Protein AF-0000000077157414 (afdb_homodimer)

Radius of gyration: 25.25 Å; Cα contacts (8 Å, |Δi|>4): 974; chains: 2; bounding box: 48×74×59 Å

Foldseek 3Di:
DEAEEEQADCLPLAPPVSVQAGLQQQDFPRGGLLVLVVVLLVVDPVHQAYEYEYQCVPRCVVVCVVCPDDPRYYYWYAPPQEPLRRLLRCLVVCPPPFKYKYAYSQKQWLADVVVQVVQLVVQVAQKEWEWAQKDFAQAKDFDADPNRTDDIDHRDIDGHPDIGTHRIMMHTSCLNVVSVVVVVDRHDYCVPRRVVVSVVVVRYHYDHRPPIQMDRNSYSVVCVVVVVSNVSSSVSSVD/DEAEEEQADCLPLAPPVSVQAGLQQQDFPRGGLLVLVVVLLVVDPVHQAYEYEYQCVPRCVVVCVVCPPDPRYYYWYAPPQEPLRRLLRCLVVCPPPFKYKYAYSQKFWLADVVVQVVQLVVQVAQKEWEWAQKDFAQAKDFDADPNDTPDIDHRDIDGHPDIGTHRIMMHTSCLNVVSVVVVVDRHDYCVPRRVVVSVVVVRYHYDHRYPIQMDRNSYSVVCVVVVVSNVSSSVSSVD

Nearest PDB structures (foldseek):
  4jd0-assembly1_A  TM=7.144E-01  e=3.078E-13  Thermotoga maritima MSB8
  4kt7-assembly1_B  TM=7.046E-01  e=1.785E-10  Anaerococcus prevotii DSM 20548
  4kt7-assembly1_A  TM=6.837E-01  e=3.352E-10  Anaerococcus prevotii DSM 20548
  4nai-assembly1_A-2  TM=6.754E-01  e=8.098E-10  Arabidopsis thaliana
  5mro-assembly1_A  TM=6.718E-01  e=4.725E-09  Arabidopsis thaliana

Solvent-accessible surface area (backbone atoms only — not comparable to full-atom values): 24993 Å² total; per-residue (Å²): 74,41,35,36,33,49,47,50,63,71,33,72,72,19,55,74,59,27,76,76,37,38,55,42,53,37,70,54,95,86,36,38,47,41,54,58,56,50,58,46,50,62,70,37,86,60,46,64,33,39,37,38,28,17,36,49,90,54,55,30,30,57,57,51,63,72,56,60,88,43,84,53,53,47,80,41,72,46,67,85,20,48,66,34,38,38,50,59,72,43,51,75,77,44,63,93,46,65,42,34,36,39,33,35,52,46,49,49,55,53,66,59,61,68,60,42,49,49,50,29,58,75,62,66,33,52,28,24,33,34,25,32,48,55,44,73,42,89,54,40,30,26,45,67,57,93,51,25,26,56,39,69,35,76,40,41,74,39,73,47,91,45,31,38,52,53,54,38,36,38,33,33,50,64,53,50,56,60,50,59,73,52,54,90,46,78,63,35,44,43,63,71,68,49,43,37,62,40,11,69,70,57,27,22,31,49,36,68,54,62,88,60,56,70,45,72,56,61,21,61,68,56,43,59,74,38,39,70,59,51,50,50,26,38,48,68,48,72,95,72,41,33,36,32,49,47,50,65,71,33,74,72,19,55,74,60,28,76,75,38,36,55,42,54,36,70,54,95,86,36,38,46,42,54,56,54,50,56,46,50,62,71,37,83,60,46,63,32,38,38,39,28,16,37,51,91,54,57,30,28,55,58,52,62,72,56,60,88,42,84,54,52,46,81,42,70,46,66,86,21,47,66,34,39,38,50,59,71,43,52,75,78,43,63,94,48,66,42,33,36,39,33,34,51,46,49,50,54,53,65,59,61,68,61,42,50,49,50,28,59,74,63,66,33,51,29,24,32,34,25,30,47,57,44,74,44,89,52,41,30,25,45,66,58,94,49,24,26,55,39,69,34,76,40,40,73,40,71,48,90,44,31,36,51,52,54,36,35,39,34,32,48,66,53,51,57,59,48,58,73,51,53,90,45,77,65,34,45,44,63,71,68,49,44,36,61,41,12,68,72,57,26,22,31,51,36,68,54,61,88,60,54,70,46,74,55,60,20,60,66,57,43,62,75,37,40,68,60,51,51,50,27,39,48,67,48,72,93

Sequence (478 aa):
MKAIILAGGKGTRGKPYTEFFPKAMTPIDGKPMIDYIIKYLQKYNFIKEIIIISDFNGLGGQIKNYYGNQKNISFVQDSQSGTGGDLLHIEKKLKGESEFVLWFVDNLCAVDLKKMKETFTKKKSSACIATRTKRREETGFAVVKDGIITEFKEKPVMKLQLSECFGIYMLEKDIIQKIKAKKKQKEINLSYDILQQLSKEGKISAFDVGDKEWIDAESPSYLERNQKTVKKIIKQMGLMKAIILAGGKGTRGKPYTEFFPKAMTPIDGKPMIDYIIKYLQKYNFIKEIIIISDFNGLGGQIKNYYGNQKNISFVQDSQSGTGGDLLHIEKKLKGESEFVLWFVDNLCAVDLKKMKETFTKKKSSACIATRTKRREETGFAVVKDGIITEFKEKPVMKLQLSECFGIYMLEKDIIQKIKAKKKQKEINLSYDILQQLSKEGKISAFDVGDKEWIDAESPSYLERNQKTVKKIIKQMGL

Structure (mmCIF, N/CA/C/O backbone):
data_AF-0000000077157414-model_v1
#
loop_
_entity.id
_entity.type
_entity.pdbx_description
1 polymer 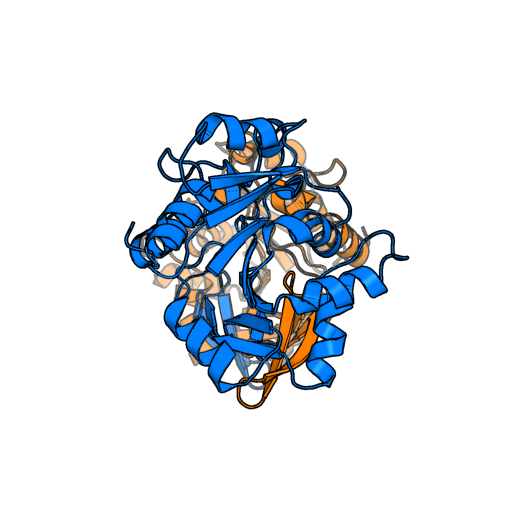'Nucleotidyl transferase'
#
loop_
_atom_site.group_PDB
_atom_site.id
_atom_site.type_symbol
_atom_site.label_atom_id
_atom_site.label_alt_id
_atom_site.label_comp_id
_atom_site.label_asym_id
_atom_site.label_entity_id
_atom_site.label_seq_id
_atom_site.pdbx_PDB_ins_code
_atom_site.Cartn_x
_atom_site.Cartn_y
_atom_site.Cartn_z
_atom_site.occupancy
_atom_site.B_iso_or_equiv
_atom_site.auth_seq_id
_atom_site.auth_comp_id
_atom_site.auth_asym_id
_atom_site.auth_atom_id
_atom_site.pdbx_PDB_model_num
ATOM 1 N N . MET A 1 1 ? -4.68 30.344 16.297 1 94.5 1 MET A N 1
ATOM 2 C CA . MET A 1 1 ? -3.609 29.422 15.922 1 94.5 1 MET A CA 1
ATOM 3 C C . MET A 1 1 ? -3.398 29.438 14.406 1 94.5 1 MET A C 1
ATOM 5 O O . MET A 1 1 ? -4.281 29.859 13.656 1 94.5 1 MET A O 1
ATOM 9 N N . LYS A 1 2 ? -2.199 29.141 14.008 1 97.38 2 LYS A N 1
ATOM 10 C CA . LYS A 1 2 ? -1.914 29.078 12.578 1 97.38 2 LYS A CA 1
ATOM 11 C C . LYS A 1 2 ? -1.735 27.641 12.117 1 97.38 2 LYS A C 1
ATOM 13 O O . LYS A 1 2 ? -1.318 26.781 12.891 1 97.38 2 LYS A O 1
ATOM 18 N N . ALA A 1 3 ? -2.139 27.359 10.898 1 98.12 3 ALA A N 1
ATOM 19 C CA . ALA A 1 3 ? -1.925 26.062 10.273 1 98.12 3 ALA A CA 1
ATOM 20 C C . ALA A 1 3 ? -0.92 26.156 9.125 1 98.12 3 ALA A C 1
ATOM 22 O O . ALA A 1 3 ? -1.043 27.016 8.258 1 98.12 3 ALA A O 1
ATOM 23 N N . ILE A 1 4 ? 0.05 25.312 9.203 1 97.06 4 ILE A N 1
ATOM 24 C CA . ILE A 1 4 ? 1.071 25.25 8.164 1 97.06 4 ILE A CA 1
ATOM 25 C C . ILE A 1 4 ? 0.828 24.031 7.281 1 97.06 4 ILE A C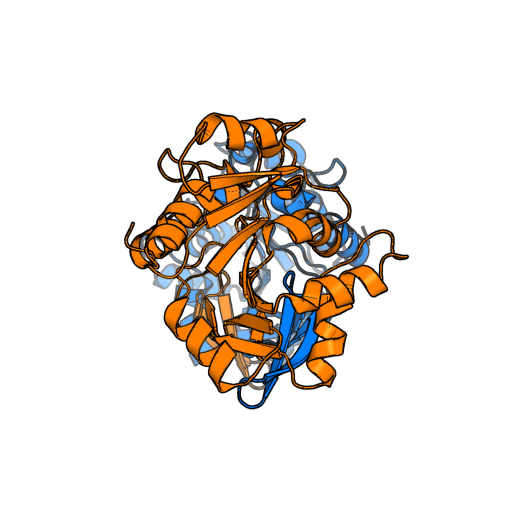 1
ATOM 27 O O . ILE A 1 4 ? 0.7 22.906 7.781 1 97.06 4 ILE A O 1
ATOM 31 N N . ILE A 1 5 ? 0.728 24.25 6.016 1 97.12 5 ILE A N 1
ATOM 32 C CA . ILE A 1 5 ? 0.606 23.156 5.051 1 97.12 5 ILE A CA 1
ATOM 33 C C . ILE A 1 5 ? 1.915 23 4.277 1 97.12 5 ILE A C 1
ATOM 35 O O . ILE A 1 5 ? 2.373 23.953 3.625 1 97.12 5 ILE A O 1
ATOM 39 N N . LEU A 1 6 ? 2.521 21.828 4.422 1 95.12 6 LEU A N 1
ATOM 40 C CA . LEU A 1 6 ? 3.707 21.531 3.627 1 95.12 6 LEU A CA 1
ATOM 41 C C . LEU A 1 6 ? 3.32 21 2.256 1 95.12 6 LEU A C 1
ATOM 43 O O . LEU A 1 6 ? 2.83 19.875 2.145 1 95.12 6 LEU A O 1
ATOM 47 N N . ALA A 1 7 ? 3.539 21.75 1.231 1 94.5 7 ALA A N 1
ATOM 48 C CA . ALA A 1 7 ? 3.193 21.375 -0.14 1 94.5 7 ALA A CA 1
ATOM 49 C C . ALA A 1 7 ? 4.391 21.547 -1.07 1 94.5 7 ALA A C 1
ATOM 51 O O . ALA A 1 7 ? 4.23 21.906 -2.238 1 94.5 7 ALA A O 1
ATOM 52 N N . GLY A 1 8 ? 5.559 21.359 -0.542 1 87.31 8 GLY A N 1
ATOM 53 C CA . GLY A 1 8 ? 6.766 21.609 -1.316 1 87.31 8 GLY A CA 1
ATOM 54 C C . GLY A 1 8 ? 7.355 20.344 -1.922 1 87.31 8 GLY A C 1
ATOM 55 O O . GLY A 1 8 ? 8.336 20.406 -2.666 1 87.31 8 GLY A O 1
ATOM 56 N N . GLY A 1 9 ? 6.777 19.203 -1.654 1 81.38 9 GLY A N 1
ATOM 57 C CA . GLY A 1 9 ? 7.324 17.953 -2.168 1 81.38 9 GLY A CA 1
ATOM 58 C C . GLY A 1 9 ? 7.277 17.875 -3.682 1 81.38 9 GLY A C 1
ATOM 59 O O . GLY A 1 9 ? 6.344 18.375 -4.312 1 81.38 9 GLY A O 1
ATOM 60 N N . LYS A 1 10 ? 8.289 17.25 -4.309 1 78.69 10 LYS A N 1
ATOM 61 C CA . LYS A 1 10 ? 8.406 17.156 -5.758 1 78.69 10 LYS A CA 1
ATOM 62 C C . LYS A 1 10 ? 7.367 16.188 -6.328 1 78.69 10 LYS A C 1
ATOM 64 O O . LYS A 1 10 ? 7.066 16.234 -7.523 1 78.69 10 LYS A O 1
ATOM 69 N N . GLY A 1 11 ? 6.867 15.391 -5.453 1 83.31 11 GLY A N 1
ATOM 70 C CA . GLY A 1 11 ? 5.828 14.477 -5.887 1 83.31 11 GLY A CA 1
ATOM 71 C C . GLY A 1 11 ? 6.297 13.492 -6.941 1 83.31 11 GLY A C 1
ATOM 72 O O . GLY A 1 11 ? 5.59 13.234 -7.918 1 83.31 11 GLY A O 1
ATOM 73 N N . THR A 1 12 ? 7.512 12.938 -6.781 1 80.06 12 THR A N 1
ATOM 74 C CA . THR A 1 12 ? 8.141 12.102 -7.797 1 80.06 12 THR A CA 1
ATOM 75 C C . THR A 1 12 ? 7.328 10.828 -8.031 1 80.06 12 THR A C 1
ATOM 77 O O . THR A 1 12 ? 7.27 10.328 -9.156 1 80.06 12 THR A O 1
ATOM 80 N N . ARG A 1 13 ? 6.543 10.383 -7.129 1 78.44 13 ARG A N 1
ATOM 81 C CA . ARG A 1 13 ? 5.742 9.164 -7.238 1 78.44 13 ARG A CA 1
ATOM 82 C C . ARG A 1 13 ? 4.5 9.398 -8.094 1 78.44 13 ARG A C 1
ATOM 84 O O . ARG A 1 13 ? 3.846 8.453 -8.523 1 78.44 13 ARG A O 1
ATOM 91 N N . GLY A 1 14 ? 4.227 10.594 -8.234 1 81.94 14 GLY A N 1
ATOM 92 C CA . GLY A 1 14 ? 3.045 10.953 -9 1 81.94 14 GLY A CA 1
ATOM 93 C C . GLY A 1 14 ? 3.334 11.188 -10.469 1 81.94 14 GLY A C 1
ATOM 94 O O . GLY A 1 14 ? 2.432 11.523 -11.242 1 81.94 14 GLY A O 1
ATOM 95 N N . LYS A 1 15 ? 4.652 10.977 -10.812 1 79.69 15 LYS A N 1
ATOM 96 C CA . LYS A 1 15 ? 4.988 11.117 -12.234 1 79.69 15 LYS A CA 1
ATOM 97 C C . LYS A 1 15 ? 4.168 10.156 -13.086 1 79.69 15 LYS A C 1
ATOM 99 O O . LYS A 1 15 ? 3.857 9.047 -12.656 1 79.69 15 LYS A O 1
ATOM 104 N N . PRO A 1 16 ? 3.725 10.586 -14.289 1 79.75 16 PRO A N 1
ATOM 105 C CA . PRO A 1 16 ? 4.188 11.797 -14.977 1 79.75 16 PRO A CA 1
ATOM 106 C C . PRO A 1 16 ? 3.363 13.031 -14.633 1 79.75 16 PRO A C 1
ATOM 108 O O . PRO A 1 16 ? 3.727 14.148 -15.008 1 79.75 16 PRO A O 1
ATOM 111 N N . TYR A 1 17 ? 2.27 12.867 -13.914 1 82.62 17 TYR A N 1
ATOM 112 C CA . TYR A 1 17 ? 1.328 13.961 -13.688 1 82.62 17 TYR A CA 1
ATOM 113 C C . TYR A 1 17 ? 1.996 15.109 -12.938 1 82.62 17 TYR A C 1
ATOM 115 O O . TYR A 1 17 ? 1.803 16.281 -13.289 1 82.62 17 TYR A O 1
ATOM 123 N N . THR A 1 18 ? 2.834 14.773 -12.047 1 87.19 18 THR A N 1
ATOM 124 C CA . THR A 1 18 ? 3.424 15.773 -11.164 1 87.19 18 THR A CA 1
ATOM 125 C C . THR A 1 18 ? 4.578 16.5 -11.852 1 87.19 18 THR A C 1
ATOM 127 O O . THR A 1 18 ? 5.23 17.344 -11.25 1 87.19 18 THR A O 1
ATOM 130 N N . GLU A 1 19 ? 4.801 16.094 -13.031 1 88.69 19 GLU A N 1
ATOM 131 C CA . GLU A 1 19 ? 5.699 16.891 -13.859 1 88.69 19 GLU A CA 1
ATOM 132 C C . GLU A 1 19 ? 5.004 18.156 -14.359 1 88.69 19 GLU A C 1
ATOM 134 O O . GLU A 1 19 ? 5.664 19.094 -14.789 1 88.69 19 GLU A O 1
ATOM 139 N N . PHE A 1 20 ? 3.689 18.188 -14.273 1 91.12 20 PHE A N 1
ATOM 140 C CA . PHE A 1 20 ? 2.924 19.281 -14.867 1 91.12 20 PHE A CA 1
ATOM 141 C C . PHE A 1 20 ? 2.23 20.109 -13.789 1 91.12 20 PHE A C 1
ATOM 143 O O . PHE A 1 20 ? 1.888 21.266 -14.016 1 91.12 20 PHE A O 1
ATOM 150 N N . PHE A 1 21 ? 1.951 19.562 -12.758 1 93.19 21 PHE A N 1
ATOM 151 C CA . PHE A 1 21 ? 1.347 20.266 -11.633 1 93.19 21 PHE A CA 1
ATOM 152 C C . PHE A 1 21 ? 1.852 19.703 -10.312 1 93.19 21 PHE A C 1
ATOM 154 O O . PHE A 1 21 ? 2.232 18.531 -10.234 1 93.19 21 PHE A O 1
ATOM 161 N N . PRO A 1 22 ? 1.865 20.562 -9.266 1 94.31 22 PRO A N 1
ATOM 162 C CA . PRO A 1 22 ? 2.256 20.047 -7.953 1 94.31 22 PRO A CA 1
ATOM 163 C C . PRO A 1 22 ? 1.265 19.016 -7.402 1 94.31 22 PRO A C 1
ATOM 165 O O . PRO A 1 22 ? 0.059 19.141 -7.637 1 94.31 22 PRO A O 1
ATOM 168 N N . LYS A 1 23 ? 1.765 18.094 -6.648 1 92.25 23 LYS A N 1
ATOM 169 C CA . LYS A 1 23 ? 0.949 17.031 -6.062 1 92.25 23 LYS A CA 1
ATOM 170 C C . LYS A 1 23 ? -0.243 17.609 -5.305 1 92.25 23 LYS A C 1
ATOM 172 O O . LYS A 1 23 ? -1.327 17.031 -5.301 1 92.25 23 LYS A O 1
ATOM 177 N N . ALA A 1 24 ? -0.009 18.75 -4.656 1 96.06 24 ALA A N 1
ATOM 178 C CA . ALA A 1 24 ? -1.047 19.438 -3.881 1 96.06 24 ALA A CA 1
ATOM 179 C C . ALA A 1 24 ? -2.23 19.812 -4.766 1 96.06 24 ALA A C 1
ATOM 181 O O . ALA A 1 24 ? -3.355 19.953 -4.281 1 96.06 24 ALA A O 1
ATOM 182 N N . MET A 1 25 ? -2 19.906 -6.031 1 96.38 25 MET A N 1
ATOM 183 C CA . MET A 1 25 ? -3.023 20.359 -6.965 1 96.38 25 MET A CA 1
ATOM 184 C C . MET A 1 25 ? -3.693 19.188 -7.664 1 96.38 25 MET A C 1
ATOM 186 O O . MET A 1 25 ? -4.48 19.375 -8.594 1 96.38 25 MET A O 1
ATOM 190 N N . THR A 1 26 ? -3.406 18 -7.285 1 94.88 26 THR A N 1
ATOM 191 C CA . THR A 1 26 ? -4.082 16.828 -7.852 1 94.88 26 THR A CA 1
ATOM 192 C C . THR A 1 26 ? -5.598 17 -7.77 1 94.88 26 THR A C 1
ATOM 194 O O . THR A 1 26 ? -6.141 17.281 -6.699 1 94.88 26 THR A O 1
ATOM 197 N N . PRO A 1 27 ? -6.266 16.781 -8.859 1 94.5 27 PRO A N 1
ATOM 198 C CA . PRO A 1 27 ? -7.711 17.016 -8.859 1 94.5 27 PRO A CA 1
ATOM 199 C C . PRO A 1 27 ? -8.5 15.898 -8.188 1 94.5 27 PRO A C 1
ATOM 201 O O . PRO A 1 27 ? -8.227 14.719 -8.43 1 94.5 27 PRO A O 1
ATOM 204 N N . ILE A 1 28 ? -9.367 16.266 -7.363 1 95.81 28 ILE A N 1
ATOM 205 C CA . ILE A 1 28 ? -10.398 15.422 -6.777 1 95.81 28 ILE A CA 1
ATOM 206 C C . ILE A 1 28 ? -11.773 16.031 -7.055 1 95.81 28 ILE A C 1
ATOM 208 O O . ILE A 1 28 ? -12.125 17.062 -6.5 1 95.81 28 ILE A O 1
ATOM 212 N N . ASP A 1 29 ? -12.555 15.398 -7.875 1 93.12 29 ASP A N 1
ATOM 213 C CA . ASP A 1 29 ? -13.875 15.891 -8.273 1 93.12 29 ASP A CA 1
ATOM 214 C C . ASP A 1 29 ? -13.797 17.328 -8.766 1 93.12 29 ASP A C 1
ATOM 216 O O . ASP A 1 29 ? -14.57 18.188 -8.312 1 93.12 29 ASP A O 1
ATOM 220 N N . GLY A 1 30 ? -12.773 17.625 -9.5 1 92.25 30 GLY A N 1
ATOM 221 C CA . GLY A 1 30 ? -12.672 18.906 -10.188 1 92.25 30 GLY A CA 1
ATOM 222 C C . GLY A 1 30 ? -11.992 19.984 -9.352 1 92.25 30 GLY A C 1
ATOM 223 O O . GLY A 1 30 ? -11.781 21.094 -9.828 1 92.25 30 GLY A O 1
ATOM 224 N N . LYS A 1 31 ? -11.656 19.766 -8.18 1 95.94 31 LYS A N 1
ATOM 225 C CA . LYS A 1 31 ? -10.969 20.719 -7.312 1 95.94 31 LYS A CA 1
ATOM 226 C C . LYS A 1 31 ? -9.617 20.172 -6.859 1 95.94 31 LYS A C 1
ATOM 228 O O . LYS A 1 31 ? -9.438 18.953 -6.727 1 95.94 31 LYS A O 1
ATOM 233 N N . PRO A 1 32 ? -8.695 21.094 -6.602 1 96.88 32 PRO A N 1
ATOM 234 C CA . PRO A 1 32 ? -7.395 20.625 -6.129 1 96.88 32 PRO A CA 1
ATOM 235 C C . PRO A 1 32 ? -7.469 20 -4.734 1 96.88 32 PRO A C 1
ATOM 237 O O . PRO A 1 32 ? -8.211 20.484 -3.877 1 96.88 32 PRO A O 1
ATOM 240 N N . MET A 1 33 ? -6.656 18.953 -4.484 1 97.38 33 MET A N 1
ATOM 241 C CA . MET A 1 33 ? -6.586 18.25 -3.209 1 97.38 33 MET A CA 1
ATOM 242 C C . MET A 1 33 ? -6.363 19.219 -2.057 1 97.38 33 MET A C 1
ATOM 244 O O . MET A 1 33 ? -7.023 19.125 -1.022 1 97.38 33 MET A O 1
ATOM 248 N N . ILE A 1 34 ? -5.508 20.234 -2.225 1 98.06 34 ILE A N 1
ATOM 249 C CA . ILE A 1 34 ? -5.156 21.188 -1.167 1 98.06 34 ILE A CA 1
ATOM 250 C C . ILE A 1 34 ? -6.387 22 -0.784 1 98.06 34 ILE A C 1
ATOM 252 O O . ILE A 1 34 ? -6.516 22.438 0.363 1 98.06 34 ILE A O 1
ATOM 256 N N . ASP A 1 35 ? -7.285 22.188 -1.691 1 97.75 35 ASP A N 1
ATOM 257 C CA . ASP A 1 35 ? -8.492 22.953 -1.422 1 97.75 35 ASP A CA 1
ATOM 258 C C . ASP A 1 35 ? -9.344 22.281 -0.349 1 97.75 35 ASP A C 1
ATOM 260 O O . ASP A 1 35 ? -9.938 22.953 0.5 1 97.75 35 ASP A O 1
ATOM 264 N N . TYR A 1 36 ? -9.422 21 -0.386 1 98.25 36 TYR A N 1
ATOM 265 C CA . TYR A 1 36 ? -10.18 20.25 0.611 1 98.25 36 TYR A CA 1
ATOM 266 C C . TYR A 1 36 ? -9.555 20.406 1.994 1 98.25 36 TYR A C 1
ATOM 268 O O . TYR A 1 36 ? -10.266 20.547 2.99 1 98.25 36 TYR A O 1
ATOM 276 N N . ILE A 1 37 ? -8.258 20.391 2.047 1 98.38 37 ILE A N 1
ATOM 277 C CA . ILE A 1 37 ? -7.551 20.516 3.314 1 98.38 37 ILE A CA 1
ATOM 278 C C . ILE A 1 37 ? -7.75 21.938 3.869 1 98.38 37 ILE A C 1
ATOM 280 O O . ILE A 1 37 ? -8.062 22.094 5.051 1 98.38 37 ILE A O 1
ATOM 284 N N . ILE A 1 38 ? -7.684 22.938 3.018 1 98.06 38 ILE A N 1
ATOM 285 C CA . ILE A 1 38 ? -7.828 24.328 3.426 1 98.06 38 ILE A CA 1
ATOM 286 C C . ILE A 1 38 ? -9.25 24.578 3.924 1 98.06 38 ILE A C 1
ATOM 288 O O . ILE A 1 38 ? -9.445 25.141 5 1 98.06 38 ILE A O 1
ATOM 292 N N . LYS A 1 39 ? -10.203 24.141 3.156 1 97.62 39 LYS A N 1
ATOM 293 C CA . LYS A 1 39 ? -11.602 24.297 3.559 1 97.62 39 LYS A CA 1
ATOM 294 C C . LYS A 1 39 ? -11.875 23.594 4.883 1 97.62 39 LYS A C 1
ATOM 296 O O . LYS A 1 39 ? -12.625 24.109 5.719 1 97.62 39 LYS A O 1
ATOM 301 N N . TYR A 1 40 ? -11.289 22.453 5.02 1 98.44 40 TYR A N 1
ATOM 302 C CA . TYR A 1 40 ? -11.461 21.719 6.27 1 98.44 40 TYR A CA 1
ATOM 303 C C . TYR A 1 40 ? -10.859 22.484 7.441 1 98.44 40 TYR A C 1
ATOM 305 O O . TYR A 1 40 ? -11.484 22.609 8.492 1 98.44 40 TYR A O 1
ATOM 313 N N . LEU A 1 41 ? -9.68 23 7.277 1 98.25 41 LEU A N 1
ATOM 314 C CA . LEU A 1 41 ? -8.992 23.781 8.305 1 98.25 41 LEU A CA 1
ATOM 315 C C . LEU A 1 41 ? -9.781 25.031 8.656 1 98.25 41 LEU A C 1
ATOM 317 O O . LEU A 1 41 ? -9.844 25.422 9.828 1 98.25 41 LEU A O 1
ATOM 321 N N . GLN A 1 42 ? -10.422 25.594 7.727 1 96.94 42 GLN A N 1
ATOM 322 C CA . GLN A 1 42 ? -11.156 26.844 7.91 1 96.94 42 GLN A CA 1
ATOM 323 C C . GLN A 1 42 ? -12.422 26.609 8.734 1 96.94 42 GLN A C 1
ATOM 325 O O . GLN A 1 42 ? -13.023 27.562 9.234 1 96.94 42 GLN A O 1
ATOM 330 N N . LYS A 1 43 ? -12.812 25.422 8.898 1 96.75 43 LYS A N 1
ATOM 331 C CA . LYS A 1 43 ? -13.992 25.109 9.703 1 96.75 43 LYS A CA 1
ATOM 332 C C . LYS A 1 43 ? -13.695 25.266 11.195 1 96.75 43 LYS A C 1
ATOM 334 O O . LYS A 1 43 ? -14.617 25.344 12.008 1 96.75 43 LYS A O 1
ATOM 339 N N . TYR A 1 44 ? -12.477 25.219 11.484 1 97.38 44 TYR A N 1
ATOM 340 C CA . TYR A 1 44 ? -12.094 25.359 12.883 1 97.38 44 TYR A CA 1
ATOM 341 C C . TYR A 1 44 ? -11.891 26.828 13.25 1 97.38 44 TYR A C 1
ATOM 343 O O . TYR A 1 44 ? -10.977 27.484 12.742 1 97.38 44 TYR A O 1
ATOM 351 N N . ASN A 1 45 ? -12.609 27.297 14.242 1 95.75 45 ASN A N 1
ATOM 352 C CA . ASN A 1 45 ? -12.617 28.719 14.602 1 95.75 45 ASN A CA 1
ATOM 353 C C . ASN A 1 45 ? -11.281 29.156 15.18 1 95.75 45 ASN A C 1
ATOM 355 O O . ASN A 1 45 ? -10.945 30.344 15.141 1 95.75 45 ASN A O 1
ATOM 359 N N . PHE A 1 46 ? -10.547 28.219 15.648 1 95.88 46 PHE A N 1
ATOM 360 C CA . PHE A 1 46 ? -9.297 28.609 16.297 1 95.88 46 PHE A CA 1
ATOM 361 C C . PHE A 1 46 ? -8.164 28.703 15.281 1 95.88 46 PHE A C 1
ATOM 363 O O . PHE A 1 46 ? -7.059 29.125 15.609 1 95.88 46 PHE A O 1
ATOM 370 N N . ILE A 1 47 ? -8.414 28.297 14.062 1 97 47 ILE A N 1
ATOM 371 C CA . ILE A 1 47 ? -7.441 28.484 12.992 1 97 47 ILE A CA 1
ATOM 372 C C . ILE A 1 47 ? -7.617 29.859 12.367 1 97 47 ILE A C 1
ATOM 374 O O . ILE A 1 47 ? -8.602 30.109 11.664 1 97 47 ILE A O 1
ATOM 378 N N . LYS A 1 48 ? -6.625 30.688 12.516 1 95.38 48 LYS A N 1
ATOM 379 C CA . LYS A 1 48 ? -6.766 32.094 12.117 1 95.38 48 LYS A CA 1
ATOM 380 C C . LYS A 1 48 ? -6.094 32.344 10.766 1 95.38 48 LYS A C 1
ATOM 382 O O . LYS A 1 48 ? -6.438 33.281 10.07 1 95.38 48 LYS A O 1
ATOM 387 N N . GLU A 1 49 ? -5.121 31.578 10.5 1 96.88 49 GLU A N 1
ATOM 388 C CA . GLU A 1 49 ? -4.352 31.766 9.273 1 96.88 49 GLU A CA 1
ATOM 389 C C . GLU A 1 49 ? -3.783 30.438 8.781 1 96.88 49 GLU A C 1
ATOM 391 O O . GLU A 1 49 ? -3.422 29.578 9.586 1 96.88 49 GLU A O 1
ATOM 396 N N . ILE A 1 50 ? -3.799 30.297 7.5 1 97.88 50 ILE A N 1
ATOM 397 C CA . ILE A 1 50 ? -3.195 29.125 6.855 1 97.88 50 ILE A CA 1
ATOM 398 C C . ILE A 1 50 ? -1.971 29.562 6.055 1 97.88 50 ILE A C 1
ATOM 400 O O . ILE A 1 50 ? -2.051 30.484 5.234 1 97.88 50 ILE A O 1
ATOM 404 N N . ILE A 1 51 ? -0.867 28.938 6.352 1 96.81 51 ILE A N 1
ATOM 405 C CA . ILE A 1 51 ? 0.387 29.234 5.664 1 96.81 51 ILE A CA 1
ATOM 406 C C . ILE A 1 51 ? 0.784 28.031 4.801 1 96.81 51 ILE A C 1
ATOM 408 O O . ILE A 1 51 ? 0.969 26.922 5.309 1 96.81 51 ILE A O 1
ATOM 412 N N . ILE A 1 52 ? 0.951 28.266 3.529 1 96.38 52 ILE A N 1
ATOM 413 C CA . ILE A 1 52 ? 1.32 27.219 2.592 1 96.38 52 ILE A CA 1
ATOM 414 C C . ILE A 1 52 ? 2.795 27.359 2.215 1 96.38 52 ILE A C 1
ATOM 416 O O . ILE A 1 52 ? 3.24 28.438 1.81 1 96.38 52 ILE A O 1
ATOM 420 N N . ILE A 1 53 ? 3.504 26.281 2.424 1 95.19 53 ILE A N 1
ATOM 421 C CA . ILE A 1 53 ? 4.902 26.234 2.016 1 95.19 53 ILE A CA 1
ATOM 422 C C . ILE A 1 53 ? 5.043 25.422 0.729 1 95.19 53 ILE A C 1
ATOM 424 O O . ILE A 1 53 ? 4.672 24.25 0.686 1 95.19 53 ILE A O 1
ATOM 428 N N . SER A 1 54 ? 5.543 26.031 -0.255 1 94 54 SER A N 1
ATOM 429 C CA . SER A 1 54 ? 5.719 25.359 -1.538 1 94 54 SER A CA 1
ATOM 430 C C . SER A 1 54 ? 6.797 26.031 -2.377 1 94 54 SER A C 1
ATOM 432 O O . SER A 1 54 ? 7.379 27.031 -1.955 1 94 54 SER A O 1
ATOM 434 N N . ASP A 1 55 ? 7.188 25.328 -3.434 1 92.44 55 ASP A N 1
ATOM 435 C CA . ASP A 1 55 ? 8.125 25.922 -4.383 1 92.44 55 ASP A CA 1
ATOM 436 C C . ASP A 1 55 ? 7.398 26.828 -5.363 1 92.44 55 ASP A C 1
ATOM 438 O O . ASP A 1 55 ? 7.137 26.453 -6.508 1 92.44 55 ASP A O 1
ATOM 442 N N . PHE A 1 56 ? 7.25 28.062 -5.031 1 91.69 56 PHE A N 1
ATOM 443 C CA . PHE A 1 56 ? 6.43 28.984 -5.812 1 91.69 56 PHE A CA 1
ATOM 444 C C . PHE A 1 56 ? 7.199 29.5 -7.023 1 91.69 56 PHE A C 1
ATOM 446 O O . PHE A 1 56 ? 6.609 30.078 -7.941 1 91.69 56 PHE A O 1
ATOM 453 N N . ASN A 1 57 ? 8.453 29.266 -7.02 1 89.31 57 ASN A N 1
ATOM 454 C CA . ASN A 1 57 ? 9.258 29.594 -8.188 1 89.31 57 ASN A CA 1
ATOM 455 C C . ASN A 1 57 ? 9.141 28.531 -9.266 1 89.31 57 ASN A C 1
ATOM 457 O O . ASN A 1 57 ? 9.516 28.75 -10.422 1 89.31 57 ASN A O 1
ATOM 461 N N . GLY A 1 58 ? 8.695 27.375 -8.922 1 91.81 58 GLY A N 1
ATOM 462 C CA . GLY A 1 58 ? 8.445 26.266 -9.844 1 91.81 58 GLY A CA 1
ATOM 463 C C . GLY A 1 58 ? 6.977 25.953 -10.016 1 91.81 58 GLY A C 1
ATOM 464 O O . GLY A 1 58 ? 6.164 26.844 -10.242 1 91.81 58 GLY A O 1
ATOM 465 N N . LEU A 1 59 ? 6.656 24.688 -10 1 91.44 59 LEU A N 1
ATOM 466 C CA . LEU A 1 59 ? 5.289 24.234 -10.211 1 91.44 59 LEU A CA 1
ATOM 467 C C . LEU A 1 59 ? 4.379 24.688 -9.078 1 91.44 59 LEU A C 1
ATOM 469 O O . LEU A 1 59 ? 3.166 24.828 -9.258 1 91.44 59 LEU A O 1
ATOM 473 N N . GLY A 1 60 ? 4.988 24.938 -7.902 1 93.25 60 GLY A N 1
ATOM 474 C CA . GLY A 1 60 ? 4.215 25.359 -6.75 1 93.25 60 GLY A CA 1
ATOM 475 C C . GLY A 1 60 ? 3.539 26.703 -6.949 1 93.25 60 GLY A C 1
ATOM 476 O O . GLY A 1 60 ? 2.625 27.062 -6.203 1 93.25 60 GLY A O 1
ATOM 477 N N . GLY A 1 61 ? 4.02 27.453 -7.902 1 94.31 61 GLY A N 1
ATOM 478 C CA . GLY A 1 61 ? 3.383 28.719 -8.242 1 94.31 61 GLY A CA 1
ATOM 479 C C . GLY A 1 61 ? 1.914 28.562 -8.594 1 94.31 61 GLY A C 1
ATOM 480 O O . GLY A 1 61 ? 1.124 29.5 -8.391 1 94.31 61 GLY A O 1
ATOM 481 N N . GLN A 1 62 ? 1.547 27.422 -9.094 1 95.56 62 GLN A N 1
ATOM 482 C CA . GLN A 1 62 ? 0.16 27.141 -9.438 1 95.56 62 GLN A CA 1
ATOM 483 C C . GLN A 1 62 ? -0.746 27.234 -8.219 1 95.56 62 GLN A C 1
ATOM 485 O O . GLN A 1 62 ? -1.916 27.594 -8.328 1 95.56 62 GLN A O 1
ATOM 490 N N . ILE A 1 63 ? -0.227 26.875 -7.094 1 96.31 63 ILE A N 1
ATOM 491 C CA . ILE A 1 63 ? -0.993 26.938 -5.855 1 96.31 63 ILE A CA 1
ATOM 492 C C . ILE A 1 63 ? -1.307 28.391 -5.512 1 96.31 63 ILE A C 1
ATOM 494 O O . ILE A 1 63 ? -2.455 28.719 -5.219 1 96.31 63 ILE A O 1
ATOM 498 N N . LYS A 1 64 ? -0.248 29.156 -5.543 1 94.81 64 LYS A N 1
ATOM 499 C CA . LYS A 1 64 ? -0.406 30.578 -5.262 1 94.81 64 LYS A CA 1
ATOM 500 C C . LYS A 1 64 ? -1.382 31.219 -6.238 1 94.81 64 LYS A C 1
ATOM 502 O O . LYS A 1 64 ? -2.223 32.031 -5.84 1 94.81 64 LYS A O 1
ATOM 507 N N . ASN A 1 65 ? -1.281 30.891 -7.477 1 95.12 65 ASN A N 1
ATOM 508 C CA . ASN A 1 65 ? -2.174 31.438 -8.5 1 95.12 65 ASN A CA 1
ATOM 509 C C . ASN A 1 65 ? -3.623 31.031 -8.242 1 95.12 65 ASN A C 1
ATOM 511 O O . ASN A 1 65 ? -4.543 31.812 -8.484 1 95.12 65 ASN A O 1
ATOM 515 N N . TYR A 1 66 ? -3.822 29.891 -7.832 1 94.81 66 TYR A N 1
ATOM 516 C CA . TYR A 1 66 ? -5.156 29.359 -7.59 1 94.81 66 TYR A CA 1
ATOM 517 C C . TYR A 1 66 ? -5.859 30.125 -6.477 1 94.81 66 TYR A C 1
ATOM 519 O O . TYR A 1 66 ? -7.051 30.438 -6.582 1 94.81 66 TYR A O 1
ATOM 527 N N . TYR A 1 67 ? -5.133 30.438 -5.457 1 94.88 67 TYR A N 1
ATOM 528 C CA . TYR A 1 67 ? -5.754 31.062 -4.301 1 94.88 67 TYR A CA 1
ATOM 529 C C . TYR A 1 67 ? -5.691 32.594 -4.41 1 94.88 67 TYR A C 1
ATOM 531 O O . TYR A 1 67 ? -6.461 33.281 -3.756 1 94.88 67 TYR A O 1
ATOM 539 N N . GLY A 1 68 ? -4.75 33.062 -5.223 1 88.81 68 GLY A N 1
ATOM 540 C CA . GLY A 1 68 ? -4.59 34.5 -5.359 1 88.81 68 GLY A CA 1
ATOM 541 C C . GLY A 1 68 ? -4.328 35.219 -4.043 1 88.81 68 GLY A C 1
ATOM 542 O O . GLY A 1 68 ? -3.436 34.812 -3.289 1 88.81 68 GLY A O 1
ATOM 543 N N . ASN A 1 69 ? -5.172 36.312 -3.771 1 86.5 69 ASN A N 1
ATOM 544 C CA . ASN A 1 69 ? -4.969 37.094 -2.576 1 86.5 69 ASN A CA 1
ATOM 545 C C . ASN A 1 69 ? -6.062 36.875 -1.54 1 86.5 69 ASN A C 1
ATOM 547 O O . ASN A 1 69 ? -6.676 37.812 -1.039 1 86.5 69 ASN A O 1
ATOM 551 N N . GLN A 1 70 ? -6.285 35.594 -1.277 1 90.88 70 GLN A N 1
ATOM 552 C CA . GLN A 1 70 ? -7.285 35.25 -0.268 1 90.88 70 GLN A CA 1
ATOM 553 C C . GLN A 1 70 ? -6.812 35.656 1.127 1 90.88 70 GLN A C 1
ATOM 555 O O . GLN A 1 70 ? -5.645 35.469 1.47 1 90.88 70 GLN A O 1
ATOM 560 N N . LYS A 1 71 ? -7.816 36.188 1.799 1 88.75 71 LYS A N 1
ATOM 561 C CA . LYS A 1 71 ? -7.52 36.562 3.17 1 88.75 71 LYS A CA 1
ATOM 562 C C . LYS A 1 71 ? -7.195 35.344 4.039 1 88.75 71 LYS A C 1
ATOM 564 O O . LYS A 1 71 ? -7.742 34.281 3.826 1 88.75 71 LYS A O 1
ATOM 569 N N . ASN A 1 72 ? -6.215 35.406 4.906 1 92.88 72 ASN A N 1
ATOM 570 C CA . ASN A 1 72 ? -5.875 34.406 5.918 1 92.88 72 ASN A CA 1
ATOM 571 C C . ASN A 1 72 ? -5.094 33.25 5.316 1 92.88 72 ASN A C 1
ATOM 573 O O . ASN A 1 72 ? -4.953 32.219 5.949 1 92.88 72 ASN A O 1
ATOM 577 N N . ILE A 1 73 ? -4.809 33.344 3.971 1 96.31 73 ILE A N 1
ATOM 578 C CA . ILE A 1 73 ? -3.902 32.406 3.348 1 96.31 73 ILE A CA 1
ATOM 579 C C . ILE A 1 73 ? -2.607 33.094 2.945 1 96.31 73 ILE A C 1
ATOM 581 O O . ILE A 1 73 ? -2.637 34.125 2.246 1 96.31 73 ILE A O 1
ATOM 585 N N . SER A 1 74 ? -1.555 32.688 3.41 1 95.56 74 SER A N 1
ATOM 586 C CA . SER A 1 74 ? -0.254 33.25 3.051 1 95.56 74 SER A CA 1
ATOM 587 C C . SER A 1 74 ? 0.671 32.156 2.49 1 95.56 74 SER A C 1
ATOM 589 O O . SER A 1 74 ? 0.385 30.969 2.602 1 95.56 74 SER A O 1
ATOM 591 N N . PHE A 1 75 ? 1.73 32.625 1.816 1 94.81 75 PHE A N 1
ATOM 592 C CA . PHE A 1 75 ? 2.619 31.734 1.075 1 94.81 75 PHE A CA 1
ATOM 593 C C . PHE A 1 75 ? 4.066 31.938 1.505 1 94.81 75 PHE A C 1
ATOM 595 O O . PHE A 1 75 ? 4.504 33.062 1.728 1 94.81 75 PHE A O 1
ATOM 602 N N . VAL A 1 76 ? 4.73 30.844 1.698 1 94 76 VAL A N 1
ATOM 603 C CA . VAL A 1 76 ? 6.152 30.875 2.031 1 94 76 VAL A CA 1
ATOM 604 C C . VAL A 1 76 ? 6.93 29.969 1.081 1 94 76 VAL A C 1
ATOM 606 O O . VAL A 1 76 ? 6.535 28.828 0.847 1 94 76 VAL A O 1
ATOM 609 N N . GLN A 1 77 ? 8.031 30.438 0.558 1 93.19 77 GLN A N 1
ATOM 610 C CA . GLN A 1 77 ? 8.898 29.656 -0.324 1 93.19 77 GLN A CA 1
ATOM 611 C C . GLN A 1 77 ? 9.602 28.547 0.441 1 93.19 77 GLN A C 1
ATOM 613 O O . GLN A 1 77 ? 10.164 28.781 1.516 1 93.19 77 GLN A O 1
ATOM 618 N N . ASP A 1 78 ? 9.492 27.328 -0.143 1 88.06 78 ASP A N 1
ATOM 619 C CA . ASP A 1 78 ? 10.172 26.219 0.524 1 88.06 78 ASP A CA 1
ATOM 620 C C . ASP A 1 78 ? 11.688 26.375 0.446 1 88.06 78 ASP A C 1
ATOM 622 O O . ASP A 1 78 ? 12.195 27.094 -0.404 1 88.06 78 ASP A O 1
ATOM 626 N N . SER A 1 79 ? 12.469 25.719 1.319 1 77.19 79 SER A N 1
ATOM 627 C CA . SER A 1 79 ? 13.922 25.812 1.395 1 77.19 79 SER A CA 1
ATOM 628 C C . SER A 1 79 ? 14.602 24.672 0.651 1 77.19 79 SER A C 1
ATOM 630 O O . SER A 1 79 ? 15.812 24.703 0.426 1 77.19 79 SER A O 1
ATOM 632 N N . GLN A 1 80 ? 13.859 23.672 0.317 1 67 80 GLN A N 1
ATOM 633 C CA . GLN A 1 80 ? 14.398 22.453 -0.256 1 67 80 GLN A CA 1
ATOM 634 C C . GLN A 1 80 ? 15.281 21.703 0.751 1 67 80 GLN A C 1
ATOM 636 O O . GLN A 1 80 ? 16.266 21.078 0.374 1 67 80 GLN A O 1
ATOM 641 N N . SER A 1 81 ? 15.156 21.953 1.986 1 69.5 81 SER A N 1
ATOM 642 C CA . SER A 1 81 ? 15.992 21.344 3.02 1 69.5 81 SER A CA 1
ATOM 643 C C . SER A 1 81 ? 15.195 20.359 3.859 1 69.5 81 SER A C 1
ATOM 645 O O . SER A 1 81 ? 15.477 20.172 5.047 1 69.5 81 SER A O 1
ATOM 647 N N . GLY A 1 82 ? 14.195 19.75 3.297 1 75.75 82 GLY A N 1
ATOM 648 C CA . GLY A 1 82 ? 13.391 18.781 4.008 1 75.75 82 GLY A CA 1
ATOM 649 C C . GLY A 1 82 ? 12.289 19.406 4.844 1 75.75 82 GLY A C 1
ATOM 650 O O . GLY A 1 82 ? 12.117 20.625 4.848 1 75.75 82 GLY A O 1
ATOM 651 N N . THR A 1 83 ? 11.57 18.531 5.566 1 77.81 83 THR A N 1
ATOM 652 C CA . THR A 1 83 ? 10.406 18.984 6.332 1 77.81 83 THR A CA 1
ATOM 653 C C . THR A 1 83 ? 10.836 19.891 7.477 1 77.81 83 THR A C 1
ATOM 655 O O . THR A 1 83 ? 10.172 20.906 7.754 1 77.81 83 THR A O 1
ATOM 658 N N . GLY A 1 84 ? 11.922 19.531 8.109 1 76.69 84 GLY A N 1
ATOM 659 C CA . GLY A 1 84 ? 12.43 20.375 9.172 1 76.69 84 GLY A CA 1
ATOM 660 C C . GLY A 1 84 ? 12.93 21.719 8.688 1 76.69 84 GLY A C 1
ATOM 661 O O . GLY A 1 84 ? 12.633 22.75 9.281 1 76.69 84 GLY A O 1
ATOM 662 N N . GLY A 1 85 ? 13.602 21.688 7.605 1 78 85 GLY A N 1
ATOM 663 C CA . GLY A 1 85 ? 14.125 22.906 7.02 1 78 85 GLY A CA 1
ATOM 664 C C . GLY A 1 85 ? 13.039 23.875 6.609 1 78 85 GLY A C 1
ATOM 665 O O . GLY A 1 85 ? 13.18 25.094 6.777 1 78 85 GLY A O 1
ATOM 666 N N . ASP A 1 86 ? 11.969 23.344 6.145 1 83.56 86 ASP A N 1
ATOM 667 C CA . ASP A 1 86 ? 10.844 24.156 5.703 1 83.56 86 ASP A CA 1
ATOM 668 C C . ASP A 1 86 ? 10.219 24.906 6.875 1 83.56 86 ASP A C 1
ATOM 670 O O . ASP A 1 86 ? 9.766 26.047 6.719 1 83.56 86 ASP A O 1
ATOM 674 N N . LEU A 1 87 ? 10.312 24.297 8.031 1 85.56 87 LEU A N 1
ATOM 675 C CA . LEU A 1 87 ? 9.688 24.891 9.203 1 85.56 87 LEU A CA 1
ATOM 676 C C . LEU A 1 87 ? 10.508 26.078 9.703 1 85.56 87 LEU A C 1
ATOM 678 O O . LEU A 1 87 ? 9.969 26.984 10.359 1 85.56 87 LEU A O 1
ATOM 682 N N . LEU A 1 88 ? 11.75 26.094 9.336 1 85.06 88 LEU A N 1
ATOM 683 C CA . LEU A 1 88 ? 12.594 27.219 9.727 1 85.06 88 LEU A CA 1
ATOM 684 C C . LEU A 1 88 ? 12.156 28.5 9.023 1 85.06 88 LEU A C 1
ATOM 686 O O . LEU A 1 88 ? 12.289 29.594 9.578 1 85.06 88 LEU A O 1
ATOM 690 N N . HIS A 1 89 ? 11.602 28.359 7.93 1 86.19 89 HIS A N 1
ATOM 691 C CA . HIS A 1 89 ? 11.234 29.5 7.102 1 86.19 89 HIS A CA 1
ATOM 692 C C . HIS A 1 89 ? 9.969 30.172 7.609 1 86.19 89 HIS A C 1
ATOM 694 O O . HIS A 1 89 ? 9.641 31.297 7.203 1 86.19 89 HIS A O 1
ATOM 700 N N . ILE A 1 90 ? 9.266 29.516 8.492 1 89.06 90 ILE A N 1
ATOM 701 C CA . ILE A 1 90 ? 8 30.078 8.93 1 89.06 90 ILE A CA 1
ATOM 702 C C . ILE A 1 90 ? 8.141 30.609 10.359 1 89.06 90 ILE A C 1
ATOM 704 O O . ILE A 1 90 ? 7.152 31.016 10.977 1 89.06 90 ILE A O 1
ATOM 708 N N . GLU A 1 91 ? 9.281 30.656 10.867 1 87.81 91 GLU A N 1
ATOM 709 C CA . GLU A 1 91 ? 9.508 31.078 12.242 1 87.81 91 GLU A CA 1
ATOM 710 C C . GLU A 1 91 ? 8.922 32.469 12.5 1 87.81 91 GLU A C 1
ATOM 712 O O . GLU A 1 91 ? 8.203 32.656 13.477 1 87.81 91 GLU A O 1
ATOM 717 N N . LYS A 1 92 ? 9.227 33.344 11.609 1 89.19 92 LYS A N 1
ATOM 718 C CA . LYS A 1 92 ? 8.773 34.75 11.773 1 89.19 92 LYS A CA 1
ATOM 719 C C . LYS A 1 92 ? 7.254 34.844 11.703 1 89.19 92 LYS A C 1
ATOM 721 O O . LYS A 1 92 ? 6.645 35.625 12.406 1 89.19 92 LYS A O 1
ATOM 726 N N . LYS A 1 93 ? 6.688 34.031 10.883 1 91.69 93 LYS A N 1
ATOM 727 C CA . LYS A 1 93 ? 5.238 34.031 10.711 1 91.69 93 LYS A CA 1
ATOM 728 C C . LYS A 1 93 ? 4.531 33.469 11.938 1 91.69 93 LYS A C 1
ATOM 730 O O . LYS A 1 93 ? 3.34 33.719 12.141 1 91.69 93 LYS A O 1
ATOM 735 N N . LEU A 1 94 ? 5.23 32.781 12.727 1 92.62 94 LEU A N 1
ATOM 736 C CA . LEU A 1 94 ? 4.641 32.156 13.898 1 92.62 94 LEU A CA 1
ATOM 737 C C . LEU A 1 94 ? 4.836 33.031 15.141 1 92.62 94 LEU A C 1
ATOM 739 O O . LEU A 1 94 ? 4.578 32.562 16.266 1 92.62 94 LEU A O 1
ATOM 743 N N . LYS A 1 95 ? 5.32 34.188 14.906 1 88.81 95 LYS A N 1
ATOM 744 C CA . LYS A 1 95 ? 5.508 35.094 16.031 1 88.81 95 LYS A CA 1
ATOM 745 C C . LYS A 1 95 ? 4.199 35.281 16.797 1 88.81 95 LYS A C 1
ATOM 747 O O . LYS A 1 95 ? 3.156 35.562 16.188 1 88.81 95 LYS A O 1
ATOM 752 N N . GLY A 1 96 ? 4.238 35.156 18.078 1 89.31 96 GLY A N 1
ATOM 753 C CA . GLY A 1 96 ? 3.074 35.344 18.938 1 89.31 96 GLY A CA 1
ATOM 754 C C . GLY A 1 96 ? 2.262 34.062 19.141 1 89.31 96 GLY A C 1
ATOM 755 O O . GLY A 1 96 ? 1.312 34.062 19.922 1 89.31 96 GLY A O 1
ATOM 756 N N . GLU A 1 97 ? 2.562 33.125 18.344 1 93.06 97 GLU A N 1
ATOM 757 C CA . GLU A 1 97 ? 1.882 31.844 18.484 1 93.06 97 GLU A CA 1
ATOM 758 C C . GLU A 1 97 ? 2.643 30.922 19.438 1 93.06 97 GLU A C 1
ATOM 760 O O . GLU A 1 97 ? 3.873 30.969 19.516 1 93.06 97 GLU A O 1
ATOM 765 N N . SER A 1 98 ? 1.924 30.188 20.25 1 93.94 98 SER A N 1
ATOM 766 C CA . SER A 1 98 ? 2.555 29.203 21.125 1 93.94 98 SER A CA 1
ATOM 767 C C . SER A 1 98 ? 2.592 27.828 20.469 1 93.94 98 SER A C 1
ATOM 769 O O . SER A 1 98 ? 3.471 27.016 20.781 1 93.94 98 SER A O 1
ATOM 771 N N . GLU A 1 99 ? 1.608 27.578 19.672 1 96.31 99 GLU A N 1
ATOM 772 C CA . GLU A 1 99 ? 1.468 26.297 18.984 1 96.31 99 GLU A CA 1
ATOM 773 C C . GLU A 1 99 ? 0.915 26.484 17.562 1 96.31 99 GLU A C 1
ATOM 775 O O . GLU A 1 99 ? 0.405 27.562 17.234 1 96.31 99 GLU A O 1
ATOM 780 N N . PHE A 1 100 ? 1.073 25.5 16.734 1 97.25 100 PHE A N 1
ATOM 781 C CA . PHE A 1 100 ? 0.556 25.547 15.375 1 97.25 100 PHE A CA 1
ATOM 782 C C . PHE A 1 100 ? 0.25 24.141 14.867 1 97.25 100 PHE A C 1
ATOM 784 O O . PHE A 1 100 ? 0.711 23.156 15.438 1 97.25 100 PHE A O 1
ATOM 791 N N . VAL A 1 101 ? -0.566 24.062 13.883 1 97.94 101 VAL A N 1
ATOM 792 C CA . VAL A 1 101 ? -0.867 22.828 13.18 1 97.94 101 VAL A CA 1
ATOM 793 C C . VAL A 1 101 ? 0.073 22.672 11.984 1 97.94 101 VAL A C 1
ATOM 795 O O . VAL A 1 101 ? 0.354 23.641 11.273 1 97.94 101 VAL A O 1
ATOM 798 N N . LEU A 1 102 ? 0.619 21.531 11.875 1 97 102 LEU A N 1
ATOM 799 C CA . LEU A 1 102 ? 1.388 21.156 10.688 1 97 102 LEU A CA 1
ATOM 800 C C . LEU A 1 102 ? 0.692 20.047 9.914 1 97 102 LEU A C 1
ATOM 802 O O . LEU A 1 102 ? 0.355 19 10.477 1 97 102 LEU A O 1
ATOM 806 N N . TRP A 1 103 ? 0.482 20.266 8.656 1 97.81 103 TRP A N 1
ATOM 807 C CA . TRP A 1 103 ? -0.272 19.359 7.809 1 97.81 103 TRP A CA 1
ATOM 808 C C . TRP A 1 103 ? 0.471 19.078 6.508 1 97.81 103 TRP A C 1
ATOM 810 O O . TRP A 1 103 ? 0.667 19.984 5.695 1 97.81 103 TRP A O 1
ATOM 820 N N . PHE A 1 104 ? 0.925 17.781 6.34 1 95.81 104 PHE A N 1
ATOM 821 C CA . PHE A 1 104 ? 1.445 17.391 5.035 1 95.81 104 PHE A CA 1
ATOM 822 C C . PHE A 1 104 ? 0.319 17.297 4.016 1 95.81 104 PHE A C 1
ATOM 824 O O . PHE A 1 104 ? -0.641 16.547 4.219 1 95.81 104 PHE A O 1
ATOM 831 N N . VAL A 1 105 ? 0.467 17.938 2.916 1 96.56 105 VAL A N 1
ATOM 832 C CA . VAL A 1 105 ? -0.642 18.188 2.002 1 96.56 105 VAL A CA 1
ATOM 833 C C . VAL A 1 105 ? -1.139 16.875 1.418 1 96.56 105 VAL A C 1
ATOM 835 O O . VAL A 1 105 ? -2.295 16.766 1.002 1 96.56 105 VAL A O 1
ATOM 838 N N . ASP A 1 106 ? -0.31 15.867 1.432 1 95 106 ASP A N 1
ATOM 839 C CA . ASP A 1 106 ? -0.688 14.609 0.799 1 95 106 ASP A CA 1
ATOM 840 C C . ASP A 1 106 ? -1.422 13.695 1.781 1 95 106 ASP A C 1
ATOM 842 O O . ASP A 1 106 ? -1.822 12.586 1.427 1 95 106 ASP A O 1
ATOM 846 N N . ASN A 1 107 ? -1.687 14.117 2.973 1 96.94 107 ASN A N 1
ATOM 847 C CA . ASN A 1 107 ? -2.455 13.359 3.953 1 96.94 107 ASN A CA 1
ATOM 848 C C . ASN A 1 107 ? -3.908 13.828 4.012 1 96.94 107 ASN A C 1
ATOM 850 O O . ASN A 1 107 ? -4.195 14.914 4.512 1 96.94 107 ASN A O 1
ATOM 854 N N . LEU A 1 108 ? -4.797 13.008 3.531 1 97.88 108 LEU A N 1
ATOM 855 C CA . LEU A 1 108 ? -6.223 13.305 3.584 1 97.88 108 LEU A CA 1
ATOM 856 C C . LEU A 1 108 ? -6.891 12.555 4.73 1 97.88 108 LEU A C 1
ATOM 858 O O . LEU A 1 108 ? -6.863 11.32 4.773 1 97.88 108 LEU A O 1
ATOM 862 N N . CYS A 1 109 ? -7.422 13.258 5.637 1 98.12 109 CYS A N 1
ATOM 863 C CA . CYS A 1 109 ? -8.078 12.672 6.801 1 98.12 109 CYS A CA 1
ATOM 864 C C . CYS A 1 109 ? -8.922 13.711 7.531 1 98.12 109 CYS A C 1
ATOM 866 O O . CYS A 1 109 ? -8.5 14.859 7.691 1 98.12 109 CYS A O 1
ATOM 868 N N . ALA A 1 110 ? -10.102 13.344 7.93 1 98.12 110 ALA A N 1
ATOM 869 C CA . ALA A 1 110 ? -10.945 14.219 8.727 1 98.12 110 ALA A CA 1
ATOM 870 C C . ALA A 1 110 ? -10.562 14.172 10.203 1 98.12 110 ALA A C 1
ATOM 872 O O . ALA A 1 110 ? -11.391 13.875 11.062 1 98.12 110 ALA A O 1
ATOM 873 N N . VAL A 1 111 ? -9.375 14.461 10.445 1 98.06 111 VAL A N 1
ATOM 874 C CA . VAL A 1 111 ? -8.883 14.453 11.82 1 98.06 111 VAL A CA 1
ATOM 875 C C . VAL A 1 111 ? -9.609 15.516 12.633 1 98.06 111 VAL A C 1
ATOM 877 O O . VAL A 1 111 ? -9.766 16.656 12.188 1 98.06 111 VAL A O 1
ATOM 880 N N . ASP A 1 112 ? -10.117 15.18 13.82 1 98.12 112 ASP A N 1
ATOM 881 C CA . ASP A 1 112 ? -10.742 16.141 14.727 1 98.12 112 ASP A CA 1
ATOM 882 C C . ASP A 1 112 ? -9.703 17.016 15.414 1 98.12 112 ASP A C 1
ATOM 884 O O . ASP A 1 112 ? -9.234 16.672 16.5 1 98.12 112 ASP A O 1
ATOM 888 N N . LEU A 1 113 ? -9.5 18.172 14.867 1 98.12 113 LEU A N 1
ATOM 889 C CA . LEU A 1 113 ? -8.43 19.016 15.359 1 98.12 113 LEU A CA 1
ATOM 890 C C . LEU A 1 113 ? -8.75 19.562 16.75 1 98.12 113 LEU A C 1
ATOM 892 O O . LEU A 1 113 ? -7.848 19.859 17.531 1 98.12 113 LEU A O 1
ATOM 896 N N . LYS A 1 114 ? -10.008 19.75 17.047 1 97.94 114 LYS A N 1
ATOM 897 C CA . LYS A 1 114 ? -10.391 20.203 18.391 1 97.94 114 LYS A CA 1
ATOM 898 C C . LYS A 1 114 ? -9.992 19.188 19.453 1 97.94 114 LYS A C 1
ATOM 900 O O . LYS A 1 114 ? -9.359 19.531 20.453 1 97.94 114 LYS A O 1
ATOM 905 N N . LYS A 1 115 ? -10.336 17.938 19.141 1 98 115 LYS A N 1
ATOM 906 C CA . LYS A 1 115 ? -9.984 16.875 20.078 1 98 115 LYS A CA 1
ATOM 907 C C . LYS A 1 115 ? -8.477 16.641 20.125 1 98 115 LYS A C 1
ATOM 909 O O . LYS A 1 115 ? -7.926 16.328 21.188 1 98 115 LYS A O 1
ATOM 914 N N . MET A 1 116 ? -7.875 16.766 19.031 1 98.12 116 MET A N 1
ATOM 915 C CA . MET A 1 116 ? -6.422 16.625 18.984 1 98.12 116 MET A CA 1
ATOM 916 C C . MET A 1 116 ? -5.746 17.703 19.828 1 98.12 116 MET A C 1
ATOM 918 O O . MET A 1 116 ? -4.801 17.422 20.562 1 98.12 116 MET A O 1
ATOM 922 N N . LYS A 1 117 ? -6.258 18.922 19.703 1 97.31 117 LYS A N 1
ATOM 923 C CA . LYS A 1 117 ? -5.742 20.031 20.5 1 97.31 117 LYS A CA 1
ATOM 924 C C . LYS A 1 117 ? -5.93 19.766 22 1 97.31 117 LYS A C 1
ATOM 926 O O . LYS A 1 117 ? -5.039 20.031 22.797 1 97.31 117 LYS A O 1
ATOM 931 N N . GLU A 1 118 ? -7.109 19.203 22.328 1 97.5 118 GLU A N 1
ATOM 932 C CA . GLU A 1 118 ? -7.375 18.844 23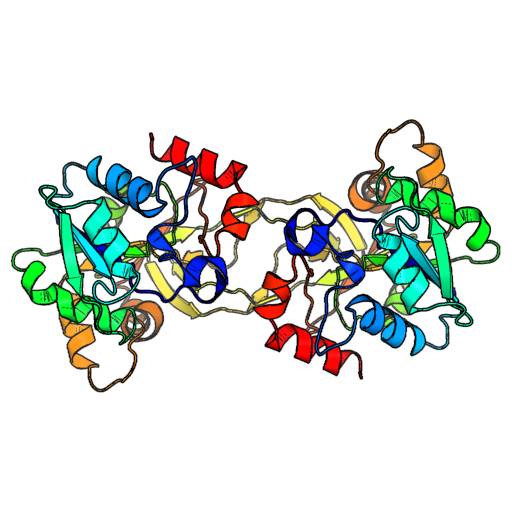.719 1 97.5 118 GLU A CA 1
ATOM 933 C C . GLU A 1 118 ? -6.363 17.812 24.234 1 97.5 118 GLU A C 1
ATOM 935 O O . GLU A 1 118 ? -5.855 17.938 25.359 1 97.5 118 GLU A O 1
ATOM 940 N N . THR A 1 119 ? -6.109 16.828 23.422 1 97.25 119 THR A N 1
ATOM 941 C CA . THR A 1 119 ? -5.121 15.82 23.766 1 97.25 119 THR A CA 1
ATOM 942 C C . THR A 1 119 ? -3.742 16.453 23.953 1 97.25 119 THR A C 1
ATOM 944 O O . THR A 1 119 ? -3.039 16.156 24.922 1 97.25 119 THR A O 1
ATOM 947 N N . PHE A 1 120 ? -3.404 17.281 23.062 1 96.94 120 PHE A N 1
ATOM 948 C CA . PHE A 1 120 ? -2.139 18 23.078 1 96.94 120 PHE A CA 1
ATOM 949 C C . PHE A 1 120 ? -1.964 18.781 24.375 1 96.94 120 PHE A C 1
ATOM 951 O O . PHE A 1 120 ? -0.915 18.688 25.016 1 96.94 120 PHE A O 1
ATOM 958 N N . THR A 1 121 ? -2.973 19.422 24.75 1 95.69 121 THR A N 1
ATOM 959 C CA . THR A 1 121 ? -2.953 20.266 25.953 1 95.69 121 THR A CA 1
ATOM 960 C C . THR A 1 121 ? -2.973 19.391 27.203 1 95.69 121 THR A C 1
ATOM 962 O O . THR A 1 121 ? -2.178 19.609 28.125 1 95.69 121 THR A O 1
ATOM 965 N N . LYS A 1 122 ? -3.828 18.391 27.203 1 96.06 122 LYS A N 1
ATOM 966 C CA . LYS A 1 122 ? -4.004 17.531 28.375 1 96.06 122 LYS A CA 1
ATOM 967 C C . LYS A 1 122 ? -2.715 16.781 28.703 1 96.06 122 LYS A C 1
ATOM 969 O O . LYS A 1 122 ? -2.375 16.594 29.875 1 96.06 122 LYS A O 1
ATOM 974 N N . LYS A 1 123 ? -2.033 16.422 27.703 1 95.19 123 LYS A N 1
ATOM 975 C CA . LYS A 1 123 ? -0.83 15.609 27.906 1 95.19 123 LYS A CA 1
ATOM 976 C C . LYS A 1 123 ? 0.4 16.5 28.078 1 95.19 123 LYS A C 1
ATOM 978 O O . LYS A 1 123 ? 1.509 15.992 28.281 1 95.19 123 LYS A O 1
ATOM 983 N N . LYS A 1 124 ? 0.22 17.844 27.969 1 93.06 124 LYS A N 1
ATOM 984 C CA . LYS A 1 124 ? 1.32 18.797 28.078 1 93.06 124 LYS A CA 1
ATOM 985 C C . LYS A 1 124 ? 2.471 18.406 27.141 1 93.06 124 LYS A C 1
ATOM 987 O O . LYS A 1 124 ? 3.623 18.344 27.578 1 93.06 124 LYS A O 1
ATOM 992 N N . SER A 1 125 ? 2.082 18.047 25.938 1 94.5 125 SER A N 1
ATOM 993 C CA . SER A 1 125 ? 3.057 17.562 24.969 1 94.5 125 SER A CA 1
ATOM 994 C C . SER A 1 125 ? 3.666 18.719 24.172 1 94.5 125 SER A C 1
ATOM 996 O O . SER A 1 125 ? 3.084 19.797 24.094 1 94.5 125 SER A O 1
ATOM 998 N N . SER A 1 126 ? 4.895 18.469 23.656 1 94.69 126 SER A N 1
ATOM 999 C CA . SER A 1 126 ? 5.531 19.406 22.734 1 94.69 126 SER A CA 1
ATOM 1000 C C . SER A 1 126 ? 5.059 19.172 21.297 1 94.69 126 SER A C 1
ATOM 1002 O O . SER A 1 126 ? 5.156 20.078 20.469 1 94.69 126 SER A O 1
ATOM 1004 N N . ALA A 1 127 ? 4.594 18.016 21.094 1 96.25 127 ALA A N 1
ATOM 1005 C CA . ALA A 1 127 ? 4.02 17.641 19.812 1 96.25 127 ALA A CA 1
ATOM 1006 C C . ALA A 1 127 ? 2.934 16.578 19.969 1 96.25 127 ALA A C 1
ATOM 1008 O O . ALA A 1 127 ? 3 15.75 20.875 1 96.25 127 ALA A O 1
ATOM 1009 N N . CYS A 1 128 ? 1.909 16.656 19.188 1 97.56 128 CYS A N 1
ATOM 1010 C CA . CYS A 1 128 ? 0.862 15.656 19.062 1 97.56 128 CYS A CA 1
ATOM 1011 C C . CYS A 1 128 ? 0.696 15.203 17.625 1 97.56 128 CYS A C 1
ATOM 1013 O O . CYS A 1 128 ? 0.564 16.031 16.719 1 97.56 128 CYS A O 1
ATOM 1015 N N . ILE A 1 129 ? 0.738 13.891 17.453 1 97.5 129 ILE A N 1
ATOM 1016 C CA . ILE A 1 129 ? 0.711 13.328 16.109 1 97.5 129 ILE A CA 1
ATOM 1017 C C . ILE A 1 129 ? -0.577 12.531 15.906 1 97.5 129 ILE A C 1
ATOM 1019 O O . ILE A 1 129 ? -0.979 11.758 16.781 1 97.5 129 ILE A O 1
ATOM 1023 N N . ALA A 1 130 ? -1.215 12.805 14.758 1 98.25 130 ALA A N 1
ATOM 1024 C CA . ALA A 1 130 ? -2.342 11.953 14.391 1 98.25 130 ALA A CA 1
ATOM 1025 C C . ALA A 1 130 ? -1.871 10.547 14.023 1 98.25 130 ALA A C 1
ATOM 1027 O O . ALA A 1 130 ? -0.877 10.383 13.312 1 98.25 130 ALA A O 1
ATOM 1028 N N . THR A 1 131 ? -2.564 9.562 14.531 1 97.94 131 THR A N 1
ATOM 1029 C CA . THR A 1 131 ? -2.18 8.18 14.305 1 97.94 131 THR A CA 1
ATOM 1030 C C . THR A 1 131 ? -3.412 7.301 14.102 1 97.94 131 THR A C 1
ATOM 1032 O O . THR A 1 131 ? -4.543 7.75 14.305 1 97.94 131 THR A O 1
ATOM 1035 N N . ARG A 1 132 ? -3.166 6.117 13.617 1 97.38 132 ARG A N 1
ATOM 1036 C CA . ARG A 1 132 ? -4.199 5.086 13.641 1 97.38 132 ARG A CA 1
ATOM 1037 C C . ARG A 1 132 ? -3.646 3.766 14.172 1 97.38 132 ARG A C 1
ATOM 1039 O O . ARG A 1 132 ? -2.457 3.48 14.023 1 97.38 132 ARG A O 1
ATOM 1046 N N . THR A 1 133 ? -4.609 2.988 14.75 1 96.25 133 THR A N 1
ATOM 1047 C CA . THR A 1 133 ? -4.246 1.694 15.312 1 96.25 133 THR A CA 1
ATOM 1048 C C . THR A 1 133 ? -4.941 0.562 14.562 1 96.25 133 THR A C 1
ATOM 1050 O O . THR A 1 133 ? -4.711 -0.614 14.852 1 96.25 133 THR A O 1
ATOM 1053 N N . LYS A 1 134 ? -5.766 0.878 13.609 1 95.44 134 LYS A N 1
ATOM 1054 C CA . LYS A 1 134 ? -6.438 -0.07 12.727 1 95.44 134 LYS A CA 1
ATOM 1055 C C . LYS A 1 134 ? -6.301 0.352 11.266 1 95.44 134 LYS A C 1
ATOM 1057 O O . LYS A 1 134 ? -6.219 1.545 10.961 1 95.44 134 LYS A O 1
ATOM 1062 N N . ARG A 1 135 ? -6.297 -0.592 10.477 1 93.69 135 ARG A N 1
ATOM 1063 C CA . ARG A 1 135 ? -6.133 -0.32 9.047 1 93.69 135 ARG A CA 1
ATOM 1064 C C . ARG A 1 135 ? -6.875 -1.352 8.203 1 93.69 135 ARG A C 1
ATOM 1066 O O . ARG A 1 135 ? -6.801 -2.553 8.477 1 93.69 135 ARG A O 1
ATOM 1073 N N . ARG A 1 136 ? -7.613 -0.891 7.273 1 91.19 136 ARG A N 1
ATOM 1074 C CA . ARG A 1 136 ? -8.227 -1.796 6.305 1 91.19 136 ARG A CA 1
ATOM 1075 C C . ARG A 1 136 ? -7.211 -2.268 5.273 1 91.19 136 ARG A C 1
ATOM 1077 O O . ARG A 1 136 ? -6.531 -1.453 4.648 1 91.19 136 ARG A O 1
ATOM 1084 N N . GLU A 1 137 ? -7.109 -3.52 5.102 1 90.94 137 GLU A N 1
ATOM 1085 C CA . GLU A 1 137 ? -6.168 -4.113 4.156 1 90.94 137 GLU A CA 1
ATOM 1086 C C . GLU A 1 137 ? -6.797 -4.27 2.777 1 90.94 137 GLU A C 1
ATOM 1088 O O . GLU A 1 137 ? -8.023 -4.27 2.645 1 90.94 137 GLU A O 1
ATOM 1093 N N . GLU A 1 138 ? -5.895 -4.332 1.795 1 85 138 GLU A N 1
ATOM 1094 C CA . GLU A 1 138 ? -6.379 -4.414 0.42 1 85 138 GLU A CA 1
ATOM 1095 C C . GLU A 1 138 ? -6.203 -5.824 -0.141 1 85 138 GLU A C 1
ATOM 1097 O O . GLU A 1 138 ? -6.676 -6.125 -1.239 1 85 138 GLU A O 1
ATOM 1102 N N . THR A 1 139 ? -5.516 -6.676 0.569 1 89.44 139 THR A N 1
ATOM 1103 C CA . THR A 1 139 ? -5.266 -8.055 0.15 1 89.44 139 THR A CA 1
ATOM 1104 C C . THR A 1 139 ? -6.055 -9.031 1.014 1 89.44 139 THR A C 1
ATOM 1106 O O . THR A 1 139 ? -6.773 -8.625 1.929 1 89.44 139 THR A O 1
ATOM 1109 N N . GLY A 1 140 ? -5.941 -10.281 0.625 1 91.69 140 GLY A N 1
ATOM 1110 C CA . GLY A 1 140 ? -6.543 -11.328 1.433 1 91.69 140 GLY A CA 1
ATOM 1111 C C . GLY A 1 140 ? -5.637 -11.82 2.547 1 91.69 140 GLY A C 1
ATOM 1112 O O . GLY A 1 140 ? -4.414 -11.836 2.396 1 91.69 140 GLY A O 1
ATOM 1113 N N . PHE A 1 141 ? -6.281 -12.133 3.646 1 95.12 141 PHE A N 1
ATOM 1114 C CA . PHE A 1 141 ? -5.562 -12.648 4.809 1 95.12 141 PHE A CA 1
ATOM 1115 C C . PHE A 1 141 ? -6.168 -13.969 5.277 1 95.12 141 PHE A C 1
ATOM 1117 O O . PHE A 1 141 ? -7.195 -14.406 4.758 1 95.12 141 PHE A O 1
ATOM 1124 N N . ALA A 1 142 ? -5.434 -14.641 6.18 1 95.94 142 ALA A N 1
ATOM 1125 C CA . ALA A 1 142 ? -5.93 -15.914 6.695 1 95.94 142 ALA A CA 1
ATOM 1126 C C . ALA A 1 142 ? -5.492 -16.125 8.141 1 95.94 142 ALA A C 1
ATOM 1128 O O . ALA A 1 142 ? -4.441 -15.633 8.562 1 95.94 142 ALA A O 1
ATOM 1129 N N . VAL A 1 143 ? -6.383 -16.75 8.898 1 96.06 143 VAL A N 1
ATOM 1130 C CA . VAL A 1 143 ? -6.008 -17.297 10.203 1 96.06 143 VAL A CA 1
ATOM 1131 C C . VAL A 1 143 ? -5.297 -18.641 10.016 1 96.06 143 VAL A C 1
ATOM 1133 O O . VAL A 1 143 ? -5.855 -19.578 9.43 1 96.06 143 VAL A O 1
ATOM 1136 N N . VAL A 1 144 ? -4.07 -18.688 10.461 1 97 144 VAL A N 1
ATOM 1137 C CA . VAL A 1 144 ? -3.279 -19.906 10.289 1 97 144 VAL A CA 1
ATOM 1138 C C . VAL A 1 144 ? -2.961 -20.516 11.648 1 97 144 VAL A C 1
ATOM 1140 O O . VAL A 1 144 ? -2.408 -19.844 12.523 1 97 144 VAL A O 1
ATOM 1143 N N . LYS A 1 145 ? -3.369 -21.703 11.891 1 95.88 145 LYS A N 1
ATOM 1144 C CA . LYS A 1 145 ? -3.045 -22.484 13.078 1 95.88 145 LYS A CA 1
ATOM 1145 C C . LYS A 1 145 ? -2.248 -23.734 12.719 1 95.88 145 LYS A C 1
ATOM 1147 O O . LYS A 1 145 ? -2.736 -24.609 11.992 1 95.88 145 LYS A O 1
ATOM 1152 N N . ASP A 1 146 ? -1.036 -23.859 13.172 1 94.12 146 ASP A N 1
ATOM 1153 C CA . ASP A 1 146 ? -0.162 -25 12.938 1 94.12 146 ASP A CA 1
ATOM 1154 C C . ASP A 1 146 ? -0.002 -25.266 11.445 1 94.12 146 ASP A C 1
ATOM 1156 O O . ASP A 1 146 ? -0.145 -26.406 10.992 1 94.12 146 ASP A O 1
ATOM 1160 N N . GLY A 1 147 ? 0.109 -24.203 10.719 1 95.69 147 GLY A N 1
ATOM 1161 C CA . GLY A 1 147 ? 0.364 -24.328 9.289 1 95.69 147 GLY A CA 1
ATOM 1162 C C . GLY A 1 147 ? -0.892 -24.578 8.477 1 95.69 147 GLY A C 1
ATOM 1163 O O . GLY A 1 147 ? -0.824 -24.766 7.262 1 95.69 147 GLY A O 1
ATOM 1164 N N . ILE A 1 148 ? -2.01 -24.594 9.141 1 97 148 ILE A N 1
ATOM 1165 C CA . ILE A 1 148 ? -3.277 -24.844 8.461 1 97 148 ILE A CA 1
ATOM 1166 C C . ILE A 1 148 ? -4.141 -23.594 8.492 1 97 148 ILE A C 1
ATOM 1168 O O . ILE A 1 148 ? -4.27 -22.938 9.539 1 97 148 ILE A O 1
ATOM 1172 N N . ILE A 1 149 ? -4.664 -23.219 7.328 1 96.31 149 ILE A N 1
ATOM 1173 C CA . ILE A 1 149 ? -5.578 -22.094 7.242 1 96.31 149 ILE A CA 1
ATOM 1174 C C . ILE A 1 149 ? -6.961 -22.5 7.738 1 96.31 149 ILE A C 1
ATOM 1176 O O . ILE A 1 149 ? -7.562 -23.438 7.207 1 96.31 149 ILE A O 1
ATOM 1180 N N . THR A 1 150 ? -7.461 -21.766 8.688 1 95.38 150 THR A N 1
ATOM 1181 C CA . THR A 1 150 ? -8.75 -22.125 9.266 1 95.38 150 THR A CA 1
ATOM 1182 C C . THR A 1 150 ? -9.828 -21.141 8.828 1 95.38 150 THR A C 1
ATOM 1184 O O . THR A 1 150 ? -11.023 -21.438 8.914 1 95.38 150 THR A O 1
ATOM 1187 N N . GLU A 1 151 ? -9.359 -20.016 8.414 1 93.81 151 GLU A N 1
ATOM 1188 C CA . GLU A 1 151 ? -10.289 -18.969 7.996 1 93.81 151 GLU A CA 1
ATOM 1189 C C . GLU A 1 151 ? -9.625 -17.969 7.059 1 93.81 151 GLU A C 1
ATOM 1191 O O . GLU A 1 151 ? -8.477 -17.578 7.281 1 93.81 151 GLU A O 1
ATOM 1196 N N . PHE A 1 152 ? -10.375 -17.656 6.051 1 92.81 152 PHE A N 1
ATOM 1197 C CA . PHE A 1 152 ? -9.945 -16.578 5.172 1 92.81 152 PHE A CA 1
ATOM 1198 C C . PHE A 1 152 ? -10.625 -15.266 5.543 1 92.81 152 PHE A C 1
ATOM 1200 O O . PHE A 1 152 ? -11.789 -15.258 5.953 1 92.81 152 PHE A O 1
ATOM 1207 N N . LYS A 1 153 ? -9.891 -14.234 5.473 1 92.06 153 LYS A N 1
ATOM 1208 C CA . LYS A 1 153 ? -10.406 -12.891 5.684 1 92.06 153 LYS A CA 1
ATOM 1209 C C . LYS A 1 153 ? -10.109 -11.992 4.484 1 92.06 153 LYS A C 1
ATOM 1211 O O . LYS A 1 153 ? -8.953 -11.648 4.23 1 92.06 153 LYS A O 1
ATOM 1216 N N . GLU A 1 154 ? -11.141 -11.648 3.807 1 88.56 154 GLU A N 1
ATOM 1217 C CA . GLU A 1 154 ? -10.961 -10.789 2.637 1 88.56 154 GLU A CA 1
ATOM 1218 C C . GLU A 1 154 ? -10.898 -9.32 3.033 1 88.56 154 GLU A C 1
ATOM 1220 O O . GLU A 1 154 ? -11.859 -8.781 3.59 1 88.56 154 GLU A O 1
ATOM 1225 N N . LYS A 1 155 ? -9.781 -8.703 2.732 1 88.31 155 LYS A N 1
ATOM 1226 C CA . LYS A 1 155 ? -9.57 -7.277 2.951 1 88.31 155 LYS A CA 1
ATOM 1227 C C . LYS A 1 155 ? -10.047 -6.859 4.34 1 88.31 155 LYS A C 1
ATOM 1229 O O . LYS A 1 155 ? -10.844 -5.926 4.477 1 88.31 155 LYS A O 1
ATOM 1234 N N . PRO A 1 156 ? -9.508 -7.52 5.312 1 92.38 156 PRO A N 1
ATOM 1235 C CA . PRO A 1 156 ? -9.969 -7.25 6.676 1 92.38 156 PRO A CA 1
ATOM 1236 C C . PRO A 1 156 ? -9.438 -5.926 7.23 1 92.38 156 PRO A C 1
ATOM 1238 O O . PRO A 1 156 ? -8.469 -5.375 6.695 1 92.38 156 PRO A O 1
ATOM 1241 N N . VAL A 1 157 ? -10.18 -5.387 8.242 1 93.38 157 VAL A N 1
ATOM 1242 C CA . VAL A 1 157 ? -9.586 -4.371 9.109 1 93.38 157 VAL A CA 1
ATOM 1243 C C . VAL A 1 157 ? -8.641 -5.031 10.109 1 93.38 157 VAL A C 1
ATOM 1245 O O . VAL A 1 157 ? -9.039 -5.941 10.844 1 93.38 157 VAL A O 1
ATOM 1248 N N . MET A 1 158 ? -7.43 -4.613 10.117 1 93.69 158 MET A N 1
ATOM 1249 C CA . MET A 1 158 ? -6.41 -5.219 10.969 1 93.69 158 MET A CA 1
ATOM 1250 C C . MET A 1 158 ? -5.992 -4.262 12.086 1 93.69 158 MET A C 1
ATOM 1252 O O . MET A 1 158 ? -5.871 -3.057 11.859 1 93.69 158 MET A O 1
ATOM 1256 N N . LYS A 1 159 ? -5.887 -4.852 13.266 1 93.06 159 LYS A N 1
ATOM 1257 C CA . LYS A 1 159 ? -5.246 -4.094 14.336 1 93.06 159 LYS A CA 1
ATOM 1258 C C . LYS A 1 159 ? -3.734 -4.039 14.141 1 93.06 159 LYS A C 1
ATOM 1260 O O . LYS A 1 159 ? -3.105 -5.051 13.828 1 93.06 159 LYS A O 1
ATOM 1265 N N . LEU A 1 160 ? -3.18 -2.869 14.305 1 93.88 160 LEU A N 1
ATOM 1266 C CA . LEU A 1 160 ? -1.745 -2.682 14.117 1 93.88 160 LEU A CA 1
ATOM 1267 C C . LEU A 1 160 ? -0.998 -2.857 15.438 1 93.88 160 LEU A C 1
ATOM 1269 O O . LEU A 1 160 ? -1.482 -2.441 16.484 1 93.88 160 LEU A O 1
ATOM 1273 N N . GLN A 1 161 ? 0.156 -3.496 15.352 1 92.56 161 GLN A N 1
ATOM 1274 C CA . GLN A 1 161 ? 0.998 -3.658 16.531 1 92.56 161 GLN A CA 1
ATOM 1275 C C . GLN A 1 161 ? 1.558 -2.316 17 1 92.56 161 GLN A C 1
ATOM 1277 O O . GLN A 1 161 ? 1.784 -2.113 18.188 1 92.56 161 GLN A O 1
ATOM 1282 N N . LEU A 1 162 ? 1.87 -1.469 16.078 1 95.5 162 LEU A N 1
ATOM 1283 C CA . LEU A 1 162 ? 2.338 -0.102 16.281 1 95.5 162 LEU A CA 1
ATOM 1284 C C . LEU A 1 162 ? 1.373 0.901 15.664 1 95.5 162 LEU A C 1
ATOM 1286 O O . LEU A 1 162 ? 0.658 0.573 14.719 1 95.5 162 LEU A O 1
ATOM 1290 N N . SER A 1 163 ? 1.375 2.039 16.234 1 96.75 163 SER A N 1
ATOM 1291 C CA . SER A 1 163 ? 0.528 3.086 15.672 1 96.75 163 SER A CA 1
ATOM 1292 C C . SER A 1 163 ? 1.15 3.684 14.414 1 96.75 163 SER A C 1
ATOM 1294 O O . SER A 1 163 ? 2.33 4.039 14.406 1 96.75 163 SER A O 1
ATOM 1296 N N . GLU A 1 164 ? 0.393 3.645 13.375 1 96.44 164 GLU A N 1
ATOM 1297 C CA . GLU A 1 164 ? 0.847 4.305 12.156 1 96.44 164 GLU A CA 1
ATOM 1298 C C . GLU A 1 164 ? 0.725 5.82 12.273 1 96.44 164 GLU A C 1
ATOM 1300 O O . GLU A 1 164 ? -0.31 6.336 12.703 1 96.44 164 GLU A O 1
ATOM 1305 N N . CYS A 1 165 ? 1.743 6.57 11.922 1 95.62 165 CYS A N 1
ATOM 1306 C CA . CYS A 1 165 ? 1.771 8.023 12.07 1 95.62 165 CYS A CA 1
ATOM 1307 C C . CYS A 1 165 ? 1.374 8.711 10.766 1 95.62 165 CYS A C 1
ATOM 1309 O O . CYS A 1 165 ? 1.823 8.312 9.688 1 95.62 165 CYS A O 1
ATOM 1311 N N . PHE A 1 166 ? 0.507 9.695 10.898 1 94.69 166 PHE A N 1
ATOM 1312 C CA . PHE A 1 166 ? 0.122 10.516 9.758 1 94.69 166 PHE A CA 1
ATOM 1313 C C . PHE A 1 166 ? 0.96 11.781 9.695 1 94.69 166 PHE A C 1
ATOM 1315 O O . PHE A 1 166 ? 1.712 12.086 10.625 1 94.69 166 PHE A O 1
ATOM 1322 N N . GLY A 1 167 ? 0.855 12.453 8.586 1 94.94 167 GLY A N 1
ATOM 1323 C CA . GLY A 1 167 ? 1.503 13.742 8.414 1 94.94 167 GLY A CA 1
ATOM 1324 C C . GLY A 1 167 ? 0.656 14.906 8.898 1 94.94 167 GLY A C 1
ATOM 1325 O O . GLY A 1 167 ? 0.472 15.891 8.18 1 94.94 167 GLY A O 1
ATOM 1326 N N . ILE A 1 168 ? 0.057 14.758 10.07 1 97.44 168 ILE A N 1
ATOM 1327 C CA . ILE A 1 168 ? -0.744 15.789 10.719 1 97.44 168 ILE A CA 1
ATOM 1328 C C . ILE A 1 168 ? -0.294 15.953 12.172 1 97.44 168 ILE A C 1
ATOM 1330 O O . ILE A 1 168 ? -0.369 15.008 12.961 1 97.44 168 ILE A O 1
ATOM 1334 N N . TYR A 1 169 ? 0.113 17.203 12.461 1 96.75 169 TYR A N 1
ATOM 1335 C CA . TYR A 1 169 ? 0.759 17.438 13.742 1 96.75 169 TYR A CA 1
ATOM 1336 C C . TYR A 1 169 ? 0.19 18.688 14.414 1 96.75 169 TYR A C 1
ATOM 1338 O O . TYR A 1 169 ? -0.278 19.609 13.734 1 96.75 169 TYR A O 1
ATOM 1346 N N . MET A 1 170 ? 0.193 18.656 15.68 1 97.25 170 MET A N 1
ATOM 1347 C CA . MET A 1 170 ? 0.185 19.859 16.5 1 97.25 170 MET A CA 1
ATOM 1348 C C . MET A 1 170 ? 1.521 20.047 17.219 1 97.25 170 MET A C 1
ATOM 1350 O O . MET A 1 170 ? 1.994 19.141 17.906 1 97.25 170 MET A O 1
ATOM 1354 N N . LEU A 1 171 ? 2.1 21.203 17.031 1 96.12 171 LEU A N 1
ATOM 1355 C CA . LEU A 1 171 ? 3.461 21.406 17.516 1 96.12 171 LEU A CA 1
ATOM 1356 C C . LEU A 1 171 ? 3.557 22.672 18.359 1 96.12 171 LEU A C 1
ATOM 1358 O O . LEU A 1 171 ? 2.932 23.688 18.031 1 96.12 171 LEU A O 1
ATOM 1362 N N . GLU A 1 172 ? 4.355 22.547 19.359 1 95 172 GLU A N 1
ATOM 1363 C CA . GLU A 1 172 ? 4.773 23.766 20.031 1 95 172 GLU A CA 1
ATOM 1364 C C . GLU A 1 172 ? 5.773 24.547 19.172 1 95 172 GLU A C 1
ATOM 1366 O O . GLU A 1 172 ? 6.598 23.953 18.484 1 95 172 GLU A O 1
ATOM 1371 N N . LYS A 1 173 ? 5.676 25.812 19.391 1 91.31 173 LYS A N 1
ATOM 1372 C CA . LYS A 1 173 ? 6.555 26.672 18.594 1 91.31 173 LYS A CA 1
ATOM 1373 C C . LYS A 1 173 ? 8.023 26.406 18.922 1 91.31 173 LYS A C 1
ATOM 1375 O O . LYS A 1 173 ? 8.891 26.547 18.047 1 91.31 173 LYS A O 1
ATOM 1380 N N . ASP A 1 174 ? 8.281 25.922 20.047 1 89.06 174 ASP A N 1
ATOM 1381 C CA . ASP A 1 174 ? 9.648 25.703 20.516 1 89.06 174 ASP A CA 1
ATOM 1382 C C . ASP A 1 174 ? 10.352 24.641 19.672 1 89.06 174 ASP A C 1
ATOM 1384 O O . ASP A 1 174 ? 11.578 24.531 19.703 1 89.06 174 ASP A O 1
ATOM 1388 N N . ILE A 1 175 ? 9.547 23.906 18.938 1 89.06 175 ILE A N 1
ATOM 1389 C CA . ILE A 1 175 ? 10.133 22.891 18.078 1 89.06 175 ILE A CA 1
ATOM 1390 C C . ILE A 1 175 ? 11.047 23.547 17.047 1 89.06 175 ILE A C 1
ATOM 1392 O O . ILE A 1 175 ? 12.039 22.953 16.625 1 89.06 175 ILE A O 1
ATOM 1396 N N . ILE A 1 176 ? 10.719 24.734 16.688 1 89.19 176 ILE A N 1
ATOM 1397 C CA . ILE A 1 176 ? 11.5 25.469 15.688 1 89.19 176 ILE A CA 1
ATOM 1398 C C . ILE A 1 176 ? 12.914 25.703 16.219 1 89.19 176 ILE A C 1
ATOM 1400 O O . ILE A 1 176 ? 13.891 25.578 15.477 1 89.19 176 ILE A O 1
ATOM 1404 N N . GLN A 1 177 ? 12.984 26 17.453 1 87.62 177 GLN A N 1
ATOM 1405 C CA . GLN A 1 177 ? 14.289 26.203 18.062 1 87.62 177 GLN A CA 1
ATOM 1406 C C . GLN A 1 177 ? 15.094 24.906 18.094 1 87.62 177 GLN A C 1
ATOM 1408 O O . GLN A 1 177 ? 16.312 24.922 17.922 1 87.62 177 GLN A O 1
ATOM 1413 N N . LYS A 1 178 ? 14.422 23.875 18.375 1 86.56 178 LYS A N 1
ATOM 1414 C CA . LYS A 1 178 ? 15.086 22.562 18.375 1 86.56 178 LYS A CA 1
ATOM 1415 C C . LYS A 1 178 ? 15.617 22.234 16.984 1 86.56 178 LYS A C 1
ATOM 1417 O O . LYS A 1 178 ? 16.656 21.562 16.859 1 86.56 178 LYS A O 1
ATOM 1422 N N . ILE A 1 179 ? 14.883 22.562 15.984 1 85.69 179 ILE A N 1
ATOM 1423 C CA . ILE A 1 179 ? 15.312 22.359 14.602 1 85.69 179 ILE A CA 1
ATOM 1424 C C . ILE A 1 179 ? 16.531 23.219 14.305 1 85.69 179 ILE A C 1
ATOM 1426 O O . ILE A 1 179 ? 17.5 22.75 13.688 1 85.69 179 ILE A O 1
ATOM 1430 N N . LYS A 1 180 ? 16.5 24.438 14.789 1 84.38 180 LYS A N 1
ATOM 1431 C CA . LYS A 1 180 ? 17.594 25.375 14.57 1 84.38 180 LYS A CA 1
ATOM 1432 C C . LYS A 1 180 ? 18.891 24.859 15.188 1 84.38 180 LYS A C 1
ATOM 1434 O O . LYS A 1 180 ? 19.969 25.047 14.625 1 84.38 180 LYS A O 1
ATOM 1439 N N . ALA A 1 181 ? 18.703 24.234 16.203 1 83.25 181 ALA A N 1
ATOM 1440 C CA . ALA A 1 181 ? 19.875 23.719 16.922 1 83.25 181 ALA A CA 1
ATOM 1441 C C . ALA A 1 181 ? 20.547 22.578 16.156 1 83.25 181 ALA A C 1
ATOM 1443 O O . ALA A 1 181 ? 21.719 22.297 16.359 1 83.25 181 ALA A O 1
ATOM 1444 N N . LYS A 1 182 ? 19.844 21.953 15.312 1 77.56 182 LYS A N 1
ATOM 1445 C CA . LYS A 1 182 ? 20.375 20.844 14.523 1 77.56 182 LYS A CA 1
ATOM 1446 C C . LYS A 1 182 ? 20.766 21.312 13.117 1 77.56 182 LYS A C 1
ATOM 1448 O O . LYS A 1 182 ? 21.016 20.484 12.234 1 77.56 182 LYS A O 1
ATOM 1453 N N . LYS A 1 183 ? 20.781 22.516 12.844 1 65.94 183 LYS A N 1
ATOM 1454 C CA . LYS A 1 183 ? 20.922 23.172 11.547 1 65.94 183 LYS A CA 1
ATOM 1455 C C . LYS A 1 183 ? 22.172 22.688 10.82 1 65.94 183 LYS A C 1
ATOM 1457 O O . LYS A 1 183 ? 22.234 22.719 9.586 1 65.94 183 LYS A O 1
ATOM 1462 N N . LYS A 1 184 ? 23.016 22.203 11.43 1 64.44 184 LYS A N 1
ATOM 1463 C CA . LYS A 1 184 ? 24.25 21.781 10.758 1 64.44 184 LYS A CA 1
ATOM 1464 C C . LYS A 1 184 ? 23.984 20.562 9.875 1 64.44 184 LYS A C 1
ATOM 1466 O O . LYS A 1 184 ? 24.828 20.203 9.047 1 64.44 184 LYS A O 1
ATOM 1471 N N . GLN A 1 185 ? 22.75 20.156 9.875 1 65.5 185 GLN A N 1
ATOM 1472 C CA . GLN A 1 185 ? 22.406 18.984 9.078 1 65.5 185 GLN A CA 1
ATOM 1473 C C . GLN A 1 185 ? 21.75 19.375 7.762 1 65.5 185 GLN A C 1
ATOM 1475 O O . GLN A 1 185 ? 20.906 20.266 7.73 1 65.5 185 GLN A O 1
ATOM 1480 N N . LYS A 1 186 ? 22.234 18.859 6.762 1 62 186 LYS A N 1
ATOM 1481 C CA . LYS A 1 186 ? 21.812 19.172 5.398 1 62 186 LYS A CA 1
ATOM 1482 C C . LYS A 1 186 ? 20.312 18.938 5.219 1 62 186 LYS A C 1
ATOM 1484 O O . LYS A 1 186 ? 19.625 19.75 4.602 1 62 186 LYS A O 1
ATOM 1489 N N . GLU A 1 187 ? 19.766 17.922 5.648 1 74.75 187 GLU A N 1
ATOM 1490 C CA . GLU A 1 187 ? 18.359 17.562 5.551 1 74.75 187 GLU A CA 1
ATOM 1491 C C . GLU A 1 187 ? 17.828 17.078 6.891 1 74.75 187 GLU A C 1
ATOM 1493 O O . GLU A 1 187 ? 18.297 16.078 7.434 1 74.75 187 GLU A O 1
ATOM 1498 N N . ILE A 1 188 ? 16.984 17.984 7.398 1 76.94 188 ILE A N 1
ATOM 1499 C CA . ILE A 1 188 ? 16.422 17.641 8.703 1 76.94 188 ILE A CA 1
ATOM 1500 C C . ILE A 1 188 ? 15.031 17.047 8.531 1 76.94 188 ILE A C 1
ATOM 1502 O O . ILE A 1 188 ? 14.148 17.672 7.949 1 76.94 188 ILE A O 1
ATOM 1506 N N . ASN A 1 189 ? 14.922 15.82 8.93 1 77.5 189 ASN A N 1
ATOM 1507 C CA . ASN A 1 189 ? 13.625 15.164 8.977 1 77.5 189 ASN A CA 1
ATOM 1508 C C . ASN A 1 189 ? 12.93 15.391 10.312 1 77.5 189 ASN A C 1
ATOM 1510 O O . ASN A 1 189 ? 13.461 15.031 11.367 1 77.5 189 ASN A O 1
ATOM 1514 N N . LEU A 1 190 ? 11.812 15.984 10.281 1 80.88 190 LEU A N 1
ATOM 1515 C CA . LEU A 1 190 ? 11.078 16.344 11.492 1 80.88 190 LEU A CA 1
ATOM 1516 C C . LEU A 1 190 ? 10.883 15.133 12.391 1 80.88 190 LEU A C 1
ATOM 1518 O O . LEU A 1 190 ? 11.18 15.18 13.586 1 80.88 190 LEU A O 1
ATOM 1522 N N . SER A 1 191 ? 10.328 14.039 11.828 1 70.88 191 SER A N 1
ATOM 1523 C CA . SER A 1 191 ? 9.945 12.883 12.633 1 70.88 191 SER A CA 1
ATOM 1524 C C . SER A 1 191 ? 11.172 12.203 13.234 1 70.88 191 SER A C 1
ATOM 1526 O O . SER A 1 191 ? 11.273 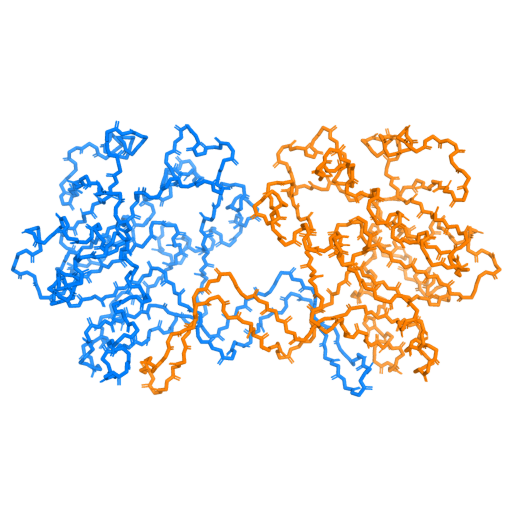12.07 14.453 1 70.88 191 SER A O 1
ATOM 1528 N N . TYR A 1 192 ? 12.094 11.984 12.414 1 74.12 192 TYR A N 1
ATOM 1529 C CA . TYR A 1 192 ? 13.188 11.125 12.852 1 74.12 192 TYR A CA 1
ATOM 1530 C C . TYR A 1 192 ? 14.258 11.93 13.578 1 74.12 192 TYR A C 1
ATOM 1532 O O . TYR A 1 192 ? 14.797 11.484 14.594 1 74.12 192 TYR A O 1
ATOM 1540 N N . ASP A 1 193 ? 14.461 13.109 13.133 1 78.12 193 ASP A N 1
ATOM 1541 C CA . ASP A 1 193 ? 15.586 13.859 13.688 1 78.12 193 ASP A CA 1
ATOM 1542 C C . ASP A 1 193 ? 15.156 14.688 14.898 1 78.12 193 ASP A C 1
ATOM 1544 O O . ASP A 1 193 ? 15.953 14.945 15.797 1 78.12 193 ASP A O 1
ATOM 1548 N N . ILE A 1 194 ? 13.969 15.047 14.93 1 82.69 194 ILE A N 1
ATOM 1549 C CA . ILE A 1 194 ? 13.531 15.977 15.969 1 82.69 194 ILE A CA 1
ATOM 1550 C C . ILE A 1 194 ? 12.586 15.266 16.922 1 82.69 194 ILE A C 1
ATOM 1552 O O . ILE A 1 194 ? 12.859 15.172 18.125 1 82.69 194 ILE A O 1
ATOM 1556 N N . LEU A 1 195 ? 11.617 14.609 16.406 1 87.69 195 LEU A N 1
ATOM 1557 C CA . LEU A 1 195 ? 10.555 14.07 17.234 1 87.69 195 LEU A CA 1
ATOM 1558 C C . LEU A 1 195 ? 11.016 12.82 17.969 1 87.69 195 LEU A C 1
ATOM 1560 O O . LEU A 1 195 ? 10.555 12.531 19.078 1 87.69 195 LEU A O 1
ATOM 1564 N N . GLN A 1 196 ? 11.977 12.156 17.359 1 88.5 196 GLN A N 1
ATOM 1565 C CA . GLN A 1 196 ? 12.5 10.953 18 1 88.5 196 GLN A CA 1
ATOM 1566 C C . GLN A 1 196 ? 13.094 11.273 19.375 1 88.5 196 GLN A C 1
ATOM 1568 O O . GLN A 1 196 ? 12.836 10.57 20.344 1 88.5 196 GLN A O 1
ATOM 1573 N N . GLN A 1 197 ? 13.875 12.32 19.438 1 86.38 197 GLN A N 1
ATOM 1574 C CA . GLN A 1 197 ? 14.469 12.734 20.703 1 86.38 197 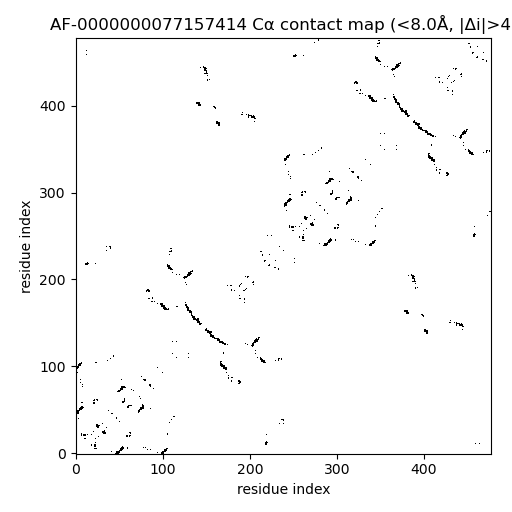GLN A CA 1
ATOM 1575 C C . GLN A 1 197 ? 13.398 13.164 21.703 1 86.38 197 GLN A C 1
ATOM 1577 O O . GLN A 1 197 ? 13.461 12.812 22.891 1 86.38 197 GLN A O 1
ATOM 1582 N N . LEU A 1 198 ? 12.492 13.875 21.25 1 89.88 198 LEU A N 1
ATOM 1583 C CA . LEU A 1 198 ? 11.414 14.359 22.094 1 89.88 198 LEU A CA 1
ATOM 1584 C C . LEU A 1 198 ? 10.57 13.203 22.625 1 89.88 198 LEU A C 1
ATOM 1586 O O . LEU A 1 198 ? 10.031 13.266 23.734 1 89.88 198 LEU A O 1
ATOM 1590 N N . SER A 1 199 ? 10.43 12.203 21.812 1 91.31 199 SER A N 1
ATOM 1591 C CA . SER A 1 199 ? 9.656 11.031 22.234 1 91.31 199 SER A CA 1
ATOM 1592 C C . SER A 1 199 ? 10.281 10.359 23.438 1 91.31 199 SER A C 1
ATOM 1594 O O . SER A 1 199 ? 9.57 9.875 24.328 1 91.31 199 SER A O 1
ATOM 1596 N N . LYS A 1 200 ? 11.57 10.359 23.547 1 90.69 200 LYS A N 1
ATOM 1597 C CA . LYS A 1 200 ? 12.273 9.742 24.672 1 90.69 200 LYS A CA 1
ATOM 1598 C C . LYS A 1 200 ? 12.023 10.516 25.953 1 90.69 200 LYS A C 1
ATOM 1600 O O . LYS A 1 200 ? 12.133 9.961 27.047 1 90.69 200 LYS A O 1
ATOM 1605 N N . GLU A 1 201 ? 11.664 11.727 25.812 1 91.12 201 GLU A N 1
ATOM 1606 C CA . GLU A 1 201 ? 11.359 12.578 26.969 1 91.12 201 GLU A CA 1
ATOM 1607 C C . GLU A 1 201 ? 9.883 12.5 27.344 1 91.12 201 GLU A C 1
ATOM 1609 O O . GLU A 1 201 ? 9.445 13.133 28.297 1 91.12 201 GLU A O 1
ATOM 1614 N N . GLY A 1 202 ? 9.156 11.773 26.594 1 92.38 202 GLY A N 1
ATOM 1615 C CA . GLY A 1 202 ? 7.73 11.625 26.844 1 92.38 202 GLY A CA 1
ATOM 1616 C C . GLY A 1 202 ? 6.922 12.852 26.469 1 92.38 202 GLY A C 1
ATOM 1617 O O . GLY A 1 202 ? 5.859 13.102 27.047 1 92.38 202 GLY A O 1
ATOM 1618 N N . LYS A 1 203 ? 7.418 13.602 25.531 1 94.06 203 LYS A N 1
ATOM 1619 C CA . LYS A 1 203 ? 6.816 14.898 25.234 1 94.06 203 LYS A CA 1
ATOM 1620 C C . LYS A 1 203 ? 6.035 14.852 23.922 1 94.06 203 LYS A C 1
ATOM 1622 O O . LYS A 1 203 ? 5.656 15.891 23.375 1 94.06 203 LYS A O 1
ATOM 1627 N N . ILE A 1 204 ? 5.828 13.672 23.422 1 96.69 204 ILE A N 1
ATOM 1628 C CA . ILE A 1 204 ? 5.055 13.531 22.188 1 96.69 204 ILE A CA 1
ATOM 1629 C C . ILE A 1 204 ? 3.811 12.688 22.453 1 96.69 204 ILE A C 1
ATOM 1631 O O . ILE A 1 204 ? 3.908 11.562 22.953 1 96.69 204 ILE A O 1
ATOM 1635 N N . SER A 1 205 ? 2.689 13.234 22.172 1 97.75 205 SER A N 1
ATOM 1636 C CA . SER A 1 205 ? 1.441 12.5 22.328 1 97.75 205 SER A CA 1
ATOM 1637 C C . SER A 1 205 ? 0.909 12.008 20.984 1 97.75 205 SER A C 1
ATOM 1639 O O . SER A 1 205 ? 1.276 12.539 19.938 1 97.75 205 SER A O 1
ATOM 1641 N N . ALA A 1 206 ? 0.168 10.969 21.031 1 98 206 ALA A N 1
ATOM 1642 C CA . ALA A 1 206 ? -0.506 10.406 19.875 1 98 206 ALA A CA 1
ATOM 1643 C C . ALA A 1 206 ? -2.01 10.664 19.922 1 98 206 ALA A C 1
ATOM 1645 O O . ALA A 1 206 ? -2.623 10.547 20.984 1 98 206 ALA A O 1
ATOM 1646 N N . PHE A 1 207 ? -2.533 11.094 18.844 1 98.38 207 PHE A N 1
ATOM 1647 C CA . PHE A 1 207 ? -3.98 11.219 18.719 1 98.38 207 PHE A CA 1
ATOM 1648 C C . PHE A 1 207 ? -4.527 10.195 17.734 1 98.38 207 PHE A C 1
ATOM 1650 O O . PHE A 1 207 ? -4.441 10.398 16.516 1 98.38 207 PHE A O 1
ATOM 1657 N N . ASP A 1 208 ? -5.133 9.133 18.234 1 98 208 ASP A N 1
ATOM 1658 C CA . ASP A 1 208 ? -5.711 8.086 17.406 1 98 208 ASP A CA 1
ATOM 1659 C C . ASP A 1 208 ? -7.004 8.562 16.734 1 98 208 ASP A C 1
ATOM 1661 O O . ASP A 1 208 ? -7.945 8.969 17.422 1 98 208 ASP A O 1
ATOM 1665 N N . VAL A 1 209 ? -7.016 8.383 15.391 1 97.44 209 VAL A N 1
ATOM 1666 C CA . VAL A 1 209 ? -8.148 8.938 14.656 1 97.44 209 VAL A CA 1
ATOM 1667 C C . VAL A 1 209 ? -9.32 7.957 14.695 1 97.44 209 VAL A C 1
ATOM 1669 O O . VAL A 1 209 ? -10.398 8.258 14.188 1 97.44 209 VAL A O 1
ATOM 1672 N N . GLY A 1 210 ? -9.133 6.828 15.227 1 95.25 210 GLY A N 1
ATOM 1673 C CA . GLY A 1 210 ? -10.203 5.848 15.359 1 95.25 210 GLY A CA 1
ATOM 1674 C C . GLY A 1 210 ? -10.609 5.227 14.039 1 95.25 210 GLY A C 1
ATOM 1675 O O . GLY A 1 210 ? -9.758 4.73 13.297 1 95.25 210 GLY A O 1
ATOM 1676 N N . ASP A 1 211 ? -11.891 5.402 13.695 1 93.31 211 ASP A N 1
ATOM 1677 C CA . ASP A 1 211 ? -12.422 4.727 12.516 1 93.31 211 ASP A CA 1
ATOM 1678 C C . ASP A 1 211 ? -12.438 5.656 11.305 1 93.31 211 ASP A C 1
ATOM 1680 O O . ASP A 1 211 ? -12.961 5.301 10.25 1 93.31 211 ASP A O 1
ATOM 1684 N N . LYS A 1 212 ? -11.836 6.797 11.461 1 95.31 212 LYS A N 1
ATOM 1685 C CA . LYS A 1 212 ? -11.766 7.707 10.32 1 95.31 212 LYS A CA 1
ATOM 1686 C C . LYS A 1 212 ? -10.844 7.156 9.234 1 95.31 212 LYS A C 1
ATOM 1688 O O . LYS A 1 212 ? -9.836 6.508 9.531 1 95.31 212 LYS A O 1
ATOM 1693 N N . GLU A 1 213 ? -11.25 7.477 8.07 1 95 213 GLU A N 1
ATOM 1694 C CA . GLU A 1 213 ? -10.43 7.059 6.934 1 95 213 GLU A CA 1
ATOM 1695 C C . GLU A 1 213 ? -9.242 7.996 6.738 1 95 213 GLU A C 1
ATOM 1697 O O . GLU A 1 213 ? -9.305 9.172 7.09 1 95 213 GLU A O 1
ATOM 1702 N N . TRP A 1 214 ? -8.211 7.469 6.293 1 96.25 214 TRP A N 1
ATOM 1703 C CA . TRP A 1 214 ? -7.004 8.203 5.949 1 96.25 214 TRP A CA 1
ATOM 1704 C C . TRP A 1 214 ? -6.402 7.684 4.648 1 96.25 214 TRP A C 1
ATOM 1706 O O . TRP A 1 214 ? -6.441 6.484 4.375 1 96.25 214 TRP A O 1
ATOM 1716 N N . ILE A 1 215 ? -5.867 8.586 3.871 1 95.06 215 ILE A N 1
ATOM 1717 C CA . ILE A 1 215 ? -5.164 8.188 2.658 1 95.06 215 ILE A CA 1
ATOM 1718 C C . ILE A 1 215 ? -3.939 9.078 2.457 1 95.06 215 ILE A C 1
ATOM 1720 O O . ILE A 1 215 ? -3.996 10.281 2.697 1 95.06 215 ILE A O 1
ATOM 1724 N N . ASP A 1 216 ? -2.805 8.461 2.254 1 93.31 216 ASP A N 1
ATOM 1725 C CA . ASP A 1 216 ? -1.611 9.141 1.759 1 93.31 216 ASP A CA 1
ATOM 1726 C C . ASP A 1 216 ? -1.654 9.289 0.24 1 93.31 216 ASP A C 1
ATOM 1728 O O . ASP A 1 216 ? -1.44 8.32 -0.491 1 93.31 216 ASP A O 1
ATOM 1732 N N . ALA A 1 217 ? -1.966 10.453 -0.226 1 91.94 217 ALA A N 1
ATOM 1733 C CA . ALA A 1 217 ? -2.133 10.711 -1.654 1 91.94 217 ALA A CA 1
ATOM 1734 C C . ALA A 1 217 ? -0.796 10.625 -2.387 1 91.94 217 ALA A C 1
ATOM 1736 O O . ALA A 1 217 ? -0.283 11.633 -2.879 1 91.94 217 ALA A O 1
ATOM 1737 N N . GLU A 1 218 ? -0.337 9.453 -2.596 1 85.19 218 GLU A N 1
ATOM 1738 C CA . GLU A 1 218 ? 0.986 9.195 -3.158 1 85.19 218 GLU A CA 1
ATOM 1739 C C . GLU A 1 218 ? 1.06 9.633 -4.617 1 85.19 218 GLU A C 1
ATOM 1741 O O . GLU A 1 218 ? 2.102 10.109 -5.078 1 85.19 218 GLU A O 1
ATOM 1746 N N . SER A 1 219 ? -0.073 9.438 -5.348 1 85.19 219 SER A N 1
ATOM 1747 C CA . SER A 1 219 ? -0.159 9.789 -6.762 1 85.19 219 SER A CA 1
ATOM 1748 C C . SER A 1 219 ? -1.604 10.023 -7.188 1 85.19 219 SER A C 1
ATOM 1750 O O . SER A 1 219 ? -2.535 9.555 -6.527 1 85.19 219 SER A O 1
ATOM 1752 N N . PRO A 1 220 ? -1.713 10.703 -8.297 1 87.12 220 PRO A N 1
ATOM 1753 C CA . PRO A 1 220 ? -3.068 10.875 -8.828 1 87.12 220 PRO A CA 1
ATOM 1754 C C . PRO A 1 220 ? -3.752 9.547 -9.133 1 87.12 220 PRO A C 1
ATOM 1756 O O . PRO A 1 220 ? -4.941 9.375 -8.844 1 87.12 220 PRO A O 1
ATOM 1759 N N . SER A 1 221 ? -3.004 8.68 -9.68 1 82.25 221 SER A N 1
ATOM 1760 C CA . SER A 1 221 ? -3.553 7.363 -9.992 1 82.25 221 SER A CA 1
ATOM 1761 C C . SER A 1 221 ? -4.012 6.637 -8.734 1 82.25 221 SER A C 1
ATOM 1763 O O . SER A 1 221 ? -5.039 5.957 -8.742 1 82.25 221 SER A O 1
ATOM 1765 N N . TYR A 1 222 ? -3.277 6.754 -7.699 1 84.69 222 TYR A N 1
ATOM 1766 C CA . TYR A 1 222 ? -3.637 6.129 -6.43 1 84.69 222 TYR A CA 1
ATOM 1767 C C . TYR A 1 222 ? -4.938 6.711 -5.887 1 84.69 222 TYR A C 1
ATOM 1769 O O . TYR A 1 222 ? -5.789 5.973 -5.383 1 84.69 222 TYR A O 1
ATOM 1777 N N . LEU A 1 223 ? -5.113 7.98 -6.016 1 91.25 223 LEU A N 1
ATOM 1778 C CA . LEU A 1 223 ? -6.34 8.633 -5.57 1 91.25 223 LEU A CA 1
ATOM 1779 C C . LEU A 1 223 ? -7.531 8.164 -6.398 1 91.25 223 LEU A C 1
ATOM 1781 O O . LEU A 1 223 ? -8.609 7.926 -5.855 1 91.25 223 LEU A O 1
ATOM 1785 N N . GLU A 1 224 ? -7.273 8.094 -7.59 1 86.81 224 GLU A N 1
ATOM 1786 C CA . GLU A 1 224 ? -8.344 7.66 -8.484 1 86.81 224 GLU A CA 1
ATOM 1787 C C . GLU A 1 224 ? -8.789 6.234 -8.156 1 86.81 224 GLU A C 1
ATOM 1789 O O . GLU A 1 224 ? -9.984 5.941 -8.133 1 86.81 224 GLU A O 1
ATOM 1794 N N . ARG A 1 225 ? -7.879 5.438 -7.898 1 82.44 225 ARG A N 1
ATOM 1795 C CA . ARG A 1 225 ? -8.156 4.043 -7.582 1 82.44 225 ARG A CA 1
ATOM 1796 C C . ARG A 1 225 ? -8.898 3.916 -6.258 1 82.44 225 ARG A C 1
ATOM 1798 O O . ARG A 1 225 ? -9.641 2.951 -6.043 1 82.44 225 ARG A O 1
ATOM 1805 N N . ASN A 1 226 ? -8.656 4.848 -5.426 1 90.56 226 ASN A N 1
ATOM 1806 C CA . ASN A 1 226 ? -9.289 4.836 -4.113 1 90.56 226 ASN A CA 1
ATOM 1807 C C . ASN A 1 226 ? -10.352 5.922 -3.994 1 90.56 226 ASN A C 1
ATOM 1809 O O . ASN A 1 226 ? -10.5 6.539 -2.939 1 90.56 226 ASN A O 1
ATOM 1813 N N . GLN A 1 227 ? -11.023 6.102 -5.062 1 92.12 227 GLN A N 1
ATOM 1814 C CA . GLN A 1 227 ? -11.984 7.195 -5.141 1 92.12 227 GLN A CA 1
ATOM 1815 C C . GLN A 1 227 ? -13.062 7.059 -4.07 1 92.12 227 GLN A C 1
ATOM 1817 O O . GLN A 1 227 ? -13.531 8.055 -3.52 1 92.12 227 GLN A O 1
ATOM 1822 N N . LYS A 1 228 ? -13.492 5.816 -3.803 1 93.38 228 LYS A N 1
ATOM 1823 C CA . LYS A 1 228 ? -14.516 5.598 -2.777 1 93.38 228 LYS A CA 1
ATOM 1824 C C . LYS A 1 228 ? -14.023 6.07 -1.411 1 93.38 228 LYS A C 1
ATOM 1826 O O . LYS A 1 228 ? -14.758 6.75 -0.688 1 93.38 228 LYS A O 1
ATOM 1831 N N . THR A 1 229 ? -12.805 5.707 -1.098 1 94.44 229 THR A N 1
ATOM 1832 C CA . THR A 1 229 ? -12.203 6.125 0.164 1 94.44 229 THR A CA 1
ATOM 1833 C C . THR A 1 229 ? -12.047 7.641 0.209 1 94.44 229 THR A C 1
ATOM 1835 O O . THR A 1 229 ? -12.344 8.273 1.225 1 94.44 229 THR A O 1
ATOM 1838 N N . VAL A 1 230 ? -11.609 8.219 -0.882 1 97.19 230 VAL A N 1
ATOM 1839 C CA . VAL A 1 230 ? -11.398 9.656 -0.977 1 97.19 230 VAL A CA 1
ATOM 1840 C C . VAL A 1 230 ? -12.719 10.383 -0.749 1 97.19 230 VAL A C 1
ATOM 1842 O O . VAL A 1 230 ? -12.789 11.32 0.05 1 97.19 230 VAL A O 1
ATOM 1845 N N . LYS A 1 231 ? -13.734 9.906 -1.39 1 96.56 231 LYS A N 1
ATOM 1846 C CA . LYS A 1 231 ? -15.047 10.516 -1.243 1 96.56 231 LYS A CA 1
ATOM 1847 C C . LYS A 1 231 ? -15.547 10.406 0.195 1 96.56 231 LYS A C 1
ATOM 1849 O O . LYS A 1 231 ? -16.141 11.352 0.723 1 96.56 231 LYS A O 1
ATOM 1854 N N . LYS A 1 232 ? -15.32 9.273 0.725 1 96.81 232 LYS A N 1
ATOM 1855 C CA . LYS A 1 232 ? -15.711 9.07 2.117 1 96.81 232 LYS A CA 1
ATOM 1856 C C . LYS A 1 232 ? -14.992 10.055 3.037 1 96.81 232 LYS A C 1
ATOM 1858 O O . LYS A 1 232 ? -15.609 10.617 3.949 1 96.81 232 LYS A O 1
ATOM 1863 N N . ILE A 1 233 ? -13.742 10.258 2.855 1 97.88 233 ILE A N 1
ATOM 1864 C CA . ILE A 1 233 ? -12.953 11.188 3.656 1 97.88 233 ILE A CA 1
ATOM 1865 C C . ILE A 1 233 ? -13.5 12.609 3.494 1 97.88 233 ILE A C 1
ATOM 1867 O O . ILE A 1 233 ? -13.711 13.312 4.48 1 97.88 233 ILE A O 1
ATOM 1871 N N . ILE A 1 234 ? -13.758 12.977 2.275 1 97.62 234 ILE A N 1
ATOM 1872 C CA . ILE A 1 234 ? -14.258 14.312 1.982 1 97.62 234 ILE A CA 1
ATOM 1873 C C . ILE A 1 234 ? -15.617 14.516 2.654 1 97.62 234 ILE A C 1
ATOM 1875 O O . ILE A 1 234 ? -15.875 15.57 3.236 1 97.62 234 ILE A O 1
ATOM 1879 N N . LYS A 1 235 ? -16.422 13.531 2.627 1 97.31 235 LYS A N 1
ATOM 1880 C CA . LYS A 1 235 ? -17.719 13.578 3.322 1 97.31 235 LYS A CA 1
ATOM 1881 C C . LYS A 1 235 ? -17.516 13.719 4.828 1 97.31 235 LYS A C 1
ATOM 1883 O O . LYS A 1 235 ? -18.219 14.5 5.48 1 97.31 235 LYS A O 1
ATOM 1888 N N . GLN A 1 236 ? -16.578 12.945 5.367 1 97.31 236 GLN A N 1
ATOM 1889 C CA . GLN A 1 236 ? -16.281 13.023 6.789 1 97.31 236 GLN A CA 1
ATOM 1890 C C . GLN A 1 236 ? -15.781 14.414 7.176 1 97.31 236 GLN A C 1
ATOM 1892 O O . GLN A 1 236 ? -15.969 14.852 8.312 1 97.31 236 GLN A O 1
ATOM 1897 N N . MET A 1 237 ? -15.141 15.102 6.223 1 97.12 237 MET A N 1
ATOM 1898 C CA . MET A 1 237 ? -14.641 16.453 6.438 1 97.12 237 MET A CA 1
ATOM 1899 C C . MET A 1 237 ? -15.781 17.469 6.371 1 97.12 237 MET A C 1
ATOM 1901 O O . MET A 1 237 ? -15.594 18.641 6.699 1 97.12 237 MET A O 1
ATOM 1905 N N . GLY A 1 238 ? -16.938 17.031 6.023 1 96.38 238 GLY A N 1
ATOM 1906 C CA . GLY A 1 238 ? -18.094 17.906 5.883 1 96.38 238 GLY A CA 1
ATOM 1907 C C . GLY A 1 238 ? -18.047 18.75 4.625 1 96.38 238 GLY A C 1
ATOM 1908 O O . GLY A 1 238 ? -18.516 19.891 4.617 1 96.38 238 GLY A O 1
ATOM 1909 N N . LEU A 1 239 ? -17.438 18.281 3.699 1 95 239 LEU A N 1
ATOM 1910 C CA . LEU A 1 239 ? -17.281 19.016 2.447 1 95 239 LEU A CA 1
ATOM 1911 C C . LEU A 1 239 ? -17.969 18.281 1.298 1 95 239 LEU A C 1
ATOM 1913 O O . LEU A 1 239 ? -18.062 17.047 1.312 1 95 239 LEU A O 1
ATOM 1917 N N . MET B 1 1 ? 4.59 -31.969 -13.117 1 94.62 1 MET B N 1
ATOM 1918 C CA . MET B 1 1 ? 3.52 -31.078 -12.688 1 94.62 1 MET B CA 1
ATOM 1919 C C . MET B 1 1 ? 3.369 -29.906 -13.656 1 94.62 1 MET B C 1
ATOM 1921 O O . MET B 1 1 ? 4.289 -29.609 -14.422 1 94.62 1 MET B O 1
ATOM 1925 N N . LYS B 1 2 ? 2.178 -29.391 -13.727 1 97.5 2 LYS B N 1
ATOM 1926 C CA . LYS B 1 2 ? 1.951 -28.234 -14.594 1 97.5 2 LYS B CA 1
ATOM 1927 C C . LYS B 1 2 ? 1.763 -26.953 -13.773 1 97.5 2 LYS B C 1
ATOM 1929 O O . LYS B 1 2 ? 1.291 -27.016 -12.633 1 97.5 2 LYS B O 1
ATOM 1934 N N . ALA B 1 3 ? 2.221 -25.844 -14.297 1 98.19 3 ALA B N 1
ATOM 1935 C CA . ALA B 1 3 ? 2.008 -24.531 -13.68 1 98.19 3 ALA B CA 1
ATOM 1936 C C . ALA B 1 3 ? 1.053 -23.688 -14.516 1 98.19 3 ALA B C 1
ATOM 1938 O O . ALA B 1 3 ? 1.223 -23.562 -15.734 1 98.19 3 ALA B O 1
ATOM 1939 N N . ILE B 1 4 ? 0.065 -23.188 -13.859 1 97.06 4 ILE B N 1
ATOM 1940 C CA . ILE B 1 4 ? -0.916 -22.312 -14.5 1 97.06 4 ILE B CA 1
ATOM 1941 C C . ILE B 1 4 ? -0.663 -20.875 -14.102 1 97.06 4 ILE B C 1
ATOM 1943 O O . ILE B 1 4 ? -0.578 -20.547 -12.914 1 97.06 4 ILE B O 1
ATOM 1947 N N . ILE B 1 5 ? -0.507 -20.031 -15.062 1 97.19 5 ILE B N 1
ATOM 1948 C CA . ILE B 1 5 ? -0.37 -18.594 -14.82 1 97.19 5 ILE B CA 1
ATOM 1949 C C . ILE B 1 5 ? -1.65 -17.875 -15.242 1 97.19 5 ILE B C 1
ATOM 1951 O O . ILE B 1 5 ? -2.062 -17.953 -16.406 1 97.19 5 ILE B O 1
ATOM 1955 N N . LEU B 1 6 ? -2.287 -17.25 -14.266 1 95.12 6 LEU B N 1
ATOM 1956 C CA . LEU B 1 6 ? -3.449 -16.422 -14.586 1 95.12 6 LEU B CA 1
ATOM 1957 C C . LEU B 1 6 ? -3.023 -15.023 -15.008 1 95.12 6 LEU B C 1
ATOM 1959 O O . LEU B 1 6 ? -2.555 -14.234 -14.188 1 95.12 6 LEU B O 1
ATOM 1963 N N . ALA B 1 7 ? -3.178 -14.695 -16.25 1 94.56 7 ALA B N 1
ATOM 1964 C CA . ALA B 1 7 ? -2.787 -13.406 -16.812 1 94.56 7 ALA B CA 1
ATOM 1965 C C . ALA B 1 7 ? -3.943 -12.773 -17.578 1 94.56 7 ALA B C 1
ATOM 1967 O O . ALA B 1 7 ? -3.73 -12.094 -18.594 1 94.56 7 ALA B O 1
ATOM 1968 N N . GLY B 1 8 ? -5.137 -13.047 -17.156 1 87.12 8 GLY B N 1
ATOM 1969 C CA . GLY B 1 8 ? -6.305 -12.578 -17.891 1 87.12 8 GLY B CA 1
ATOM 1970 C C . GLY B 1 8 ? -6.895 -11.305 -17.328 1 87.12 8 GLY B C 1
ATOM 1971 O O . GLY B 1 8 ? -7.84 -10.742 -17.891 1 87.12 8 GLY B O 1
ATOM 1972 N N . GLY B 1 9 ? -6.359 -10.82 -16.234 1 81.62 9 GLY B N 1
ATOM 1973 C CA . GLY B 1 9 ? -6.906 -9.617 -15.617 1 81.62 9 GLY B CA 1
ATOM 1974 C C . GLY B 1 9 ? -6.789 -8.391 -16.5 1 81.62 9 GLY B C 1
ATOM 1975 O O . GLY B 1 9 ? -5.816 -8.242 -17.234 1 81.62 9 GLY B O 1
ATOM 1976 N N . LYS B 1 10 ? -7.785 -7.469 -16.469 1 78.81 10 LYS B N 1
ATOM 1977 C CA . LYS B 1 10 ? -7.84 -6.273 -17.297 1 78.81 10 LYS B CA 1
ATOM 1978 C C . LYS B 1 10 ? -6.789 -5.254 -16.859 1 78.81 10 LYS B C 1
ATOM 1980 O O . LYS B 1 10 ? -6.438 -4.352 -17.625 1 78.81 10 LYS B O 1
ATOM 1985 N N . GLY B 1 11 ? -6.348 -5.449 -15.672 1 83.62 11 GLY B N 1
ATOM 1986 C CA . GLY B 1 11 ? -5.305 -4.559 -15.188 1 83.62 11 GLY B CA 1
ATOM 1987 C C . GLY B 1 11 ? -5.754 -3.111 -15.102 1 83.62 11 GLY B C 1
ATOM 1988 O O . GLY B 1 11 ? -5.012 -2.203 -15.484 1 83.62 11 GLY B O 1
ATOM 1989 N N . THR B 1 12 ? -6.992 -2.861 -14.625 1 80.12 12 THR B N 1
ATOM 1990 C CA . THR B 1 12 ? -7.602 -1.537 -14.633 1 80.12 12 THR B CA 1
ATOM 1991 C C . THR B 1 12 ? -6.809 -0.566 -13.766 1 80.12 12 THR B C 1
ATOM 1993 O O . THR B 1 12 ? -6.719 0.623 -14.078 1 80.12 12 THR B O 1
ATOM 1996 N N . ARG B 1 13 ? -6.059 -1.001 -12.805 1 78.62 13 ARG B N 1
ATOM 1997 C CA . ARG B 1 13 ? -5.285 -0.16 -11.898 1 78.62 13 ARG B CA 1
ATOM 1998 C C . ARG B 1 13 ? -4.008 0.338 -12.57 1 78.62 13 ARG B C 1
ATOM 2000 O O . ARG B 1 13 ? -3.361 1.263 -12.078 1 78.62 13 ARG B O 1
ATOM 2007 N N . GLY B 1 14 ? -3.707 -0.286 -13.578 1 81.94 14 GLY B N 1
ATOM 2008 C CA . GLY B 1 14 ? -2.488 0.068 -14.289 1 81.94 14 GLY B CA 1
ATOM 2009 C C . GLY B 1 14 ? -2.715 1.072 -15.398 1 81.94 14 GLY B C 1
ATOM 2010 O O . GLY B 1 14 ? -1.777 1.449 -16.109 1 81.94 14 GLY B O 1
ATOM 2011 N N . LYS B 1 15 ? -4.027 1.487 -15.508 1 79.75 15 LYS B N 1
ATOM 2012 C CA . LYS B 1 15 ? -4.301 2.502 -16.516 1 79.75 15 LYS B CA 1
ATOM 2013 C C . LYS B 1 15 ? -3.463 3.756 -16.281 1 79.75 15 LYS B C 1
ATOM 2015 O O . LYS B 1 15 ? -3.189 4.121 -15.141 1 79.75 15 LYS B O 1
ATOM 2020 N N . PRO B 1 16 ? -2.973 4.41 -17.344 1 79.69 16 PRO B N 1
ATOM 2021 C CA . PRO B 1 16 ? -3.381 4.199 -18.734 1 79.69 16 PRO B CA 1
ATOM 2022 C C . PRO B 1 16 ? -2.543 3.135 -19.438 1 79.69 16 PRO B C 1
ATOM 2024 O O . PRO B 1 16 ? -2.861 2.738 -20.562 1 79.69 16 PRO B O 1
ATOM 2027 N N . TYR B 1 17 ? -1.477 2.654 -18.812 1 82.56 17 TYR B N 1
ATOM 2028 C CA . TYR B 1 17 ? -0.523 1.773 -19.484 1 82.56 17 TYR B CA 1
ATOM 2029 C C . TYR B 1 17 ? -1.196 0.482 -19.938 1 82.56 17 TYR B C 1
ATOM 2031 O O . TYR B 1 17 ? -0.968 0.012 -21.047 1 82.56 17 TYR B O 1
ATOM 2039 N N . THR B 1 18 ? -2.068 0.013 -19.156 1 87.19 18 THR B N 1
ATOM 2040 C CA . THR B 1 18 ? -2.672 -1.293 -19.391 1 87.19 18 THR B CA 1
ATOM 2041 C C . THR B 1 18 ? -3.787 -1.189 -20.438 1 87.19 18 THR B C 1
ATOM 2043 O O . THR B 1 18 ? -4.449 -2.184 -20.734 1 87.19 18 THR B O 1
ATOM 2046 N N . GLU B 1 19 ? -3.967 -0.003 -20.859 1 88.62 19 GLU B N 1
ATOM 2047 C CA . GLU B 1 19 ? -4.82 0.151 -22.031 1 88.62 19 GLU B CA 1
ATOM 2048 C C . GLU B 1 19 ? -4.09 -0.269 -23.312 1 88.62 19 GLU B C 1
ATOM 2050 O O . GLU B 1 19 ? -4.719 -0.522 -24.344 1 88.62 19 GLU B O 1
ATOM 2055 N N . PHE B 1 20 ? -2.775 -0.384 -23.234 1 91.12 20 PHE B N 1
ATOM 2056 C CA . PHE B 1 20 ? -1.971 -0.625 -24.438 1 91.12 20 PHE B CA 1
ATOM 2057 C C . PHE B 1 20 ? -1.3 -1.991 -24.359 1 91.12 20 PHE B C 1
ATOM 2059 O O . PHE B 1 20 ? -0.921 -2.555 -25.391 1 91.12 20 PHE B O 1
ATOM 2066 N N . PHE B 1 21 ? -1.073 -2.461 -23.297 1 93.19 21 PHE B N 1
ATOM 2067 C CA . PHE B 1 21 ? -0.499 -3.789 -23.109 1 93.19 21 PHE B CA 1
ATOM 2068 C C . PHE B 1 21 ? -1.064 -4.453 -21.859 1 93.19 21 PHE B C 1
ATOM 2070 O O . PHE B 1 21 ? -1.473 -3.773 -20.922 1 93.19 21 PHE B O 1
ATOM 2077 N N . PRO B 1 22 ? -1.097 -5.812 -21.875 1 94.38 22 PRO B N 1
ATOM 2078 C CA . PRO B 1 22 ? -1.556 -6.5 -20.656 1 94.38 22 PRO B CA 1
ATOM 2079 C C . PRO B 1 22 ? -0.608 -6.305 -19.484 1 94.38 22 PRO B C 1
ATOM 2081 O O . PRO B 1 22 ? 0.608 -6.219 -19.672 1 94.38 22 PRO B O 1
ATOM 2084 N N . LYS B 1 23 ? -1.155 -6.293 -18.297 1 92.38 23 LYS B N 1
ATOM 2085 C CA . LYS B 1 23 ? -0.388 -6.094 -17.062 1 92.38 23 LYS B CA 1
ATOM 2086 C C . LYS B 1 23 ? 0.783 -7.07 -16.984 1 92.38 23 LYS B C 1
ATOM 2088 O O . LYS B 1 23 ? 1.853 -6.727 -16.484 1 92.38 23 LYS B O 1
ATOM 2093 N N . ALA B 1 24 ? 0.546 -8.297 -17.484 1 96 24 ALA B N 1
ATOM 2094 C CA . ALA B 1 24 ? 1.564 -9.344 -17.469 1 96 24 ALA B CA 1
ATOM 2095 C C . ALA B 1 24 ? 2.793 -8.914 -18.281 1 96 24 ALA B C 1
ATOM 2097 O O . ALA B 1 24 ? 3.898 -9.406 -18.031 1 96 24 ALA B O 1
ATOM 2098 N N . MET B 1 25 ? 2.615 -7.984 -19.141 1 96.38 25 MET B N 1
ATOM 2099 C CA . MET B 1 25 ? 3.688 -7.57 -20.047 1 96.38 25 MET B CA 1
ATOM 2100 C C . MET B 1 25 ? 4.359 -6.297 -19.547 1 96.38 25 MET B C 1
ATOM 2102 O O . MET B 1 25 ? 5.191 -5.711 -20.234 1 96.38 25 MET B O 1
ATOM 2106 N N . THR B 1 26 ? 4.027 -5.832 -18.391 1 94.88 26 THR B N 1
ATOM 2107 C CA . THR B 1 26 ? 4.703 -4.672 -17.812 1 94.88 26 THR B CA 1
ATOM 2108 C C . THR B 1 26 ? 6.215 -4.867 -17.828 1 94.88 26 THR B C 1
ATOM 2110 O O . THR B 1 26 ? 6.719 -5.887 -17.344 1 94.88 26 THR B O 1
ATOM 2113 N N . PRO B 1 27 ? 6.926 -3.891 -18.312 1 94.44 27 PRO B N 1
ATOM 2114 C CA . PRO B 1 27 ? 8.375 -4.074 -18.453 1 94.44 27 PRO B CA 1
ATOM 2115 C C . PRO B 1 27 ? 9.109 -3.898 -17.125 1 94.44 27 PRO B C 1
ATOM 2117 O O . PRO B 1 27 ? 8.828 -2.959 -16.375 1 94.44 27 PRO B O 1
ATOM 2120 N N . ILE B 1 28 ? 9.945 -4.801 -16.859 1 95.75 28 ILE B N 1
ATOM 2121 C CA . ILE B 1 28 ? 10.938 -4.738 -15.797 1 95.75 28 ILE B CA 1
ATOM 2122 C C . ILE B 1 28 ? 12.336 -4.926 -16.375 1 95.75 28 ILE B C 1
ATOM 2124 O O . ILE B 1 28 ? 12.688 -6.023 -16.828 1 95.75 28 ILE B O 1
ATOM 2128 N N . ASP B 1 29 ? 13.133 -3.904 -16.375 1 92.88 29 ASP B N 1
ATOM 2129 C CA . ASP B 1 29 ? 14.477 -3.928 -16.953 1 92.88 29 ASP B CA 1
ATOM 2130 C C . ASP B 1 29 ? 14.445 -4.461 -18.391 1 92.88 29 ASP B C 1
ATOM 2132 O O . ASP B 1 29 ? 15.203 -5.367 -18.734 1 92.88 29 ASP B O 1
ATOM 2136 N N . GLY B 1 30 ? 13.469 -4.043 -19.109 1 92 30 GLY B N 1
ATOM 2137 C CA . GLY B 1 30 ? 13.422 -4.32 -20.547 1 92 30 GLY B CA 1
ATOM 2138 C C . GLY B 1 30 ? 12.727 -5.625 -20.875 1 92 30 GLY B C 1
ATOM 2139 O O . GLY B 1 30 ? 12.555 -5.965 -22.047 1 92 30 GLY B O 1
ATOM 2140 N N . LYS B 1 31 ? 12.336 -6.402 -19.984 1 95.81 31 LYS B N 1
ATOM 2141 C CA . LYS B 1 31 ? 11.633 -7.664 -20.203 1 95.81 31 LYS B CA 1
ATOM 2142 C C . LYS B 1 31 ? 10.258 -7.648 -19.547 1 95.81 31 LYS B C 1
ATOM 2144 O O . LYS B 1 31 ? 10.055 -6.984 -18.531 1 95.81 31 LYS B O 1
ATOM 2149 N N . PRO B 1 32 ? 9.352 -8.414 -20.156 1 96.94 32 PRO B N 1
ATOM 2150 C CA . PRO B 1 32 ? 8.023 -8.461 -19.531 1 96.94 32 PRO B CA 1
ATOM 2151 C C . PRO B 1 32 ? 8.023 -9.148 -18.172 1 96.94 32 PRO B C 1
ATOM 2153 O O . PRO B 1 32 ? 8.742 -10.133 -17.984 1 96.94 32 PRO B O 1
ATOM 2156 N N . MET B 1 33 ? 7.18 -8.68 -17.25 1 97.38 33 MET B N 1
ATOM 2157 C CA . MET B 1 33 ? 7.039 -9.219 -15.898 1 97.38 33 MET B CA 1
ATOM 2158 C C . MET B 1 33 ? 6.793 -10.727 -15.938 1 97.38 33 MET B C 1
ATOM 2160 O O . MET B 1 33 ? 7.41 -11.484 -15.188 1 97.38 33 MET B O 1
ATOM 2164 N N . ILE B 1 34 ? 5.973 -11.219 -16.875 1 98.06 34 ILE B N 1
ATOM 2165 C CA . ILE B 1 34 ? 5.602 -12.625 -16.953 1 98.06 34 ILE B CA 1
ATOM 2166 C C . ILE B 1 34 ? 6.828 -13.461 -17.297 1 98.06 34 ILE B C 1
ATOM 2168 O O . ILE B 1 34 ? 6.926 -14.625 -16.906 1 98.06 34 ILE B O 1
ATOM 2172 N N . ASP B 1 35 ? 7.77 -12.891 -17.969 1 97.75 35 ASP B N 1
ATOM 2173 C CA . ASP B 1 35 ? 8.984 -13.609 -18.344 1 97.75 35 ASP B CA 1
ATOM 2174 C C . ASP B 1 35 ? 9.781 -14.031 -17.109 1 97.75 35 ASP B C 1
ATOM 2176 O O . ASP B 1 35 ? 10.344 -15.125 -17.078 1 97.75 35 ASP B O 1
ATOM 2180 N N . TYR B 1 36 ? 9.82 -13.195 -16.156 1 98.25 36 TYR B N 1
ATOM 2181 C CA . TYR B 1 36 ? 10.523 -13.508 -14.906 1 98.25 36 TYR B CA 1
ATOM 2182 C C . TYR B 1 36 ? 9.852 -14.664 -14.18 1 98.25 36 TYR B C 1
ATOM 2184 O O . TYR B 1 36 ? 10.523 -15.547 -13.641 1 98.25 36 TYR B O 1
ATOM 2192 N N . ILE B 1 37 ? 8.555 -14.688 -14.18 1 98.31 37 ILE B N 1
ATOM 2193 C CA . ILE B 1 37 ? 7.797 -15.742 -13.516 1 98.31 37 ILE B CA 1
ATOM 2194 C C . ILE B 1 37 ? 8.008 -17.062 -14.258 1 98.31 37 ILE B C 1
ATOM 2196 O O . ILE B 1 37 ? 8.273 -18.094 -13.633 1 98.31 37 ILE B O 1
ATOM 2200 N N . ILE B 1 38 ? 8 -17.031 -15.578 1 98.06 38 ILE B N 1
ATOM 2201 C CA . ILE B 1 38 ? 8.156 -18.234 -16.391 1 98.06 38 ILE B CA 1
ATOM 2202 C C . ILE B 1 38 ? 9.562 -18.797 -16.219 1 98.06 38 ILE B C 1
ATOM 2204 O O . ILE B 1 38 ? 9.727 -20 -15.977 1 98.06 38 ILE B O 1
ATOM 2208 N N . LYS B 1 39 ? 10.539 -17.938 -16.312 1 97.56 39 LYS B N 1
ATOM 2209 C CA . LYS B 1 39 ? 11.914 -18.375 -16.141 1 97.56 39 LYS B CA 1
ATOM 2210 C C . LYS B 1 39 ? 12.125 -18.969 -14.742 1 97.56 39 LYS B C 1
ATOM 2212 O O . LYS B 1 39 ? 12.852 -19.953 -14.586 1 97.56 39 LYS B O 1
ATOM 2217 N N . TYR B 1 40 ? 11.508 -18.344 -13.781 1 98.44 40 TYR B N 1
ATOM 2218 C CA . TYR B 1 40 ? 11.617 -18.859 -12.422 1 98.44 40 TYR B CA 1
ATOM 2219 C C . TYR B 1 40 ? 10.984 -20.25 -12.305 1 98.44 40 TYR B C 1
ATOM 2221 O O . TYR B 1 40 ? 11.57 -21.156 -11.711 1 98.44 40 TYR B O 1
ATOM 2229 N N . LEU B 1 41 ? 9.82 -20.422 -12.867 1 98.25 41 LEU B N 1
ATOM 2230 C CA . LEU B 1 41 ? 9.109 -21.703 -12.852 1 98.25 41 LEU B CA 1
ATOM 2231 C C . LEU B 1 41 ? 9.914 -22.781 -13.57 1 98.25 41 LEU B C 1
ATOM 2233 O O . LEU B 1 41 ? 9.93 -23.938 -13.141 1 98.25 41 LEU B O 1
ATOM 2237 N N . GLN B 1 42 ? 10.602 -22.406 -14.578 1 96.94 42 GLN B N 1
ATOM 2238 C CA . GLN B 1 42 ? 11.359 -23.359 -15.398 1 96.94 42 GLN B CA 1
ATOM 2239 C C . GLN B 1 42 ? 12.586 -23.875 -14.648 1 96.94 42 GLN B C 1
ATOM 2241 O O . GLN B 1 42 ? 13.195 -24.859 -15.047 1 96.94 42 GLN B O 1
ATOM 2246 N N . LYS B 1 43 ? 12.953 -23.25 -13.602 1 96.81 43 LYS B N 1
ATOM 2247 C CA . LYS B 1 43 ? 14.086 -23.703 -12.797 1 96.81 43 LYS B CA 1
ATOM 2248 C C . LYS B 1 43 ? 13.734 -24.953 -11.992 1 96.81 43 LYS B C 1
ATOM 2250 O O . LYS B 1 43 ? 14.625 -25.656 -11.508 1 96.81 43 LYS B O 1
ATOM 2255 N N . TYR B 1 44 ? 12.492 -25.141 -11.82 1 97.31 44 TYR B N 1
ATOM 2256 C CA . TYR B 1 44 ? 12.055 -26.312 -11.07 1 97.31 44 TYR B CA 1
ATOM 2257 C C . TYR B 1 44 ? 11.875 -27.516 -11.984 1 97.31 44 TYR B C 1
ATOM 2259 O O . TYR B 1 44 ? 11 -27.5 -12.859 1 97.31 44 TYR B O 1
ATOM 2267 N N . ASN B 1 45 ? 12.555 -28.594 -11.719 1 95.81 45 ASN B N 1
ATOM 2268 C CA . ASN B 1 45 ? 12.586 -29.766 -12.586 1 95.81 45 ASN B CA 1
ATOM 2269 C C . ASN B 1 45 ? 11.227 -30.469 -12.625 1 95.81 45 ASN B C 1
ATOM 2271 O O . ASN B 1 45 ? 10.922 -31.172 -13.586 1 95.81 45 ASN B O 1
ATOM 2275 N N . PHE B 1 46 ? 10.453 -30.234 -11.633 1 95.94 46 PHE B N 1
ATOM 2276 C CA . PHE B 1 46 ? 9.188 -30.953 -11.578 1 95.94 46 PHE B CA 1
ATOM 2277 C C . PHE B 1 46 ? 8.102 -30.203 -12.336 1 95.94 46 PHE B C 1
ATOM 2279 O O . PHE B 1 46 ? 6.992 -30.703 -12.5 1 95.94 46 PHE B O 1
ATOM 2286 N N . ILE B 1 47 ? 8.391 -29 -12.766 1 97.06 47 ILE B N 1
ATOM 2287 C CA . ILE B 1 47 ? 7.465 -28.266 -13.625 1 97.06 47 ILE B CA 1
ATOM 2288 C C . ILE B 1 47 ? 7.695 -28.656 -15.086 1 97.06 47 ILE B C 1
ATOM 2290 O O . ILE B 1 47 ? 8.711 -28.281 -15.68 1 97.06 47 ILE B O 1
ATOM 2294 N N . LYS B 1 48 ? 6.719 -29.266 -15.688 1 95.44 48 LYS B N 1
ATOM 2295 C CA . LYS B 1 48 ? 6.898 -29.828 -17.016 1 95.44 48 LYS B CA 1
ATOM 2296 C C . LYS B 1 48 ? 6.289 -28.938 -18.094 1 95.44 48 LYS B C 1
ATOM 2298 O O . LYS B 1 48 ? 6.684 -29 -19.25 1 95.44 48 LYS B O 1
ATOM 2303 N N . GLU B 1 49 ? 5.309 -28.234 -17.703 1 96.94 49 GLU B N 1
ATOM 2304 C CA . GLU B 1 49 ? 4.59 -27.391 -18.641 1 96.94 49 GLU B CA 1
ATOM 2305 C C . GLU B 1 49 ? 4.016 -26.156 -17.953 1 96.94 49 GLU B C 1
ATOM 2307 O O . GLU B 1 49 ? 3.602 -26.234 -16.781 1 96.94 49 GLU B O 1
ATOM 2312 N N . ILE B 1 50 ? 4.082 -25.078 -18.641 1 97.88 50 ILE B N 1
ATOM 2313 C CA . ILE B 1 50 ? 3.479 -23.844 -18.156 1 97.88 50 ILE B CA 1
ATOM 2314 C C . ILE B 1 50 ? 2.299 -23.469 -19.062 1 97.88 50 ILE B C 1
ATOM 2316 O O . ILE B 1 50 ? 2.438 -23.391 -20.281 1 97.88 50 ILE B O 1
ATOM 2320 N N . ILE B 1 51 ? 1.164 -23.297 -18.438 1 96.81 51 ILE B N 1
ATOM 2321 C CA . ILE B 1 51 ? -0.054 -22.906 -19.156 1 96.81 51 ILE B CA 1
ATOM 2322 C C . ILE B 1 51 ? -0.439 -21.484 -18.781 1 96.81 51 ILE B C 1
ATOM 2324 O O . ILE B 1 51 ? -0.666 -21.172 -17.609 1 96.81 51 ILE B O 1
ATOM 2328 N N . ILE B 1 52 ? -0.547 -20.641 -19.766 1 96.38 52 ILE B N 1
ATOM 2329 C CA . ILE B 1 52 ? -0.9 -19.25 -19.547 1 96.38 52 ILE B CA 1
ATOM 2330 C C . ILE B 1 52 ? -2.354 -19.016 -19.969 1 96.38 52 ILE B C 1
ATOM 2332 O O . ILE B 1 52 ? -2.756 -19.359 -21.078 1 96.38 52 ILE B O 1
ATOM 2336 N N . ILE B 1 53 ? -3.105 -18.484 -19.031 1 95.19 53 ILE B N 1
ATOM 2337 C CA . ILE B 1 53 ? -4.488 -18.109 -19.312 1 95.19 53 ILE B CA 1
ATOM 2338 C C . ILE B 1 53 ? -4.586 -16.594 -19.5 1 95.19 53 ILE B C 1
ATOM 2340 O O . ILE B 1 53 ? -4.25 -15.828 -18.594 1 95.19 53 ILE B O 1
ATOM 2344 N N . SER B 1 54 ? -5.02 -16.203 -20.594 1 94.12 54 SER B N 1
ATOM 2345 C CA . SER B 1 54 ? -5.152 -14.773 -20.891 1 94.12 54 SER B CA 1
ATOM 2346 C C . SER B 1 54 ? -6.16 -14.531 -22 1 94.12 54 SER B C 1
ATOM 2348 O O . SER B 1 54 ? -6.73 -15.484 -22.547 1 94.12 54 SER B O 1
ATOM 2350 N N . ASP B 1 55 ? -6.52 -13.258 -22.156 1 92.44 55 ASP B N 1
ATOM 2351 C CA . ASP B 1 55 ? -7.387 -12.883 -23.266 1 92.44 55 ASP B CA 1
ATOM 2352 C C . ASP B 1 55 ? -6.586 -12.727 -24.562 1 92.44 55 ASP B C 1
ATOM 2354 O O . ASP B 1 55 ? -6.289 -11.609 -24.984 1 92.44 55 ASP B O 1
ATOM 2358 N N . PHE B 1 56 ? -6.422 -13.773 -25.281 1 91.5 56 PHE B N 1
ATOM 2359 C CA . PHE B 1 56 ? -5.543 -13.781 -26.438 1 91.5 56 PHE B CA 1
ATOM 2360 C C . PHE B 1 56 ? -6.234 -13.156 -27.641 1 91.5 56 PHE B C 1
ATOM 2362 O O . PHE B 1 56 ? -5.586 -12.836 -28.641 1 91.5 56 PHE B O 1
ATOM 2369 N N . ASN B 1 57 ? -7.48 -12.992 -27.531 1 89.06 57 ASN B N 1
ATOM 2370 C CA . ASN B 1 57 ? -8.219 -12.289 -28.578 1 89.06 57 ASN B CA 1
ATOM 2371 C C . ASN B 1 57 ? -8.102 -10.773 -28.422 1 89.06 57 ASN B C 1
ATOM 2373 O O . ASN B 1 57 ? -8.406 -10.023 -29.344 1 89.06 57 ASN B O 1
ATOM 2377 N N . GLY B 1 58 ? -7.727 -10.305 -27.281 1 91.81 58 GLY B N 1
ATOM 2378 C CA . GLY B 1 58 ? -7.492 -8.898 -27 1 91.81 58 GLY B CA 1
ATOM 2379 C C . GLY B 1 58 ? -6.027 -8.57 -26.781 1 91.81 58 GLY B C 1
ATOM 2380 O O . GLY B 1 58 ? -5.172 -8.969 -27.562 1 91.81 58 GLY B O 1
ATOM 2381 N N . LEU B 1 59 ? -5.762 -7.766 -25.781 1 91.5 59 LEU B N 1
ATOM 2382 C CA . LEU B 1 59 ? -4.406 -7.32 -25.484 1 91.5 59 LEU B CA 1
ATOM 2383 C C . LEU B 1 59 ? -3.529 -8.5 -25.062 1 91.5 59 LEU B C 1
ATOM 2385 O O . LEU B 1 59 ? -2.309 -8.461 -25.234 1 91.5 59 LEU B O 1
ATOM 2389 N N . GLY B 1 60 ? -4.176 -9.547 -24.516 1 93.25 60 GLY B N 1
ATOM 2390 C CA . GLY B 1 60 ? -3.436 -10.719 -24.078 1 93.25 60 GLY B CA 1
ATOM 2391 C C . GLY B 1 60 ? -2.727 -11.438 -25.203 1 93.25 60 GLY B C 1
ATOM 2392 O O . GLY B 1 60 ? -1.837 -12.258 -24.969 1 93.25 60 GLY B O 1
ATOM 2393 N N . GLY B 1 61 ? -3.143 -11.164 -26.422 1 94.38 61 GLY B N 1
ATOM 2394 C CA . GLY B 1 61 ? -2.469 -11.719 -27.578 1 94.38 61 GLY B CA 1
ATOM 2395 C C . GLY B 1 61 ? -0.991 -11.383 -27.625 1 94.38 61 GLY B C 1
ATOM 2396 O O . GLY B 1 61 ? -0.193 -12.141 -28.188 1 94.38 61 GLY B O 1
ATOM 2397 N N . GLN B 1 62 ? -0.639 -10.289 -27.047 1 95.62 62 GLN B N 1
ATOM 2398 C CA . GLN B 1 62 ? 0.755 -9.859 -26.984 1 95.62 62 GLN B CA 1
ATOM 2399 C C . GLN B 1 62 ? 1.616 -10.883 -26.25 1 95.62 62 GLN B C 1
ATOM 2401 O O . GLN B 1 62 ? 2.797 -11.047 -26.562 1 95.62 62 GLN B O 1
ATOM 2406 N N . ILE B 1 63 ? 1.04 -11.523 -25.297 1 96.25 63 ILE B N 1
ATOM 2407 C CA . ILE B 1 63 ? 1.759 -12.539 -24.531 1 96.25 63 ILE B CA 1
ATOM 2408 C C . ILE B 1 63 ? 2.086 -13.727 -25.438 1 96.25 63 ILE B C 1
ATOM 2410 O O . ILE B 1 63 ? 3.227 -14.195 -25.469 1 96.25 63 ILE B O 1
ATOM 2414 N N . LYS B 1 64 ? 1.05 -14.156 -26.094 1 94.69 64 LYS B N 1
ATOM 2415 C CA . LYS B 1 64 ? 1.225 -15.273 -27.016 1 94.69 64 LYS B CA 1
ATOM 2416 C C . LYS B 1 64 ? 2.25 -14.945 -28.094 1 94.69 64 LYS B C 1
ATOM 2418 O O . LYS B 1 64 ? 3.09 -15.773 -28.438 1 94.69 64 LYS B O 1
ATOM 2423 N N . ASN B 1 65 ? 2.186 -13.766 -28.641 1 95.06 65 ASN B N 1
ATOM 2424 C CA . ASN B 1 65 ? 3.129 -13.32 -29.656 1 95.06 65 ASN B CA 1
ATOM 2425 C C . ASN B 1 65 ? 4.559 -13.289 -29.125 1 95.06 65 ASN B C 1
ATOM 2427 O O . ASN B 1 65 ? 5.504 -13.609 -29.844 1 95.06 65 ASN B O 1
ATOM 2431 N N . TYR B 1 66 ? 4.719 -12.906 -27.953 1 94.75 66 TYR B N 1
ATOM 2432 C CA . TYR B 1 66 ? 6.035 -12.781 -27.344 1 94.75 66 TYR B CA 1
ATOM 2433 C C . TYR B 1 66 ? 6.707 -14.148 -27.203 1 94.75 66 TYR B C 1
ATOM 2435 O O . TYR B 1 66 ? 7.902 -14.281 -27.469 1 94.75 66 TYR B O 1
ATOM 2443 N N . TYR B 1 67 ? 5.941 -15.117 -26.828 1 94.75 67 TYR B N 1
ATOM 2444 C CA . TYR B 1 67 ? 6.527 -16.422 -26.562 1 94.75 67 TYR B CA 1
ATOM 2445 C C . TYR B 1 67 ? 6.5 -17.297 -27.812 1 94.75 67 TYR B C 1
ATOM 2447 O O . TYR B 1 67 ? 7.258 -18.266 -27.938 1 94.75 67 TYR B O 1
ATOM 2455 N N . GLY B 1 68 ? 5.598 -16.953 -28.75 1 88.88 68 GLY B N 1
ATOM 2456 C CA . GLY B 1 68 ? 5.469 -17.75 -29.969 1 88.88 68 GLY B CA 1
ATOM 2457 C C . GLY B 1 68 ? 5.16 -19.203 -29.688 1 88.88 68 GLY B C 1
ATOM 2458 O O . GLY B 1 68 ? 4.238 -19.516 -28.922 1 88.88 68 GLY B O 1
ATOM 2459 N N . ASN B 1 69 ? 5.988 -20.141 -30.344 1 86.56 69 ASN B N 1
ATOM 2460 C CA . ASN B 1 69 ? 5.75 -21.562 -30.219 1 86.56 69 ASN B CA 1
ATOM 2461 C C . ASN B 1 69 ? 6.805 -22.234 -29.344 1 86.56 69 ASN B C 1
ATOM 2463 O O . ASN B 1 69 ? 7.402 -23.25 -29.734 1 86.56 69 ASN B O 1
ATOM 2467 N N . GLN B 1 70 ? 7.008 -21.641 -28.156 1 90.88 70 GLN B N 1
ATOM 2468 C CA . GLN B 1 70 ? 7.969 -22.234 -27.25 1 90.88 70 GLN B CA 1
ATOM 2469 C C . GLN B 1 70 ? 7.453 -23.562 -26.688 1 90.88 70 GLN B C 1
ATOM 2471 O O . GLN B 1 70 ? 6.27 -23.688 -26.375 1 90.88 70 GLN B O 1
ATOM 2476 N N . LYS B 1 71 ? 8.445 -24.422 -26.641 1 88.5 71 LYS B N 1
ATOM 2477 C CA . LYS B 1 71 ? 8.102 -25.734 -26.109 1 88.5 71 LYS B CA 1
ATOM 2478 C C . LYS B 1 71 ? 7.715 -25.656 -24.625 1 88.5 71 LYS B C 1
ATOM 2480 O O . LYS B 1 71 ? 8.242 -24.812 -23.891 1 88.5 71 LYS B O 1
ATOM 2485 N N . ASN B 1 72 ? 6.707 -26.344 -24.156 1 92.88 72 ASN B N 1
ATOM 2486 C CA . ASN B 1 72 ? 6.297 -26.5 -22.766 1 92.88 72 ASN B CA 1
ATOM 2487 C C . ASN B 1 72 ? 5.516 -25.281 -22.266 1 92.88 72 ASN B C 1
ATOM 2489 O O . ASN B 1 72 ? 5.328 -25.109 -21.062 1 92.88 72 ASN B O 1
ATOM 2493 N N . ILE B 1 73 ? 5.297 -24.297 -23.203 1 96.19 73 ILE B N 1
ATOM 2494 C CA . ILE B 1 73 ? 4.395 -23.203 -22.891 1 96.19 73 ILE B CA 1
ATOM 2495 C C . ILE B 1 73 ? 3.131 -23.312 -23.734 1 96.19 73 ILE B C 1
ATOM 2497 O O . ILE B 1 73 ? 3.207 -23.406 -24.969 1 96.19 73 ILE B O 1
ATOM 2501 N N . SER B 1 74 ? 2.055 -23.375 -23.156 1 95.56 74 SER B N 1
ATOM 2502 C CA . SER B 1 74 ? 0.781 -23.422 -23.875 1 95.56 74 SER B CA 1
ATOM 2503 C C . SER B 1 74 ? -0.142 -22.297 -23.422 1 95.56 74 SER B C 1
ATOM 2505 O O . SER B 1 74 ? 0.115 -21.641 -22.422 1 95.56 74 SER B O 1
ATOM 2507 N N . PHE B 1 75 ? -1.155 -22.016 -24.25 1 94.75 75 PHE B N 1
ATOM 2508 C CA . PHE B 1 75 ? -2.031 -20.875 -24.062 1 94.75 75 PHE B CA 1
ATOM 2509 C C . PHE B 1 75 ? -3.49 -21.297 -24.016 1 94.75 75 PHE B C 1
ATOM 2511 O O . PHE B 1 75 ? -3.912 -22.188 -24.766 1 94.75 75 PHE B O 1
ATOM 2518 N N . VAL B 1 76 ? -4.195 -20.75 -23.062 1 94 76 VAL B N 1
ATOM 2519 C CA . VAL B 1 76 ? -5.629 -21 -22.953 1 94 76 VAL B CA 1
ATOM 2520 C C . VAL B 1 76 ? -6.383 -19.672 -22.875 1 94 76 VAL B C 1
ATOM 2522 O O . VAL B 1 76 ? -6 -18.781 -22.125 1 94 76 VAL B O 1
ATOM 2525 N N . GLN B 1 77 ? -7.449 -19.547 -23.625 1 93.31 77 GLN B N 1
ATOM 2526 C CA . GLN B 1 77 ? -8.297 -18.359 -23.625 1 93.31 77 GLN B CA 1
ATOM 2527 C C . GLN B 1 77 ? -9.055 -18.234 -22.312 1 93.31 77 GLN B C 1
ATOM 2529 O O . GLN B 1 77 ? -9.664 -19.203 -21.844 1 93.31 77 GLN B O 1
ATOM 2534 N N . ASP B 1 78 ? -8.969 -17.031 -21.703 1 87.75 78 ASP B N 1
ATOM 2535 C CA . ASP B 1 78 ? -9.688 -16.828 -20.453 1 87.75 78 ASP B CA 1
ATOM 2536 C C . ASP B 1 78 ? -11.195 -16.828 -20.672 1 87.75 78 ASP B C 1
ATOM 2538 O O . ASP B 1 78 ? -11.656 -16.688 -21.812 1 87.75 78 ASP B O 1
ATOM 2542 N N . SER B 1 79 ? -12 -17.031 -19.625 1 76.88 79 SER B N 1
ATOM 2543 C CA . SER B 1 79 ? -13.461 -17.078 -19.719 1 76.88 79 SER B CA 1
ATOM 2544 C C . SER B 1 79 ? -14.086 -15.758 -19.312 1 76.88 79 SER B C 1
ATOM 2546 O O . SER B 1 79 ? -15.281 -15.539 -19.516 1 76.88 79 SER B O 1
ATOM 2548 N N . GLN B 1 80 ? -13.312 -14.914 -18.719 1 67.31 80 GLN B N 1
ATOM 2549 C CA . GLN B 1 80 ? -13.797 -13.664 -18.141 1 67.31 80 GLN B CA 1
ATOM 2550 C C . GLN B 1 80 ? -14.758 -13.938 -16.984 1 67.31 80 GLN B C 1
ATOM 2552 O O . GLN B 1 80 ? -15.703 -13.172 -16.766 1 67.31 80 GLN B O 1
ATOM 2557 N N . SER B 1 81 ? -14.719 -15.07 -16.422 1 69.56 81 SER B N 1
ATOM 2558 C CA . SER B 1 81 ? -15.633 -15.453 -15.344 1 69.56 81 SER B CA 1
ATOM 2559 C C . SER B 1 81 ? -14.906 -15.531 -14 1 69.56 81 SER B C 1
ATOM 2561 O O . SER B 1 81 ? -15.258 -16.344 -13.148 1 69.56 81 SER B O 1
ATOM 2563 N N . GLY B 1 82 ? -13.883 -14.742 -13.828 1 75.81 82 GLY B N 1
ATOM 2564 C CA . GLY B 1 82 ? -13.141 -14.719 -12.578 1 75.81 82 GLY B CA 1
ATOM 2565 C C . GLY B 1 82 ? -12.07 -15.797 -12.5 1 75.81 82 GLY B C 1
ATOM 2566 O O . GLY B 1 82 ? -11.898 -16.578 -13.445 1 75.81 82 GLY B O 1
ATOM 2567 N N . THR B 1 83 ? -11.398 -15.836 -11.352 1 77.94 83 THR B N 1
ATOM 2568 C CA . THR B 1 83 ? -10.273 -16.75 -11.172 1 77.94 83 THR B CA 1
ATOM 2569 C C . THR B 1 83 ? -10.742 -18.203 -11.195 1 77.94 83 THR B C 1
ATOM 2571 O O . THR B 1 83 ? -10.094 -19.062 -11.797 1 77.94 83 THR B O 1
ATOM 2574 N N . GLY B 1 84 ? -11.867 -18.438 -10.562 1 76.88 84 GLY B N 1
ATOM 2575 C CA . GLY B 1 84 ? -12.414 -19.781 -10.578 1 76.88 84 GLY B CA 1
ATOM 2576 C C . GLY B 1 84 ? -12.875 -20.219 -11.961 1 76.88 84 GLY B C 1
ATOM 2577 O O . GLY B 1 84 ? -12.586 -21.344 -12.383 1 76.88 84 GLY B O 1
ATOM 2578 N N . GLY B 1 85 ? -13.492 -19.344 -12.625 1 78.19 85 GLY B N 1
ATOM 2579 C CA . GLY B 1 85 ? -13.961 -19.625 -13.969 1 78.19 85 GLY B CA 1
ATOM 2580 C C . GLY B 1 85 ? -12.836 -19.938 -14.938 1 78.19 85 GLY B C 1
ATOM 2581 O O . GLY B 1 85 ? -12.969 -20.828 -15.781 1 78.19 85 GLY B O 1
ATOM 2582 N N . ASP B 1 86 ? -11.75 -19.266 -14.773 1 84.12 86 ASP B N 1
ATOM 2583 C CA . ASP B 1 86 ? -10.594 -19.469 -15.641 1 84.12 86 ASP B CA 1
ATOM 2584 C C . ASP B 1 86 ? -10.008 -20.859 -15.461 1 84.12 86 ASP B C 1
ATOM 2586 O O . ASP B 1 86 ? -9.539 -21.469 -16.422 1 84.12 86 ASP B O 1
ATOM 2590 N N . LEU B 1 87 ? -10.148 -21.359 -14.234 1 86 87 LEU B N 1
ATOM 2591 C CA . LEU B 1 87 ? -9.562 -22.656 -13.945 1 86 87 LEU B CA 1
ATOM 2592 C C . LEU B 1 87 ? -10.375 -23.781 -14.586 1 86 87 LEU B C 1
ATOM 2594 O O . LEU B 1 87 ? -9.844 -24.859 -14.852 1 86 87 LEU B O 1
ATOM 2598 N N . LEU B 1 88 ? -11.602 -23.5 -14.875 1 85.75 88 LEU B N 1
ATOM 2599 C CA . LEU B 1 88 ? -12.438 -24.484 -15.531 1 85.75 88 LEU B CA 1
ATOM 2600 C C . LEU B 1 88 ? -11.945 -24.766 -16.938 1 85.75 88 LEU B C 1
ATOM 2602 O O . LEU B 1 88 ? -12.086 -25.891 -17.438 1 85.75 88 LEU B O 1
ATOM 2606 N N . HIS B 1 89 ? -11.312 -23.875 -17.531 1 86.75 89 HIS B N 1
ATOM 2607 C CA . HIS B 1 89 ? -10.891 -23.969 -18.922 1 86.75 89 HIS B CA 1
ATOM 2608 C C . HIS B 1 89 ? -9.641 -24.828 -19.062 1 86.75 89 HIS B C 1
ATOM 2610 O O . HIS B 1 89 ? -9.273 -25.219 -20.156 1 86.75 89 HIS B O 1
ATOM 2616 N N . ILE B 1 90 ? -9.008 -25.109 -17.938 1 89.5 90 ILE B N 1
ATOM 2617 C CA . ILE B 1 90 ? -7.746 -25.828 -18.047 1 89.5 90 ILE B CA 1
ATOM 2618 C C . ILE B 1 90 ? -7.945 -27.281 -17.578 1 89.5 90 ILE B C 1
ATOM 2620 O O . ILE B 1 90 ? -6.98 -28.031 -17.453 1 89.5 90 ILE B O 1
ATOM 2624 N N . GLU B 1 91 ? -9.117 -27.672 -17.344 1 88.25 91 GLU B N 1
ATOM 2625 C CA . GLU B 1 91 ? -9.406 -29.016 -16.812 1 88.25 91 GLU B CA 1
ATOM 2626 C C . GLU B 1 91 ? -8.805 -30.094 -17.719 1 88.25 91 GLU B C 1
ATOM 2628 O O . GLU B 1 91 ? -8.117 -31 -17.219 1 88.25 91 GLU B O 1
ATOM 2633 N N . LYS B 1 92 ? -9.047 -29.953 -18.984 1 89.69 92 LYS B N 1
ATOM 2634 C CA . LYS B 1 92 ? -8.578 -30.953 -19.938 1 89.69 92 LYS B CA 1
ATOM 2635 C C . LYS B 1 92 ? -7.051 -30.984 -19.984 1 89.69 92 LYS B C 1
ATOM 2637 O O . LYS B 1 92 ? -6.453 -32.062 -20.141 1 89.69 92 LYS B O 1
ATOM 2642 N N . LYS B 1 93 ? -6.469 -29.859 -19.859 1 92.06 93 LYS B N 1
ATOM 2643 C CA . LYS B 1 93 ? -5.012 -29.766 -19.922 1 92.06 93 LYS B CA 1
ATOM 2644 C C . LYS B 1 93 ? -4.367 -30.375 -18.688 1 92.06 93 LYS B C 1
ATOM 2646 O O . LYS B 1 93 ? -3.182 -30.719 -18.703 1 92.06 93 LYS B O 1
ATOM 2651 N N . LEU B 1 94 ? -5.109 -30.531 -17.656 1 93 94 LEU B N 1
ATOM 2652 C CA . LEU B 1 94 ? -4.578 -31.062 -16.406 1 93 94 LEU B CA 1
ATOM 2653 C C . LEU B 1 94 ? -4.809 -32.562 -16.312 1 93 94 LEU B C 1
ATOM 2655 O O . LEU B 1 94 ? -4.609 -33.156 -15.25 1 93 94 LEU B O 1
ATOM 2659 N N . LYS B 1 95 ? -5.254 -33.125 -17.391 1 89.19 95 LYS B N 1
ATOM 2660 C CA . LYS B 1 95 ? -5.469 -34.562 -17.391 1 89.19 95 LYS B CA 1
ATOM 2661 C C . LYS B 1 95 ? -4.191 -35.312 -17.016 1 89.19 95 LYS B C 1
ATOM 2663 O O . LYS B 1 95 ? -3.115 -35 -17.547 1 89.19 95 LYS B O 1
ATOM 2668 N N . GLY B 1 96 ? -4.289 -36.219 -16.094 1 89.62 96 GLY B N 1
ATOM 2669 C CA . GLY B 1 96 ? -3.16 -37.031 -15.656 1 89.62 96 GLY B CA 1
ATOM 2670 C C . GLY B 1 96 ? -2.387 -36.375 -14.516 1 89.62 96 GLY B C 1
ATOM 2671 O O . GLY B 1 96 ? -1.472 -37 -13.961 1 89.62 96 GLY B O 1
ATOM 2672 N N . GLU B 1 97 ? -2.67 -35.156 -14.281 1 93.25 97 GLU B N 1
ATOM 2673 C CA . GLU B 1 97 ? -2.023 -34.469 -13.164 1 93.25 97 GLU B CA 1
ATOM 2674 C C . GLU B 1 97 ? -2.844 -34.625 -11.883 1 93.25 97 GLU B C 1
ATOM 2676 O O . GLU B 1 97 ? -4.074 -34.688 -11.93 1 93.25 97 GLU B O 1
ATOM 2681 N N . SER B 1 98 ? -2.186 -34.812 -10.781 1 94.12 98 SER B N 1
ATOM 2682 C CA . SER B 1 98 ? -2.873 -34.844 -9.492 1 94.12 98 SER B CA 1
ATOM 2683 C C . SER B 1 98 ? -2.912 -33.469 -8.836 1 94.12 98 SER B C 1
ATOM 2685 O O . SER B 1 98 ? -3.818 -33.188 -8.055 1 94.12 98 SER B O 1
ATOM 2687 N N . GLU B 1 99 ? -1.896 -32.719 -9.102 1 96.44 99 GLU B N 1
ATOM 2688 C CA . GLU B 1 99 ? -1.749 -31.375 -8.539 1 96.44 99 GLU B CA 1
ATOM 2689 C C . GLU B 1 99 ? -1.132 -30.422 -9.555 1 96.44 99 GLU B C 1
ATOM 2691 O O . GLU B 1 99 ? -0.587 -30.844 -10.57 1 96.44 99 GLU B O 1
ATOM 2696 N N . PHE B 1 100 ? -1.27 -29.141 -9.32 1 97.31 100 PHE B N 1
ATOM 2697 C CA . PHE B 1 100 ? -0.692 -28.125 -10.188 1 97.31 100 PHE B CA 1
ATOM 2698 C C . PHE B 1 100 ? -0.394 -26.844 -9.398 1 97.31 100 PHE B C 1
ATOM 2700 O O . PHE B 1 100 ? -0.898 -26.672 -8.289 1 97.31 100 PHE B O 1
ATOM 2707 N N . VAL B 1 101 ? 0.46 -26.047 -9.922 1 98 101 VAL B N 1
ATOM 2708 C CA . VAL B 1 101 ? 0.764 -24.734 -9.391 1 98 101 VAL B CA 1
ATOM 2709 C C . VAL B 1 101 ? -0.127 -23.688 -10.055 1 98 101 VAL B C 1
ATOM 2711 O O . VAL B 1 101 ? -0.356 -23.734 -11.266 1 98 101 VAL B O 1
ATOM 2714 N N . LEU B 1 102 ? -0.694 -22.859 -9.266 1 97 102 LEU B N 1
ATOM 2715 C CA . LEU B 1 102 ? -1.419 -21.703 -9.758 1 97 102 LEU B CA 1
ATOM 2716 C C . LEU B 1 102 ? -0.716 -20.406 -9.352 1 97 102 LEU B C 1
ATOM 2718 O O . LEU B 1 102 ? -0.426 -20.203 -8.172 1 97 102 LEU B O 1
ATOM 2722 N N . TRP B 1 103 ? -0.447 -19.578 -10.305 1 97.81 103 TRP B N 1
ATOM 2723 C CA . TRP B 1 103 ? 0.32 -18.359 -10.094 1 97.81 103 TRP B CA 1
ATOM 2724 C C . TRP B 1 103 ? -0.375 -17.156 -10.727 1 97.81 103 TRP B C 1
ATOM 2726 O O . TRP B 1 103 ? -0.515 -17.094 -11.953 1 97.81 103 TRP B O 1
ATOM 2736 N N . PHE B 1 104 ? -0.857 -16.203 -9.852 1 95.81 104 PHE B N 1
ATOM 2737 C CA . PHE B 1 104 ? -1.329 -14.938 -10.398 1 95.81 104 PHE B CA 1
ATOM 2738 C C . PHE B 1 104 ? -0.163 -14.102 -10.906 1 95.81 104 PHE B C 1
ATOM 2740 O O . PHE B 1 104 ? 0.774 -13.812 -10.164 1 95.81 104 PHE B O 1
ATOM 2747 N N . VAL B 1 105 ? -0.247 -13.656 -12.102 1 96.56 105 VAL B N 1
ATOM 2748 C CA . VAL B 1 105 ? 0.902 -13.125 -12.828 1 96.56 105 VAL B CA 1
ATOM 2749 C C . VAL B 1 105 ? 1.4 -11.852 -12.148 1 96.56 105 VAL B C 1
ATOM 2751 O O . VAL B 1 105 ? 2.57 -11.492 -12.281 1 96.56 105 VAL B O 1
ATOM 2754 N N . ASP B 1 106 ? 0.55 -11.219 -11.398 1 95 106 ASP B N 1
ATOM 2755 C CA . ASP B 1 106 ? 0.928 -9.938 -10.812 1 95 106 ASP B CA 1
ATOM 2756 C C . ASP B 1 106 ? 1.603 -10.141 -9.453 1 95 106 ASP B C 1
ATOM 2758 O O . ASP B 1 106 ? 1.997 -9.172 -8.805 1 95 106 ASP B O 1
ATOM 2762 N N . ASN B 1 107 ? 1.826 -11.328 -9.023 1 96.94 107 ASN B N 1
ATOM 2763 C CA . ASN B 1 107 ? 2.531 -11.617 -7.777 1 96.94 107 ASN B CA 1
ATOM 2764 C C . ASN B 1 107 ? 3.988 -11.992 -8.031 1 96.94 107 ASN B C 1
ATOM 2766 O O . ASN B 1 107 ? 4.273 -13.086 -8.523 1 96.94 107 ASN B O 1
ATOM 2770 N N . LEU B 1 108 ? 4.879 -11.117 -7.668 1 97.81 108 LEU B N 1
ATOM 2771 C CA . LEU B 1 108 ? 6.309 -11.375 -7.801 1 97.81 108 LEU B CA 1
ATOM 2772 C C . LEU B 1 108 ? 6.91 -11.805 -6.469 1 97.81 108 LEU B C 1
ATOM 2774 O O . LEU B 1 108 ? 6.852 -11.062 -5.488 1 97.81 108 LEU B O 1
ATOM 2778 N N . CYS B 1 109 ? 7.414 -12.961 -6.43 1 98.06 109 CYS B N 1
ATOM 2779 C CA . CYS B 1 109 ? 8.008 -13.508 -5.215 1 98.06 109 CYS B CA 1
ATOM 2780 C C . CYS B 1 109 ? 8.844 -14.75 -5.527 1 98.06 109 CYS B C 1
ATOM 2782 O O . CYS B 1 109 ? 8.438 -15.586 -6.336 1 98.06 109 CYS B O 1
ATOM 2784 N N . ALA B 1 110 ? 10 -14.852 -4.945 1 98.06 110 ALA B N 1
ATOM 2785 C CA . ALA B 1 110 ? 10.836 -16.031 -5.09 1 98.06 110 ALA B CA 1
ATOM 2786 C C . ALA B 1 110 ? 10.391 -17.141 -4.141 1 98.06 110 ALA B C 1
ATOM 2788 O O . ALA B 1 110 ? 11.18 -17.641 -3.34 1 98.06 110 ALA B O 1
ATOM 2789 N N . VAL B 1 111 ? 9.195 -17.5 -4.258 1 98.06 111 VAL B N 1
ATOM 2790 C CA . VAL B 1 111 ? 8.656 -18.562 -3.41 1 98.06 111 VAL B CA 1
ATOM 2791 C C . VAL B 1 111 ? 9.375 -19.875 -3.697 1 98.06 111 VAL B C 1
ATOM 2793 O O . VAL B 1 111 ? 9.57 -20.25 -4.859 1 98.06 111 VAL B O 1
ATOM 2796 N N . ASP B 1 112 ? 9.828 -20.594 -2.678 1 98.12 112 ASP B N 1
ATOM 2797 C CA . ASP B 1 112 ? 10.438 -21.922 -2.838 1 98.12 112 ASP B CA 1
ATOM 2798 C C . ASP B 1 112 ? 9.383 -22.984 -3.117 1 98.12 112 ASP B C 1
ATOM 2800 O O . ASP B 1 112 ? 8.859 -23.609 -2.189 1 98.12 112 ASP B O 1
ATOM 2804 N N . LEU B 1 113 ? 9.227 -23.297 -4.371 1 98.12 113 LEU B N 1
ATOM 2805 C CA . LEU B 1 113 ? 8.148 -24.188 -4.766 1 98.12 113 LEU B CA 1
ATOM 2806 C C . LEU B 1 113 ? 8.43 -25.609 -4.301 1 98.12 113 LEU B C 1
ATOM 2808 O O . LEU B 1 113 ? 7.5 -26.391 -4.078 1 98.12 113 LEU B O 1
ATOM 2812 N N . LYS B 1 114 ? 9.672 -25.984 -4.199 1 97.94 114 LYS B N 1
ATOM 2813 C CA . LYS B 1 114 ? 10.016 -27.312 -3.691 1 97.94 114 LYS B CA 1
ATOM 2814 C C . LYS B 1 114 ? 9.547 -27.484 -2.248 1 97.94 114 LYS B C 1
ATOM 2816 O O . LYS B 1 114 ? 8.883 -28.469 -1.916 1 97.94 114 LYS B O 1
ATOM 2821 N N . LYS B 1 115 ? 9.867 -26.469 -1.456 1 98.06 115 LYS B N 1
ATOM 2822 C CA . LYS B 1 115 ? 9.461 -26.516 -0.054 1 98.06 115 LYS B CA 1
ATOM 2823 C C . LYS B 1 115 ? 7.949 -26.375 0.088 1 98.06 115 LYS B C 1
ATOM 2825 O O . LYS B 1 115 ? 7.348 -26.969 0.982 1 98.06 115 LYS B O 1
ATOM 2830 N N . MET B 1 116 ? 7.398 -25.594 -0.726 1 98.12 116 MET B N 1
ATOM 2831 C CA . MET B 1 116 ? 5.945 -25.438 -0.701 1 98.12 116 MET B CA 1
ATOM 2832 C C . MET B 1 116 ? 5.254 -26.75 -1.034 1 98.12 116 MET B C 1
ATOM 2834 O O . MET B 1 116 ? 4.273 -27.125 -0.386 1 98.12 116 MET B O 1
ATOM 2838 N N . LYS B 1 117 ? 5.801 -27.438 -2.035 1 97.31 117 LYS B N 1
ATOM 2839 C CA . LYS B 1 117 ? 5.27 -28.75 -2.408 1 97.31 117 LYS B CA 1
ATOM 2840 C C . LYS B 1 117 ? 5.395 -29.75 -1.256 1 97.31 117 LYS B C 1
ATOM 2842 O O . LYS B 1 117 ? 4.477 -30.531 -1 1 97.31 117 LYS B O 1
ATOM 2847 N N . GLU B 1 118 ? 6.539 -29.688 -0.558 1 97.5 118 GLU B N 1
ATOM 2848 C CA . GLU B 1 118 ? 6.742 -30.547 0.606 1 97.5 118 GLU B CA 1
ATOM 2849 C C . GLU B 1 118 ? 5.691 -30.266 1.68 1 97.5 118 GLU B C 1
ATOM 2851 O O . GLU B 1 118 ? 5.141 -31.203 2.266 1 97.5 118 GLU B O 1
ATOM 2856 N N . THR B 1 119 ? 5.445 -29 1.924 1 97.31 119 THR B N 1
ATOM 2857 C CA . THR B 1 119 ? 4.426 -28.625 2.893 1 97.31 119 THR B CA 1
ATOM 2858 C C . THR B 1 119 ? 3.051 -29.125 2.461 1 97.31 119 THR B C 1
ATOM 2860 O O . THR B 1 119 ? 2.305 -29.688 3.271 1 97.31 119 THR B O 1
ATOM 2863 N N . PHE B 1 120 ? 2.762 -28.953 1.254 1 97 120 PHE B N 1
ATOM 2864 C CA . PHE B 1 120 ? 1.514 -29.391 0.643 1 97 120 PHE B CA 1
ATOM 2865 C C . PHE B 1 120 ? 1.301 -30.875 0.855 1 97 120 PHE B C 1
ATOM 2867 O O . PHE B 1 120 ? 0.225 -31.312 1.28 1 97 120 PHE B O 1
ATOM 2874 N N . THR B 1 121 ? 2.314 -31.609 0.625 1 95.75 121 THR B N 1
ATOM 2875 C CA . THR B 1 121 ? 2.262 -33.062 0.729 1 95.75 121 THR B CA 1
ATOM 2876 C C . THR B 1 121 ? 2.213 -33.5 2.191 1 95.75 121 THR B C 1
ATOM 2878 O O . THR B 1 121 ? 1.384 -34.344 2.568 1 95.75 121 THR B O 1
ATOM 2881 N N . LYS B 1 122 ? 3.039 -32.875 3.012 1 96.19 122 LYS B N 1
ATOM 2882 C CA . LYS B 1 122 ? 3.143 -33.25 4.422 1 96.19 122 LYS B CA 1
ATOM 2883 C C . LYS B 1 122 ? 1.828 -33 5.152 1 96.19 122 LYS B C 1
ATOM 2885 O O . LYS B 1 122 ? 1.433 -33.781 6.016 1 96.19 122 LYS B O 1
ATOM 2890 N N . LYS B 1 123 ? 1.175 -31.984 4.781 1 95.38 123 LYS B N 1
ATOM 2891 C CA . LYS B 1 123 ? -0.053 -31.609 5.469 1 95.38 123 LYS B CA 1
ATOM 2892 C C . LYS B 1 123 ? -1.27 -32.281 4.844 1 95.38 123 LYS B C 1
ATOM 2894 O O . LYS B 1 123 ? -2.395 -32.125 5.316 1 95.38 123 LYS B O 1
ATOM 2899 N N . LYS B 1 124 ? -1.055 -33.031 3.74 1 93.25 124 LYS B N 1
ATOM 2900 C CA . LYS B 1 124 ? -2.137 -33.719 3.02 1 93.25 124 LYS B CA 1
ATOM 2901 C C . LYS B 1 124 ? -3.256 -32.719 2.682 1 93.25 124 LYS B C 1
ATOM 2903 O O . LYS B 1 124 ? -4.426 -33 2.955 1 93.25 124 LYS B O 1
ATOM 2908 N N . SER B 1 125 ? -2.832 -31.578 2.223 1 94.62 125 SER B N 1
ATOM 2909 C CA . SER B 1 125 ? -3.775 -30.5 1.949 1 94.62 125 SER B CA 1
ATOM 2910 C C . SER B 1 125 ? -4.324 -30.594 0.53 1 94.62 125 SER B C 1
ATOM 2912 O O . SER B 1 125 ? -3.723 -31.219 -0.334 1 94.62 125 SER B O 1
ATOM 2914 N N . SER B 1 126 ? -5.523 -29.984 0.355 1 94.81 126 SER B N 1
ATOM 2915 C CA . SER B 1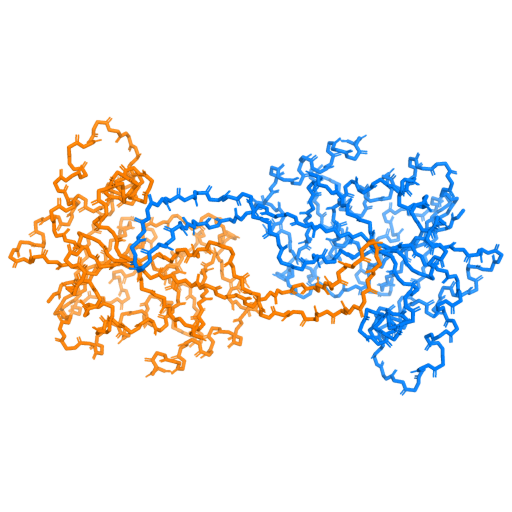 126 ? -6.102 -29.859 -0.978 1 94.81 126 SER B CA 1
ATOM 2916 C C . SER B 1 126 ? -5.574 -28.609 -1.687 1 94.81 126 SER B C 1
ATOM 2918 O O . SER B 1 126 ? -5.621 -28.531 -2.916 1 94.81 126 SER B O 1
ATOM 2920 N N . ALA B 1 127 ? -5.113 -27.734 -0.895 1 96.31 127 ALA B N 1
ATOM 2921 C CA . ALA B 1 127 ? -4.492 -26.516 -1.397 1 96.31 127 ALA B CA 1
ATOM 2922 C C . ALA B 1 127 ? -3.434 -26 -0.429 1 96.31 127 ALA B C 1
ATOM 2924 O O . ALA B 1 127 ? -3.555 -26.172 0.786 1 96.31 127 ALA B O 1
ATOM 2925 N N . CYS B 1 128 ? -2.375 -25.453 -0.937 1 97.56 128 CYS B N 1
ATOM 2926 C CA . CYS B 1 128 ? -1.346 -24.75 -0.184 1 97.56 128 CYS B CA 1
ATOM 2927 C C . CYS B 1 128 ? -1.13 -23.344 -0.74 1 97.56 128 CYS B C 1
ATOM 2929 O O . CYS B 1 128 ? -0.943 -23.172 -1.946 1 97.56 128 CYS B O 1
ATOM 2931 N N . ILE B 1 129 ? -1.199 -22.391 0.171 1 97.5 129 ILE B N 1
ATOM 2932 C CA . ILE B 1 129 ? -1.129 -20.984 -0.238 1 97.5 129 ILE B CA 1
ATOM 2933 C C . ILE B 1 129 ? 0.15 -20.359 0.307 1 97.5 129 ILE B C 1
ATOM 2935 O O . ILE B 1 129 ? 0.498 -20.547 1.474 1 97.5 129 ILE B O 1
ATOM 2939 N N . ALA B 1 130 ? 0.845 -19.641 -0.602 1 98.25 130 ALA B N 1
ATOM 2940 C CA . ALA B 1 130 ? 1.97 -18.844 -0.124 1 98.25 130 ALA B CA 1
ATOM 2941 C C . ALA B 1 130 ? 1.485 -17.656 0.714 1 98.25 130 ALA B C 1
ATOM 2943 O O . ALA B 1 130 ? 0.522 -16.984 0.347 1 98.25 130 ALA B O 1
ATOM 2944 N N . THR B 1 131 ? 2.131 -17.453 1.829 1 97.94 131 THR B N 1
ATOM 2945 C CA . THR B 1 131 ? 1.728 -16.391 2.746 1 97.94 131 THR B CA 1
ATOM 2946 C C . THR B 1 131 ? 2.949 -15.703 3.354 1 97.94 131 THR B C 1
ATOM 2948 O O . THR B 1 131 ? 4.078 -16.172 3.178 1 97.94 131 THR B O 1
ATOM 2951 N N . ARG B 1 132 ? 2.705 -14.586 3.971 1 97.38 132 ARG B N 1
ATOM 2952 C CA . ARG B 1 132 ? 3.715 -13.969 4.828 1 97.38 132 ARG B CA 1
ATOM 2953 C C . ARG B 1 132 ? 3.109 -13.539 6.16 1 97.38 132 ARG B C 1
ATOM 2955 O O . ARG B 1 132 ? 1.921 -13.219 6.234 1 97.38 132 ARG B O 1
ATOM 2962 N N . THR B 1 133 ? 4.027 -13.508 7.176 1 96.25 133 THR B N 1
ATOM 2963 C CA . THR B 1 133 ? 3.609 -13.125 8.516 1 96.25 133 THR B CA 1
ATOM 2964 C C . THR B 1 133 ? 4.312 -11.836 8.953 1 96.25 133 THR B C 1
ATOM 2966 O O . THR B 1 133 ? 4.039 -11.305 10.031 1 96.25 133 THR B O 1
ATOM 2969 N N . LYS B 1 134 ? 5.184 -11.305 8.141 1 95.38 134 LYS B N 1
ATOM 2970 C CA . LYS B 1 134 ? 5.867 -10.031 8.344 1 95.38 134 LYS B CA 1
ATOM 2971 C C . LYS B 1 134 ? 5.812 -9.172 7.086 1 95.38 134 LYS B C 1
ATOM 2973 O O . LYS B 1 134 ? 5.766 -9.695 5.969 1 95.38 134 LYS B O 1
ATOM 2978 N N . ARG B 1 135 ? 5.828 -7.961 7.305 1 93.69 135 ARG B N 1
ATOM 2979 C CA . ARG B 1 135 ? 5.734 -7.027 6.184 1 93.69 135 ARG B CA 1
ATOM 2980 C C . ARG B 1 135 ? 6.492 -5.738 6.48 1 93.69 135 ARG B C 1
ATOM 2982 O O . ARG B 1 135 ? 6.375 -5.18 7.57 1 93.69 135 ARG B O 1
ATOM 2989 N N . ARG B 1 136 ? 7.281 -5.34 5.594 1 91.12 136 ARG B N 1
ATOM 2990 C CA . ARG B 1 136 ? 7.926 -4.035 5.711 1 91.12 136 ARG B CA 1
ATOM 2991 C C . ARG B 1 136 ? 6.953 -2.912 5.375 1 91.12 136 ARG B C 1
ATOM 2993 O O . ARG B 1 136 ? 6.324 -2.926 4.312 1 91.12 136 ARG B O 1
ATOM 3000 N N . GLU B 1 137 ? 6.832 -1.981 6.215 1 90.81 137 GLU B N 1
ATOM 3001 C CA . GLU B 1 137 ? 5.922 -0.853 6.027 1 90.81 137 GLU B CA 1
ATOM 3002 C C . GLU B 1 137 ? 6.613 0.298 5.305 1 90.81 137 GLU B C 1
ATOM 3004 O O . GLU B 1 137 ? 7.844 0.365 5.262 1 90.81 137 GLU B O 1
ATOM 3009 N N . GLU B 1 138 ? 5.758 1.115 4.699 1 85 138 GLU B N 1
ATOM 3010 C CA . GLU B 1 138 ? 6.301 2.221 3.916 1 85 138 GLU B CA 1
ATOM 3011 C C . GLU B 1 138 ? 6.121 3.551 4.641 1 85 138 GLU B C 1
ATOM 3013 O O . GLU B 1 138 ? 6.633 4.582 4.195 1 85 138 GLU B O 1
ATOM 3018 N N . THR B 1 139 ? 5.383 3.566 5.723 1 89.38 139 THR B N 1
ATOM 3019 C CA . THR B 1 139 ? 5.125 4.77 6.508 1 89.38 139 THR B CA 1
ATOM 3020 C C . THR B 1 139 ? 5.848 4.703 7.852 1 89.38 139 THR B C 1
ATOM 3022 O O . THR B 1 139 ? 6.527 3.719 8.148 1 89.38 139 THR B O 1
ATOM 3025 N N . GLY B 1 140 ? 5.715 5.797 8.57 1 91.69 140 GLY B N 1
ATOM 3026 C CA . GLY B 1 140 ? 6.258 5.824 9.914 1 91.69 140 GLY B CA 1
ATOM 3027 C C . GLY B 1 140 ? 5.293 5.289 10.961 1 91.69 140 GLY B C 1
ATOM 3028 O O . GLY B 1 140 ? 4.078 5.438 10.82 1 91.69 140 GLY B O 1
ATOM 3029 N N . PHE B 1 141 ? 5.883 4.617 11.922 1 95.25 141 PHE B N 1
ATOM 3030 C CA . PHE B 1 141 ? 5.105 4.055 13.016 1 95.25 141 PHE B CA 1
ATOM 3031 C C . PHE B 1 141 ? 5.656 4.512 14.359 1 95.25 141 PHE B C 1
ATOM 3033 O O . PHE B 1 141 ? 6.703 5.164 14.422 1 95.25 141 PHE B O 1
ATOM 3040 N N . ALA B 1 142 ? 4.863 4.258 15.43 1 95.94 142 ALA B N 1
ATOM 3041 C CA . ALA B 1 142 ? 5.309 4.652 16.766 1 95.94 142 ALA B CA 1
ATOM 3042 C C . ALA B 1 142 ? 4.805 3.668 17.812 1 95.94 142 ALA B C 1
ATOM 3044 O O . ALA B 1 142 ? 3.744 3.062 17.656 1 95.94 142 ALA B O 1
ATOM 3045 N N . VAL B 1 143 ? 5.652 3.461 18.812 1 96.06 143 VAL B N 1
ATOM 3046 C CA . VAL B 1 143 ? 5.207 2.805 20.047 1 96.06 143 VAL B CA 1
ATOM 3047 C C . VAL B 1 143 ? 4.477 3.809 20.938 1 96.06 143 VAL B C 1
ATOM 3049 O O . VAL B 1 143 ? 5.043 4.84 21.312 1 96.06 143 VAL B O 1
ATOM 3052 N N . VAL B 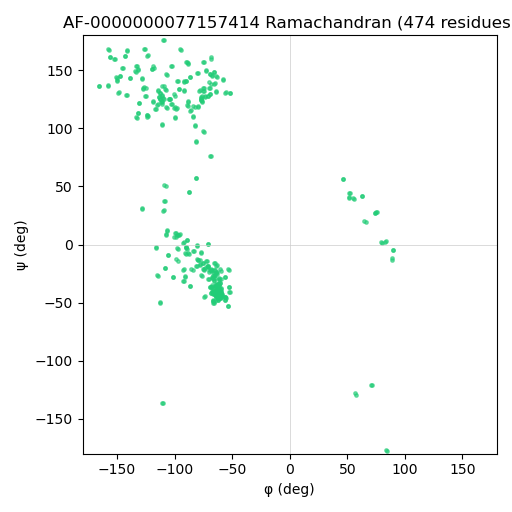1 144 ? 3.225 3.512 21.188 1 97 144 VAL B N 1
ATOM 3053 C CA . VAL B 1 144 ? 2.416 4.426 21.984 1 97 144 VAL B CA 1
ATOM 3054 C C . VAL B 1 144 ? 2.025 3.762 23.297 1 97 144 VAL B C 1
ATOM 3056 O O . VAL B 1 144 ? 1.451 2.67 23.312 1 97 144 VAL B O 1
ATOM 3059 N N . LYS B 1 145 ? 2.396 4.336 24.406 1 95.88 145 LYS B N 1
ATOM 3060 C CA . LYS B 1 145 ? 2.004 3.912 25.75 1 95.88 145 LYS B CA 1
ATOM 3061 C C . LYS B 1 145 ? 1.195 4.996 26.453 1 95.88 145 LYS B C 1
ATOM 3063 O O . LYS B 1 145 ? 1.698 6.098 26.688 1 95.88 145 LYS B O 1
ATOM 3068 N N . ASP B 1 146 ? -0.048 4.742 26.781 1 94.06 146 ASP B N 1
ATOM 3069 C CA . ASP B 1 146 ? -0.935 5.668 27.484 1 94.06 146 ASP B CA 1
ATOM 3070 C C . ASP B 1 146 ? -1.032 7 26.734 1 94.06 146 ASP B C 1
ATOM 3072 O O . ASP B 1 146 ? -0.892 8.062 27.344 1 94.06 146 ASP B O 1
ATOM 3076 N N . GLY B 1 147 ? -1.071 6.902 25.469 1 95.62 147 GLY B N 1
ATOM 3077 C CA . GLY B 1 147 ? -1.263 8.086 24.641 1 95.62 147 GLY B CA 1
ATOM 3078 C C . GLY B 1 147 ? 0.025 8.844 24.375 1 95.62 147 GLY B C 1
ATOM 3079 O O . GLY B 1 147 ? 0.012 9.898 23.75 1 95.62 147 GLY B O 1
ATOM 3080 N N . ILE B 1 148 ? 1.108 8.32 24.859 1 96.94 148 ILE B N 1
ATOM 3081 C CA . ILE B 1 148 ? 2.4 8.977 24.688 1 96.94 148 ILE B CA 1
ATOM 3082 C C . ILE B 1 148 ? 3.289 8.141 23.781 1 96.94 148 ILE B C 1
ATOM 3084 O O . ILE B 1 148 ? 3.379 6.918 23.938 1 96.94 148 ILE B O 1
ATOM 3088 N N . ILE B 1 149 ? 3.865 8.797 22.781 1 96.19 149 ILE B N 1
ATOM 3089 C CA . ILE B 1 149 ? 4.801 8.125 21.891 1 96.19 149 ILE B CA 1
ATOM 3090 C C . ILE B 1 149 ? 6.152 7.969 22.578 1 96.19 149 ILE B C 1
ATOM 3092 O O . ILE B 1 149 ? 6.762 8.961 22.984 1 96.19 149 ILE B O 1
ATOM 3096 N N . THR B 1 150 ? 6.633 6.758 22.625 1 95.31 150 THR B N 1
ATOM 3097 C CA . THR B 1 150 ? 7.891 6.504 23.328 1 95.31 150 THR B CA 1
ATOM 3098 C C . THR B 1 150 ? 9.008 6.207 22.328 1 95.31 150 THR B C 1
ATOM 3100 O O . THR B 1 150 ? 10.188 6.297 22.672 1 95.31 150 THR B O 1
ATOM 3103 N N . GLU B 1 151 ? 8.57 5.836 21.172 1 93.75 151 GLU B N 1
ATOM 3104 C CA . GLU B 1 151 ? 9.547 5.477 20.141 1 93.75 151 GLU B CA 1
ATOM 3105 C C . GLU B 1 151 ? 8.938 5.586 18.75 1 93.75 151 GLU B C 1
ATOM 3107 O O . GLU B 1 151 ? 7.797 5.18 18.531 1 93.75 151 GLU B O 1
ATOM 3112 N N . PHE B 1 152 ? 9.742 6.145 17.891 1 92.81 152 PHE B N 1
ATOM 3113 C CA . PHE B 1 152 ? 9.375 6.152 16.484 1 92.81 152 PHE B CA 1
ATOM 3114 C C . PHE B 1 152 ? 10.062 5.02 15.734 1 92.81 152 PHE B C 1
ATOM 3116 O O . PHE B 1 152 ? 11.211 4.676 16.047 1 92.81 152 PHE B O 1
ATOM 3123 N N . LYS B 1 153 ? 9.359 4.449 14.867 1 92.06 153 LYS B N 1
ATOM 3124 C CA . LYS B 1 153 ? 9.898 3.422 13.984 1 92.06 153 LYS B CA 1
ATOM 3125 C C . LYS B 1 153 ? 9.68 3.789 12.516 1 92.06 153 LYS B C 1
ATOM 3127 O O . LYS B 1 153 ? 8.547 3.795 12.031 1 92.06 153 LYS B O 1
ATOM 3132 N N . GLU B 1 154 ? 10.75 4.094 11.883 1 88.5 154 GLU B N 1
ATOM 3133 C CA . GLU B 1 154 ? 10.656 4.465 10.469 1 88.5 154 GLU B CA 1
ATOM 3134 C C . GLU B 1 154 ? 10.594 3.229 9.578 1 88.5 154 GLU B C 1
ATOM 3136 O O . GLU B 1 154 ? 11.531 2.43 9.555 1 88.5 154 GLU B O 1
ATOM 3141 N N . LYS B 1 155 ? 9.492 3.094 8.859 1 88.12 155 LYS B N 1
ATOM 3142 C CA . LYS B 1 155 ? 9.297 2.025 7.887 1 88.12 155 LYS B CA 1
ATOM 3143 C C . LYS B 1 155 ? 9.719 0.674 8.461 1 88.12 155 LYS B C 1
ATOM 3145 O O . LYS B 1 155 ? 10.516 -0.042 7.859 1 88.12 155 LYS B O 1
ATOM 3150 N N . PRO B 1 156 ? 9.125 0.348 9.562 1 92.19 156 PRO B N 1
ATOM 3151 C CA . PRO B 1 156 ? 9.523 -0.889 10.234 1 92.19 156 PRO B CA 1
ATOM 3152 C C . PRO B 1 156 ? 9 -2.141 9.539 1 92.19 156 PRO B C 1
ATOM 3154 O O . PRO B 1 156 ? 8.07 -2.055 8.727 1 92.19 156 PRO B O 1
ATOM 3157 N N . VAL B 1 157 ? 9.695 -3.291 9.781 1 93.31 157 VAL B N 1
ATOM 3158 C CA . VAL B 1 157 ? 9.086 -4.59 9.516 1 93.31 157 VAL B CA 1
ATOM 3159 C C . VAL B 1 157 ? 8.078 -4.922 10.617 1 93.31 157 VAL B C 1
ATOM 3161 O O . VAL B 1 157 ? 8.414 -4.922 11.797 1 93.31 157 VAL B O 1
ATOM 3164 N N . MET B 1 158 ? 6.879 -5.152 10.242 1 93.56 158 MET B N 1
ATOM 3165 C CA . MET B 1 158 ? 5.809 -5.406 11.203 1 93.56 158 MET B CA 1
ATOM 3166 C C . MET B 1 158 ? 5.371 -6.867 11.148 1 93.56 158 MET B C 1
ATOM 3168 O O . MET B 1 158 ? 5.293 -7.457 10.078 1 93.56 158 MET B O 1
ATOM 3172 N N . LYS B 1 159 ? 5.199 -7.41 12.352 1 93 159 LYS B N 1
ATOM 3173 C CA . LYS B 1 159 ? 4.531 -8.703 12.414 1 93 159 LYS B CA 1
ATOM 3174 C C . LYS B 1 159 ? 3.031 -8.562 12.188 1 93 159 LYS B C 1
ATOM 3176 O O . LYS B 1 159 ? 2.395 -7.664 12.742 1 93 159 LYS B O 1
ATOM 3181 N N . LEU B 1 160 ? 2.494 -9.43 11.352 1 93.81 160 LEU B N 1
ATOM 3182 C CA . LEU B 1 160 ? 1.073 -9.375 11.023 1 93.81 160 LEU B CA 1
ATOM 3183 C C . LEU B 1 160 ? 0.268 -10.273 11.961 1 93.81 160 LEU B C 1
ATOM 3185 O O . LEU B 1 160 ? 0.718 -11.359 12.328 1 93.81 160 LEU B O 1
ATOM 3189 N N . GLN B 1 161 ? -0.902 -9.773 12.359 1 92.5 161 GLN B N 1
ATOM 3190 C CA . GLN B 1 161 ? -1.794 -10.57 13.195 1 92.5 161 GLN B CA 1
ATOM 3191 C C . GLN B 1 161 ? -2.346 -11.766 12.422 1 92.5 161 GLN B C 1
ATOM 3193 O O . GLN B 1 161 ? -2.621 -12.82 13.008 1 92.5 161 GLN B O 1
ATOM 3198 N N . LEU B 1 162 ? -2.586 -11.594 11.172 1 95.5 162 LEU B N 1
ATOM 3199 C CA . LEU B 1 162 ? -3.033 -12.609 10.219 1 95.5 162 LEU B CA 1
ATOM 3200 C C . LEU B 1 162 ? -2.018 -12.789 9.094 1 95.5 162 LEU B C 1
ATOM 3202 O O . LEU B 1 162 ? -1.252 -11.867 8.797 1 95.5 162 LEU B O 1
ATOM 3206 N N . SER B 1 163 ? -2.037 -13.938 8.562 1 96.69 163 SER B N 1
ATOM 3207 C CA . SER B 1 163 ? -1.146 -14.188 7.434 1 96.69 163 SER B CA 1
ATOM 3208 C C . SER B 1 163 ? -1.697 -13.57 6.148 1 96.69 163 SER B C 1
ATOM 3210 O O . SER B 1 163 ? -2.869 -13.766 5.816 1 96.69 163 SER B O 1
ATOM 3212 N N . GLU B 1 164 ? -0.89 -12.766 5.57 1 96.44 164 GLU B N 1
ATOM 3213 C CA . GLU B 1 164 ? -1.277 -12.227 4.27 1 96.44 164 GLU B CA 1
ATOM 3214 C C . GLU B 1 164 ? -1.126 -13.273 3.17 1 96.44 164 GLU B C 1
ATOM 3216 O O . GLU B 1 164 ? -0.1 -13.953 3.088 1 96.44 164 GLU B O 1
ATOM 3221 N N . CYS B 1 165 ? -2.111 -13.453 2.324 1 95.56 165 CYS B N 1
ATOM 3222 C CA . CYS B 1 165 ? -2.113 -14.477 1.287 1 95.56 165 CYS B CA 1
ATOM 3223 C C . CYS B 1 165 ? -1.646 -13.906 -0.046 1 95.56 165 CYS B C 1
ATOM 3225 O O . CYS B 1 165 ? -2.062 -12.812 -0.437 1 95.56 165 CYS B O 1
ATOM 3227 N N . PHE B 1 166 ? -0.762 -14.641 -0.685 1 94.56 166 PHE B N 1
ATOM 3228 C CA . PHE B 1 166 ? -0.314 -14.281 -2.025 1 94.56 166 PHE B CA 1
ATOM 3229 C C . PHE B 1 166 ? -1.127 -15.016 -3.084 1 94.56 166 PHE B C 1
ATOM 3231 O O . PHE B 1 166 ? -1.904 -15.914 -2.764 1 94.56 166 PHE B O 1
ATOM 3238 N N . GLY B 1 167 ? -0.979 -14.586 -4.301 1 94.88 167 GLY B N 1
ATOM 3239 C CA . GLY B 1 167 ? -1.596 -15.258 -5.434 1 94.88 167 GLY B CA 1
ATOM 3240 C C . GLY B 1 167 ? -0.746 -16.375 -5.996 1 94.88 167 GLY B C 1
ATOM 3241 O O . GLY B 1 167 ? -0.516 -16.453 -7.207 1 94.88 167 GLY B O 1
ATOM 3242 N N . ILE B 1 168 ? -0.189 -17.219 -5.117 1 97.44 168 ILE B N 1
ATOM 3243 C CA . ILE B 1 168 ? 0.604 -18.375 -5.48 1 97.44 168 ILE B CA 1
ATOM 3244 C C . ILE B 1 168 ? 0.098 -19.609 -4.715 1 97.44 168 ILE B C 1
ATOM 3246 O O . ILE B 1 168 ? 0.116 -19.625 -3.482 1 97.44 168 ILE B O 1
ATOM 3250 N N . TYR B 1 169 ? -0.297 -20.609 -5.516 1 96.81 169 TYR B N 1
ATOM 3251 C CA . TYR B 1 169 ? -0.993 -21.75 -4.922 1 96.81 169 TYR B CA 1
ATOM 3252 C C . TYR B 1 169 ? -0.427 -23.062 -5.445 1 96.81 169 TYR B C 1
ATOM 3254 O O . TYR B 1 169 ? 0.081 -23.125 -6.566 1 96.81 169 TYR B O 1
ATOM 3262 N N . MET B 1 170 ? -0.475 -24.031 -4.625 1 97.25 170 MET B N 1
ATOM 3263 C CA . MET B 1 170 ? -0.476 -25.438 -5.039 1 97.25 170 MET B CA 1
ATOM 3264 C C . MET B 1 170 ? -1.837 -26.078 -4.793 1 97.25 170 MET B C 1
ATOM 3266 O O . MET B 1 170 ? -2.355 -26.031 -3.676 1 97.25 170 MET B O 1
ATOM 3270 N N . LEU B 1 171 ? -2.398 -26.641 -5.832 1 96.19 171 LEU B N 1
ATOM 3271 C CA . LEU B 1 171 ? -3.773 -27.125 -5.742 1 96.19 171 LEU B CA 1
ATOM 3272 C C . LEU B 1 171 ? -3.877 -28.578 -6.207 1 96.19 171 LEU B C 1
ATOM 3274 O O . LEU B 1 171 ? -3.219 -28.969 -7.172 1 96.19 171 LEU B O 1
ATOM 3278 N N . GLU B 1 172 ? -4.727 -29.25 -5.512 1 95.12 172 GLU B N 1
ATOM 3279 C CA . GLU B 1 172 ? -5.152 -30.531 -6.066 1 95.12 172 GLU B CA 1
ATOM 3280 C C . GLU B 1 172 ? -6.09 -30.328 -7.254 1 95.12 172 GLU B C 1
ATOM 3282 O O . GLU B 1 172 ? -6.895 -29.406 -7.27 1 95.12 172 GLU B O 1
ATOM 3287 N N . LYS B 1 173 ? -5.977 -31.281 -8.109 1 91.31 173 LYS B N 1
ATOM 3288 C CA . LYS B 1 173 ? -6.793 -31.188 -9.312 1 91.31 173 LYS B CA 1
ATOM 3289 C C . LYS B 1 173 ? -8.281 -31.234 -8.969 1 91.31 173 LYS B C 1
ATOM 3291 O O . LYS B 1 173 ? -9.102 -30.625 -9.664 1 91.31 173 LYS B O 1
ATOM 3296 N N . ASP B 1 174 ? -8.617 -31.812 -7.898 1 89.19 174 ASP B N 1
ATOM 3297 C CA . ASP B 1 174 ? -10.008 -32 -7.504 1 89.19 174 ASP B CA 1
ATOM 3298 C C . ASP B 1 174 ? -10.695 -30.672 -7.234 1 89.19 174 ASP B C 1
ATOM 3300 O O . ASP B 1 174 ? -11.922 -30.594 -7.184 1 89.19 174 ASP B O 1
ATOM 3304 N N . ILE B 1 175 ? -9.875 -29.656 -7.082 1 89.25 175 ILE B N 1
ATOM 3305 C CA . ILE B 1 175 ? -10.438 -28.328 -6.855 1 89.25 175 ILE B CA 1
ATOM 3306 C C . ILE B 1 175 ? -11.289 -27.922 -8.055 1 89.25 175 ILE B C 1
ATOM 3308 O O . ILE B 1 175 ? -12.273 -27.188 -7.898 1 89.25 175 ILE B O 1
ATOM 3312 N N . ILE B 1 176 ? -10.93 -28.406 -9.203 1 89.44 176 ILE B N 1
ATOM 3313 C CA . ILE B 1 176 ? -11.648 -28.062 -10.43 1 89.44 176 ILE B CA 1
ATOM 3314 C C . ILE B 1 176 ? -13.086 -28.594 -10.344 1 89.44 176 ILE B C 1
ATOM 3316 O O . ILE B 1 176 ? -14.023 -27.922 -10.758 1 89.44 176 ILE B O 1
ATOM 3320 N N . GLN B 1 177 ? -13.211 -29.734 -9.797 1 87.88 177 GLN B N 1
ATOM 3321 C CA . GLN B 1 177 ? -14.539 -30.312 -9.625 1 87.88 177 GLN B CA 1
ATOM 3322 C C . GLN B 1 177 ? -15.367 -29.5 -8.633 1 87.88 177 GLN B C 1
ATOM 3324 O O . GLN B 1 177 ? -16.578 -29.344 -8.812 1 87.88 177 GLN B O 1
ATOM 3329 N N . LYS B 1 178 ? -14.727 -29.078 -7.621 1 86.88 178 LYS B N 1
ATOM 3330 C CA . LYS B 1 178 ? -15.414 -28.25 -6.641 1 86.88 178 LYS B CA 1
ATOM 3331 C C . LYS B 1 178 ? -15.891 -26.938 -7.27 1 86.88 178 LYS B C 1
ATOM 3333 O O . LYS B 1 178 ? -16.938 -26.406 -6.879 1 86.88 178 LYS B O 1
ATOM 3338 N N . ILE B 1 179 ? -15.094 -26.391 -8.133 1 86 179 ILE B N 1
ATOM 3339 C CA . ILE B 1 179 ? -15.469 -25.172 -8.852 1 86 179 ILE B CA 1
ATOM 3340 C C . ILE B 1 179 ? -16.656 -25.453 -9.766 1 86 179 ILE B C 1
ATOM 3342 O O . ILE B 1 179 ? -17.594 -24.672 -9.828 1 86 179 ILE B O 1
ATOM 3346 N N . LYS B 1 180 ? -16.609 -26.609 -10.414 1 84.56 180 LYS B N 1
ATOM 3347 C CA . LYS B 1 180 ? -17.672 -27 -11.336 1 84.56 180 LYS B CA 1
ATOM 3348 C C . LYS B 1 180 ? -19 -27.125 -10.602 1 84.56 180 LYS B C 1
ATOM 3350 O O . LYS B 1 180 ? -20.062 -26.797 -11.156 1 84.56 180 LYS B O 1
ATOM 3355 N N . ALA B 1 181 ? -18.891 -27.531 -9.461 1 83.38 181 ALA B N 1
ATOM 3356 C CA . ALA B 1 181 ? -20.109 -27.75 -8.672 1 83.38 181 ALA B CA 1
ATOM 3357 C C . ALA B 1 181 ? -20.766 -26.422 -8.305 1 83.38 181 ALA B C 1
ATOM 3359 O O . ALA B 1 181 ? -21.953 -26.375 -8 1 83.38 181 ALA B O 1
ATOM 3360 N N . LYS B 1 182 ? -20.016 -25.375 -8.289 1 78 182 LYS B N 1
ATOM 3361 C CA . LYS B 1 182 ? -20.547 -24.062 -7.949 1 78 182 LYS B CA 1
ATOM 3362 C C . LYS B 1 182 ? -20.844 -23.25 -9.211 1 78 182 LYS B C 1
ATOM 3364 O O . LYS B 1 182 ? -21.078 -22.031 -9.133 1 78 182 LYS B O 1
ATOM 3369 N N . LYS B 1 183 ? -20.812 -23.781 -10.312 1 66.19 183 LYS B N 1
ATOM 3370 C CA . LYS B 1 183 ? -20.891 -23.188 -11.648 1 66.19 183 LYS B CA 1
ATOM 3371 C C . LYS B 1 183 ? -22.109 -22.281 -11.789 1 66.19 183 LYS B C 1
ATOM 3373 O O . LYS B 1 183 ? -22.109 -21.344 -12.586 1 66.19 183 LYS B O 1
ATOM 3378 N N . LYS B 1 184 ? -23 -22.438 -11.062 1 64.88 184 LYS B N 1
ATOM 3379 C CA . LYS B 1 184 ? -24.203 -21.609 -11.203 1 64.88 184 LYS B CA 1
ATOM 3380 C C . LYS B 1 184 ? -23.938 -20.172 -10.781 1 64.88 184 LYS B C 1
ATOM 3382 O O . LYS B 1 184 ? -24.734 -19.281 -11.062 1 64.88 184 LYS B O 1
ATOM 3387 N N . GLN B 1 185 ? -22.734 -19.953 -10.398 1 65.75 185 GLN B N 1
ATOM 3388 C CA . GLN B 1 185 ? -22.375 -18.609 -9.953 1 65.75 185 GLN B CA 1
ATOM 3389 C C . GLN B 1 185 ? -21.656 -17.828 -11.055 1 65.75 185 GLN B C 1
ATOM 3391 O O . GLN B 1 185 ? -20.781 -18.391 -11.734 1 65.75 185 GLN B O 1
ATOM 3396 N N . LYS B 1 186 ? -22.109 -16.734 -11.305 1 61.72 186 LYS B N 1
ATOM 3397 C CA . LYS B 1 186 ? -21.625 -15.883 -12.391 1 61.72 186 LYS B CA 1
ATOM 3398 C C . LYS B 1 186 ? -20.125 -15.625 -12.258 1 61.72 186 LYS B C 1
ATOM 3400 O O . LYS B 1 186 ? -19.391 -15.672 -13.25 1 61.72 186 LYS B O 1
ATOM 3405 N N . GLU B 1 187 ? -19.625 -15.328 -11.156 1 74.94 187 GLU B N 1
ATOM 3406 C CA . GLU B 1 187 ? -18.219 -15.047 -10.875 1 74.94 187 GLU B CA 1
ATOM 3407 C C . GLU B 1 187 ? -17.734 -15.805 -9.641 1 74.94 187 GLU B C 1
ATOM 3409 O O . GLU B 1 187 ? -18.25 -15.586 -8.539 1 74.94 187 GLU B O 1
ATOM 3414 N N . ILE B 1 188 ? -16.906 -16.781 -10.008 1 77 188 ILE B N 1
ATOM 3415 C CA . ILE B 1 188 ? -16.406 -17.594 -8.898 1 77 188 ILE B CA 1
ATOM 3416 C C . ILE B 1 188 ? -15.023 -17.109 -8.477 1 77 188 ILE B C 1
ATOM 3418 O O . ILE B 1 188 ? -14.109 -17.047 -9.297 1 77 188 ILE B O 1
ATOM 3422 N N . ASN B 1 189 ? -14.953 -16.672 -7.27 1 77.75 189 ASN B N 1
ATOM 3423 C CA . ASN B 1 189 ? -13.664 -16.328 -6.668 1 77.75 189 ASN B CA 1
ATOM 3424 C C . ASN B 1 189 ? -13.031 -17.531 -5.98 1 77.75 189 ASN B C 1
ATOM 3426 O O . ASN B 1 189 ? -13.609 -18.109 -5.059 1 77.75 189 ASN B O 1
ATOM 3430 N N . LEU B 1 190 ? -11.891 -17.906 -6.41 1 81.12 190 LEU B N 1
ATOM 3431 C CA . LEU B 1 190 ? -11.211 -19.078 -5.898 1 81.12 190 LEU B CA 1
ATOM 3432 C C . LEU B 1 190 ? -11.078 -19.031 -4.379 1 81.12 190 LEU B C 1
ATOM 3434 O O . LEU B 1 190 ? -11.438 -19.984 -3.686 1 81.12 190 LEU B O 1
ATOM 3438 N N . SER B 1 191 ? -10.516 -17.906 -3.848 1 71.31 191 SER B N 1
ATOM 3439 C CA . SER B 1 191 ? -10.203 -17.812 -2.426 1 71.31 191 SER B CA 1
ATOM 3440 C C . SER B 1 191 ? -11.469 -17.844 -1.577 1 71.31 191 SER B C 1
ATOM 3442 O O . SER B 1 191 ? -11.625 -18.688 -0.704 1 71.31 191 SER B O 1
ATOM 3444 N N . TYR B 1 192 ? -12.375 -17.047 -1.975 1 74.5 192 TYR B N 1
ATOM 3445 C CA . TYR B 1 192 ? -13.508 -16.828 -1.088 1 74.5 192 TYR B CA 1
ATOM 3446 C C . TYR B 1 192 ? -14.586 -17.875 -1.312 1 74.5 192 TYR B C 1
ATOM 3448 O O . TYR B 1 192 ? -15.18 -18.391 -0.354 1 74.5 192 TYR B O 1
ATOM 3456 N N . ASP B 1 193 ? -14.734 -18.266 -2.52 1 78.38 193 ASP B N 1
ATOM 3457 C CA . ASP B 1 193 ? -15.867 -19.141 -2.811 1 78.38 193 ASP B CA 1
ATOM 3458 C C . ASP B 1 193 ? -15.469 -20.609 -2.68 1 78.38 193 ASP B C 1
ATOM 3460 O O . ASP B 1 193 ? -16.297 -21.453 -2.348 1 78.38 193 ASP B O 1
ATOM 3464 N N . ILE B 1 194 ? -14.281 -20.891 -2.885 1 82.88 194 ILE B N 1
ATOM 3465 C CA . ILE B 1 194 ? -13.867 -22.297 -2.936 1 82.88 194 ILE B CA 1
ATOM 3466 C C . ILE B 1 194 ? -12.977 -22.609 -1.737 1 82.88 194 ILE B C 1
ATOM 3468 O O . ILE B 1 194 ? -13.312 -23.484 -0.924 1 82.88 194 ILE B O 1
ATOM 3472 N N . LEU B 1 195 ? -12 -21.812 -1.515 1 87.94 195 LEU B N 1
ATOM 3473 C CA . LEU B 1 195 ? -10.977 -22.156 -0.523 1 87.94 195 LEU B CA 1
ATOM 3474 C C . LEU B 1 195 ? -11.5 -21.922 0.891 1 87.94 195 LEU B C 1
ATOM 3476 O O . LEU B 1 195 ? -11.094 -22.609 1.828 1 87.94 195 LEU B O 1
ATOM 3480 N N . GLN B 1 196 ? -12.453 -21 0.983 1 88.81 196 GLN B N 1
ATOM 3481 C CA . GLN B 1 196 ? -13.031 -20.734 2.297 1 88.81 196 GLN B CA 1
ATOM 3482 C C . GLN B 1 196 ? -13.672 -21.984 2.883 1 88.81 196 GLN B C 1
ATOM 3484 O O . GLN B 1 196 ? -13.469 -22.297 4.059 1 88.81 196 GLN B O 1
ATOM 3489 N N . GLN B 1 197 ? -14.422 -22.688 2.076 1 86.56 197 GLN B N 1
ATOM 3490 C CA . GLN B 1 197 ? -15.062 -23.922 2.533 1 86.56 197 GLN B CA 1
ATOM 3491 C C . GLN B 1 197 ? -14.023 -24.984 2.875 1 86.56 197 GLN B C 1
ATOM 3493 O O . GLN B 1 197 ? -14.141 -25.672 3.889 1 86.56 197 GLN B O 1
ATOM 3498 N N . LEU B 1 198 ? -13.078 -25.109 2.07 1 90 198 LEU B N 1
ATOM 3499 C CA . LEU B 1 198 ? -12.023 -26.094 2.281 1 90 198 LEU B CA 1
ATOM 3500 C C . LEU B 1 198 ? -11.234 -25.781 3.545 1 90 198 LEU B C 1
ATOM 3502 O O . LEU B 1 198 ? -10.742 -26.688 4.219 1 90 198 LEU B O 1
ATOM 3506 N N . SER B 1 199 ? -11.086 -24.516 3.818 1 91.5 199 SER B N 1
ATOM 3507 C CA . SER B 1 199 ? -10.359 -24.109 5.016 1 91.5 199 SER B CA 1
ATOM 3508 C C . SER B 1 199 ? -11.047 -24.609 6.281 1 91.5 199 SER B C 1
ATOM 3510 O O . SER B 1 199 ? -10.383 -25.016 7.238 1 91.5 199 SER B O 1
ATOM 3512 N N . LYS B 1 200 ? -12.344 -24.656 6.285 1 90.75 200 LYS B N 1
ATOM 3513 C CA . LYS B 1 200 ? -13.102 -25.125 7.438 1 90.75 200 LYS B CA 1
ATOM 3514 C C . LYS B 1 200 ? -12.891 -26.625 7.668 1 90.75 200 LYS B C 1
ATOM 3516 O O . LYS B 1 200 ? -13.055 -27.109 8.789 1 90.75 200 LYS B O 1
ATOM 3521 N N . GLU B 1 201 ? -12.508 -27.297 6.648 1 91.19 201 GLU B N 1
ATOM 3522 C CA . GLU B 1 201 ? -12.234 -28.719 6.73 1 91.19 201 GLU B CA 1
ATOM 3523 C C . GLU B 1 201 ? -10.773 -28.984 7.09 1 91.19 201 GLU B C 1
ATOM 3525 O O . GLU B 1 201 ? -10.359 -30.141 7.219 1 91.19 201 GLU B O 1
ATOM 3530 N N . GLY B 1 202 ? -10.023 -27.969 7.207 1 92.56 202 GLY B N 1
ATOM 3531 C CA . GLY B 1 202 ? -8.617 -28.094 7.547 1 92.56 202 GLY B CA 1
ATOM 3532 C C . GLY B 1 202 ? -7.77 -28.594 6.395 1 92.56 202 GLY B C 1
ATOM 3533 O O . GLY B 1 202 ? -6.723 -29.203 6.605 1 92.56 202 GLY B O 1
ATOM 3534 N N . LYS B 1 203 ? -8.219 -28.328 5.191 1 94.12 203 LYS B N 1
ATOM 3535 C CA . LYS B 1 203 ? -7.574 -28.922 4.023 1 94.12 203 LYS B CA 1
ATOM 3536 C C . LYS B 1 203 ? -6.746 -27.891 3.264 1 94.12 203 LYS B C 1
ATOM 3538 O O . LYS B 1 203 ? -6.332 -28.141 2.127 1 94.12 203 LYS B O 1
ATOM 3543 N N . ILE B 1 204 ? -6.535 -26.766 3.883 1 96.75 204 ILE B N 1
ATOM 3544 C CA . ILE B 1 204 ? -5.711 -25.734 3.254 1 96.75 204 ILE B CA 1
ATOM 3545 C C . ILE B 1 204 ? -4.496 -25.453 4.129 1 96.75 204 ILE B C 1
ATOM 3547 O O . ILE B 1 204 ? -4.641 -25.125 5.309 1 96.75 204 ILE B O 1
ATOM 3551 N N . SER B 1 205 ? -3.352 -25.594 3.572 1 97.81 205 SER B N 1
ATOM 3552 C CA . SER B 1 205 ? -2.127 -25.281 4.301 1 97.81 205 SER B CA 1
ATOM 3553 C C . SER B 1 205 ? -1.549 -23.938 3.855 1 97.81 205 SER B C 1
ATOM 3555 O O . SER B 1 205 ? -1.862 -23.453 2.768 1 97.81 205 SER B O 1
ATOM 3557 N N . ALA B 1 206 ? -0.839 -23.344 4.719 1 98 206 ALA B N 1
ATOM 3558 C CA . ALA B 1 206 ? -0.131 -22.094 4.445 1 98 206 ALA B CA 1
ATOM 3559 C C . ALA B 1 206 ? 1.374 -22.328 4.348 1 98 206 ALA B C 1
ATOM 3561 O O . ALA B 1 206 ? 1.942 -23.078 5.133 1 98 206 ALA B O 1
ATOM 3562 N N . PHE B 1 207 ? 1.952 -21.781 3.359 1 98.38 207 PHE B N 1
ATOM 3563 C CA . PHE B 1 207 ? 3.404 -21.781 3.24 1 98.38 207 PHE B CA 1
ATOM 3564 C C . PHE B 1 207 ? 3.971 -20.375 3.43 1 98.38 207 PHE B C 1
ATOM 3566 O O . PHE B 1 207 ? 3.945 -19.562 2.506 1 98.38 207 PHE B O 1
ATOM 3573 N N . ASP B 1 208 ? 4.535 -20.109 4.602 1 97.94 208 ASP B N 1
ATOM 3574 C CA . ASP B 1 208 ? 5.129 -18.812 4.91 1 97.94 208 ASP B CA 1
ATOM 3575 C C . ASP B 1 208 ? 6.453 -18.625 4.18 1 97.94 208 ASP B C 1
ATOM 3577 O O . ASP B 1 208 ? 7.375 -19.422 4.34 1 97.94 208 ASP B O 1
ATOM 3581 N N . VAL B 1 209 ? 6.516 -17.469 3.467 1 97.38 209 VAL B N 1
ATOM 3582 C CA . VAL B 1 209 ? 7.688 -17.266 2.623 1 97.38 209 VAL B CA 1
ATOM 3583 C C . VAL B 1 209 ? 8.836 -16.703 3.461 1 97.38 209 VAL B C 1
ATOM 3585 O O . VAL B 1 209 ? 9.945 -16.516 2.959 1 97.38 209 VAL B O 1
ATOM 3588 N N . GLY B 1 210 ? 8.609 -16.391 4.672 1 95.19 210 GLY B N 1
ATOM 3589 C CA . GLY B 1 210 ? 9.641 -15.883 5.562 1 95.19 210 GLY B CA 1
ATOM 3590 C C . GLY B 1 210 ? 10.086 -14.477 5.223 1 95.19 210 GLY B C 1
ATOM 3591 O O . GLY B 1 210 ? 9.258 -13.57 5.09 1 95.19 210 GLY B O 1
ATOM 3592 N N . ASP B 1 211 ? 11.391 -14.328 4.934 1 93.12 211 ASP B N 1
ATOM 3593 C CA . ASP B 1 211 ? 11.953 -13 4.734 1 93.12 211 ASP B CA 1
ATOM 3594 C C . ASP B 1 211 ? 12.039 -12.648 3.25 1 93.12 211 ASP B C 1
ATOM 3596 O O . ASP B 1 211 ? 12.594 -11.617 2.879 1 93.12 211 ASP B O 1
ATOM 3600 N N . LYS B 1 212 ? 11.453 -13.484 2.439 1 95.25 212 LYS B N 1
ATOM 3601 C CA . LYS B 1 212 ? 11.453 -13.172 1.012 1 95.25 212 LYS B CA 1
ATOM 3602 C C . LYS B 1 212 ? 10.57 -11.969 0.71 1 95.25 212 LYS B C 1
ATOM 3604 O O . LYS B 1 212 ? 9.539 -11.766 1.354 1 95.25 212 LYS B O 1
ATOM 3609 N N . GLU B 1 213 ? 11.023 -11.273 -0.253 1 94.94 213 GLU B N 1
ATOM 3610 C CA . GLU B 1 213 ? 10.25 -10.109 -0.681 1 94.94 213 GLU B CA 1
ATOM 3611 C C . GLU B 1 213 ? 9.086 -10.531 -1.58 1 94.94 213 GLU B C 1
ATOM 3613 O O . GLU B 1 213 ? 9.164 -11.547 -2.271 1 94.94 213 GLU B O 1
ATOM 3618 N N . TRP B 1 214 ? 8.07 -9.828 -1.489 1 96.19 214 TRP B N 1
ATOM 3619 C CA . TRP B 1 214 ? 6.891 -10 -2.328 1 96.19 214 TRP B CA 1
ATOM 3620 C C . TRP B 1 214 ? 6.332 -8.656 -2.768 1 96.19 214 TRP B C 1
ATOM 3622 O O . TRP B 1 214 ? 6.367 -7.684 -2.008 1 96.19 214 TRP B O 1
ATOM 3632 N N . ILE B 1 215 ? 5.844 -8.609 -3.979 1 94.94 215 ILE B N 1
ATOM 3633 C CA . ILE B 1 215 ? 5.176 -7.406 -4.465 1 94.94 215 ILE B CA 1
ATOM 3634 C C . ILE B 1 215 ? 3.979 -7.793 -5.328 1 94.94 215 ILE B C 1
ATOM 3636 O O . ILE B 1 215 ? 4.051 -8.742 -6.109 1 94.94 215 ILE B O 1
ATOM 3640 N N . ASP B 1 216 ? 2.848 -7.23 -5.023 1 93.31 216 ASP B N 1
ATOM 3641 C CA . ASP B 1 216 ? 1.688 -7.254 -5.914 1 93.31 216 ASP B CA 1
ATOM 3642 C C . ASP B 1 216 ? 1.792 -6.164 -6.98 1 93.31 216 ASP B C 1
ATOM 3644 O O . ASP B 1 216 ? 1.58 -4.984 -6.691 1 93.31 216 ASP B O 1
ATOM 3648 N N . ALA B 1 217 ? 2.156 -6.531 -8.172 1 92 217 ALA B N 1
ATOM 3649 C CA . ALA B 1 217 ? 2.387 -5.582 -9.258 1 92 217 ALA B CA 1
ATOM 3650 C C . ALA B 1 217 ? 1.079 -4.934 -9.703 1 92 217 ALA B C 1
ATOM 3652 O O . ALA B 1 217 ? 0.603 -5.184 -10.812 1 92 217 ALA B O 1
ATOM 3653 N N . GLU B 1 218 ? 0.604 -4.027 -8.938 1 85.31 218 GLU B N 1
ATOM 3654 C CA . GLU B 1 218 ? -0.699 -3.404 -9.148 1 85.31 218 GLU B CA 1
ATOM 3655 C C . GLU B 1 218 ? -0.705 -2.553 -10.414 1 85.31 218 GLU B C 1
ATOM 3657 O O . GLU B 1 218 ? -1.719 -2.477 -11.117 1 85.31 218 GLU B O 1
ATOM 3662 N N . SER B 1 219 ? 0.453 -1.887 -10.68 1 85.19 219 SER B N 1
ATOM 3663 C CA . SER B 1 219 ? 0.603 -1.015 -11.844 1 85.19 219 SER B CA 1
ATOM 3664 C C . SER B 1 219 ? 2.068 -0.865 -12.234 1 85.19 219 SER B C 1
ATOM 3666 O O . SER B 1 219 ? 2.963 -1.104 -11.422 1 85.19 219 SER B O 1
ATOM 3668 N N . PRO B 1 220 ? 2.24 -0.432 -13.461 1 87.12 220 PRO B N 1
ATOM 3669 C CA . PRO B 1 220 ? 3.619 -0.152 -13.867 1 87.12 220 PRO B CA 1
ATOM 3670 C C . PRO B 1 220 ? 4.289 0.91 -13 1 87.12 220 PRO B C 1
ATOM 3672 O O . PRO B 1 220 ? 5.457 0.769 -12.641 1 87.12 220 PRO B O 1
ATOM 3675 N N . SER B 1 221 ? 3.543 1.893 -12.688 1 82 221 SER B N 1
ATOM 3676 C CA . SER B 1 221 ? 4.078 2.955 -11.844 1 82 221 SER B CA 1
ATOM 3677 C C . SER B 1 221 ? 4.469 2.426 -10.469 1 82 221 SER B C 1
ATOM 3679 O O . SER B 1 221 ? 5.484 2.838 -9.906 1 82 221 SER B O 1
ATOM 3681 N N . TYR B 1 222 ? 3.688 1.564 -9.938 1 84.44 222 TYR B N 1
ATOM 3682 C CA . TYR B 1 222 ? 3.98 0.965 -8.641 1 84.44 222 TYR B CA 1
ATOM 3683 C C . TYR B 1 222 ? 5.27 0.154 -8.688 1 84.44 222 TYR B C 1
ATOM 3685 O O . TYR B 1 222 ? 6.082 0.209 -7.766 1 84.44 222 TYR B O 1
ATOM 3693 N N . LEU B 1 223 ? 5.477 -0.544 -9.758 1 91 223 LEU B N 1
ATOM 3694 C CA . LEU B 1 223 ? 6.699 -1.322 -9.93 1 91 223 LEU B CA 1
ATOM 3695 C C . LEU B 1 223 ? 7.914 -0.407 -10.039 1 91 223 LEU B C 1
ATOM 3697 O O . LEU B 1 223 ? 8.969 -0.695 -9.461 1 91 223 LEU B O 1
ATOM 3701 N N . GLU B 1 224 ? 7.715 0.562 -10.75 1 86.44 224 GLU B N 1
ATOM 3702 C CA . GLU B 1 224 ? 8.812 1.513 -10.93 1 86.44 224 GLU B CA 1
ATOM 3703 C C . GLU B 1 224 ? 9.203 2.15 -9.602 1 86.44 224 GLU B C 1
ATOM 3705 O O . GLU B 1 224 ? 10.391 2.299 -9.305 1 86.44 224 GLU B O 1
ATOM 3710 N N . ARG B 1 225 ? 8.273 2.455 -8.844 1 82.25 225 ARG B N 1
ATOM 3711 C CA . ARG B 1 225 ? 8.508 3.084 -7.551 1 82.25 225 ARG B CA 1
ATOM 3712 C C . ARG B 1 225 ? 9.195 2.121 -6.59 1 82.25 225 ARG B C 1
ATOM 3714 O O . ARG B 1 225 ? 9.898 2.551 -5.668 1 82.25 225 ARG B O 1
ATOM 3721 N N . ASN B 1 226 ? 8.938 0.909 -6.809 1 90.44 226 ASN B N 1
ATOM 3722 C CA . ASN B 1 226 ? 9.516 -0.115 -5.945 1 90.44 226 ASN B CA 1
ATOM 3723 C C . ASN B 1 226 ? 10.594 -0.914 -6.668 1 90.44 226 ASN B C 1
ATOM 3725 O O . ASN B 1 226 ? 10.711 -2.125 -6.477 1 90.44 226 ASN B O 1
ATOM 3729 N N . GLN B 1 227 ? 11.312 -0.213 -7.449 1 92.06 227 GLN B N 1
ATOM 3730 C CA . GLN B 1 227 ? 12.297 -0.862 -8.305 1 92.06 227 GLN B CA 1
ATOM 3731 C C . GLN B 1 227 ? 13.328 -1.626 -7.48 1 92.06 227 GLN B C 1
ATOM 3733 O O . GLN B 1 227 ? 13.789 -2.693 -7.887 1 92.06 227 GLN B O 1
ATOM 3738 N N . LYS B 1 228 ? 13.711 -1.067 -6.332 1 93.31 228 LYS B N 1
ATOM 3739 C CA . LYS B 1 228 ? 14.688 -1.743 -5.477 1 93.31 228 LYS B CA 1
ATOM 3740 C C . LYS B 1 228 ? 14.156 -3.094 -5.004 1 93.31 228 LYS B C 1
ATOM 3742 O O . LYS B 1 228 ? 14.867 -4.098 -5.051 1 93.31 228 LYS B O 1
ATOM 3747 N N . THR B 1 229 ? 12.914 -3.076 -4.566 1 94.25 229 THR B N 1
ATOM 3748 C CA . THR B 1 229 ? 12.273 -4.309 -4.121 1 94.25 229 THR B CA 1
ATOM 3749 C C . THR B 1 229 ? 12.141 -5.297 -5.277 1 94.25 229 THR B C 1
ATOM 3751 O O . THR B 1 229 ? 12.414 -6.488 -5.117 1 94.25 229 THR B O 1
ATOM 3754 N N . VAL B 1 230 ? 11.773 -4.805 -6.438 1 97.06 230 VAL B N 1
ATOM 3755 C CA . VAL B 1 230 ? 11.594 -5.637 -7.621 1 97.06 230 VAL B CA 1
ATOM 3756 C C . VAL B 1 230 ? 12.922 -6.297 -7.992 1 97.06 230 VAL B C 1
ATOM 3758 O O . VAL B 1 230 ? 12.977 -7.508 -8.219 1 97.06 230 VAL B O 1
ATOM 3761 N N . LYS B 1 231 ? 13.953 -5.5 -7.984 1 96.56 231 LYS B N 1
ATOM 3762 C CA . LYS B 1 231 ? 15.273 -6.023 -8.312 1 96.56 231 LYS B CA 1
ATOM 3763 C C . LYS B 1 231 ? 15.711 -7.082 -7.305 1 96.56 231 LYS B C 1
ATOM 3765 O O . LYS B 1 231 ? 16.312 -8.094 -7.676 1 96.56 231 LYS B O 1
ATOM 3770 N N . LYS B 1 232 ? 15.445 -6.777 -6.078 1 96.62 232 LYS B N 1
ATOM 3771 C CA . LYS B 1 232 ? 15.773 -7.742 -5.031 1 96.62 232 LYS B CA 1
ATOM 3772 C C . LYS B 1 232 ? 15.039 -9.062 -5.246 1 96.62 232 LYS B C 1
ATOM 3774 O O . LYS B 1 232 ? 15.625 -10.133 -5.082 1 96.62 232 LYS B O 1
ATOM 3779 N N . ILE B 1 233 ? 13.789 -9.039 -5.586 1 97.88 233 ILE B N 1
ATOM 3780 C CA . ILE B 1 233 ? 12.984 -10.234 -5.836 1 97.88 233 ILE B CA 1
ATOM 3781 C C . ILE B 1 233 ? 13.57 -11.008 -7.016 1 97.88 233 ILE B C 1
ATOM 3783 O O . ILE B 1 233 ? 13.758 -12.227 -6.934 1 97.88 233 ILE B O 1
ATOM 3787 N N . ILE B 1 234 ? 13.883 -10.305 -8.062 1 97.56 234 ILE B N 1
ATOM 3788 C CA . ILE B 1 234 ? 14.422 -10.93 -9.266 1 97.56 234 ILE B CA 1
ATOM 3789 C C . ILE B 1 234 ? 15.758 -11.609 -8.938 1 97.56 234 ILE B C 1
ATOM 3791 O O . ILE B 1 234 ? 16.016 -12.727 -9.375 1 97.56 234 ILE B O 1
ATOM 3795 N N . LYS B 1 235 ? 16.547 -10.961 -8.156 1 97.25 235 LYS B N 1
ATOM 3796 C CA . LYS B 1 235 ? 17.812 -11.562 -7.703 1 97.25 235 LYS B CA 1
ATOM 3797 C C . LYS B 1 235 ? 17.547 -12.812 -6.875 1 97.25 235 LYS B C 1
ATOM 3799 O O . LYS B 1 235 ? 18.234 -13.828 -7.039 1 97.25 235 LYS B O 1
ATOM 3804 N N . GLN B 1 236 ? 16.578 -12.734 -5.969 1 97.25 236 GLN B N 1
ATOM 3805 C CA . GLN B 1 236 ? 16.203 -13.883 -5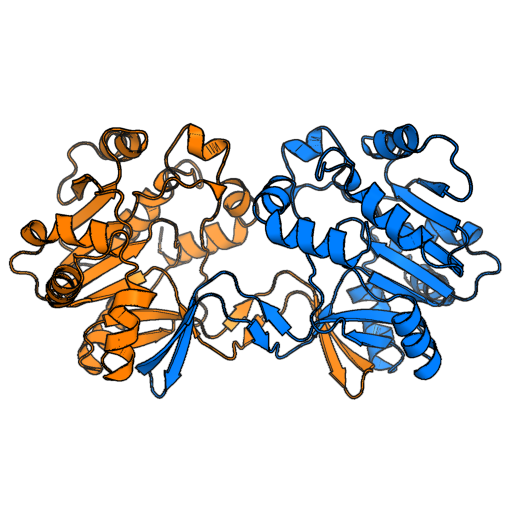.145 1 97.25 236 GLN B CA 1
ATOM 3806 C C . GLN B 1 236 ? 15.734 -15.047 -6.004 1 97.25 236 GLN B C 1
ATOM 3808 O O . GLN B 1 236 ? 15.883 -16.203 -5.621 1 97.25 236 GLN B O 1
ATOM 3813 N N . MET B 1 237 ? 15.148 -14.727 -7.172 1 97.06 237 MET B N 1
ATOM 3814 C CA . MET B 1 237 ? 14.672 -15.734 -8.109 1 97.06 237 MET B CA 1
ATOM 3815 C C . MET B 1 237 ? 15.836 -16.344 -8.891 1 97.06 237 MET B C 1
ATOM 3817 O O . MET B 1 237 ? 15.656 -17.328 -9.609 1 97.06 237 MET B O 1
ATOM 3821 N N . GLY B 1 238 ? 17 -15.812 -8.727 1 96.38 238 GLY B N 1
ATOM 3822 C CA . GLY B 1 238 ? 18.188 -16.281 -9.445 1 96.38 238 GLY B CA 1
ATOM 3823 C C . GLY B 1 238 ? 18.203 -15.828 -10.891 1 96.38 238 GLY B C 1
ATOM 3824 O O . GLY B 1 238 ? 18.703 -16.547 -11.758 1 96.38 238 GLY B O 1
ATOM 3825 N N . LEU B 1 239 ? 17.625 -14.812 -11.117 1 95 239 LEU B N 1
ATOM 3826 C CA . LEU B 1 239 ? 17.531 -14.289 -12.477 1 95 239 LEU B CA 1
ATOM 3827 C C . LEU B 1 239 ? 18.25 -12.945 -12.594 1 95 239 LEU B C 1
ATOM 3829 O O . LEU B 1 239 ? 18.328 -12.188 -11.625 1 95 239 LEU B O 1
#

pLDDT: mean 91.66, std 7.2, range [61.72, 98.44]

Organism: Nitrosopumilus maritimus (strain SCM1) (NCBI:txid436308)

InterPro domains:
  IPR005835 Nucleotidyl transferase domain [PF00483] (2-228)
  IPR029044 Nucleotide-diphospho-sugar transferases [G3DSA:3.90.550.10] (1-237)
  IPR029044 Nucleotide-diphospho-sugar transferases [SSF53448] (1-233)
  IPR050486 Mannose-1-phosphate guanyltransferase [PTHR22572] (1-231)

Secondary structure (DSSP, 8-state):
-EEEEE-----GGGTTGGGTS-GGG-EETTEEHHHHHHHHHHTSTT--EEEEEE-TTTTTHHHHHHHTT-TTEEEEE--SSHHHHHHHTTTGGGTT-SEEEEEETTEEE---HHHHHHHHHHTT-SEEEEEEEEEE-SSEEEEEETTEEEEEEES-EEEEEEEEEEEEEEEETHHHHHHHHTTTSSS--IIIIIIHHHHHTT-EEEEE-TT--EEE---HHHHHHTHHHHHHHHHHTT-/-EEEEE-----GGGTTGGGTS-GGG-EETTEEHHHHHHHHHHTSTT--EEEEEE-TTTTTHHHHHHHTT-TTEEEEE--SSHHHHHHHTTTGGGTT-SEEEEEETTEEE---HHHHHHHHHHTT-SEEEEEEEEEE-SSEEEEEETTEEEEEEES-EEEEEEEEEEEEEEEETHHHHHHHHTTTSSS--IIIIIIHHHHHTT-EEEEE-TT--EEE---HHHHHHTHHHHHHHHHHTT-